Protein AF-A0A9E6B7J7-F1 (afdb_monomer)

Nearest PDB structures (foldseek):
  2w8z-assembly1_B  TM=9.461E-01  e=2.196E-41  Geobacillus stearothermophilus
  2iyo-assembly1_A  TM=9.557E-01  e=3.122E-40  Lactococcus lactis
  1pgn-assembly1_A  TM=9.398E-01  e=1.889E-38  Ovis aries
  2p4q-assembly1_A-2  TM=9.193E-01  e=3.167E-39  Saccharomyces cerevisiae
  6fqy-assembly1_B  TM=9.318E-01  e=1.705E-35  Plasmodium falciparum 3D7

Mean predicted aligned error: 4.94 Å

Solvent-accessible surface area (backbone atoms only — not comparable to full-atom values): 25806 Å² total; per-residue (Å²): 110,83,24,82,22,44,32,31,41,38,27,70,47,70,46,36,51,25,32,50,53,24,40,25,73,71,72,38,27,32,29,38,26,25,52,47,28,69,52,34,54,50,50,50,62,60,41,64,78,40,100,42,33,93,30,51,49,71,31,66,38,68,69,59,39,41,61,37,29,25,49,64,60,11,34,40,36,36,41,50,74,50,48,51,69,84,89,32,70,74,30,74,56,48,28,38,41,71,73,23,43,54,28,33,54,86,96,45,75,43,85,35,77,16,44,77,80,54,58,54,72,67,30,32,41,31,44,45,26,84,43,50,35,71,62,36,40,52,49,41,56,57,32,50,78,70,76,40,37,39,31,28,23,20,72,34,27,62,51,64,16,31,38,76,9,17,12,39,30,36,5,14,50,69,71,35,43,71,63,46,41,68,61,51,29,70,44,19,13,78,47,100,50,43,5,33,54,86,38,27,40,37,24,37,5,22,44,55,42,28,35,53,44,19,31,41,41,17,43,54,40,29,53,49,35,45,53,52,46,47,33,66,41,64,65,51,50,51,70,58,48,24,55,53,39,46,53,40,31,75,46,75,63,15,29,49,61,39,49,56,50,28,51,49,46,72,36,60,33,87,86,78,69,40,54,36,73,79,72,51,75,77,50,54,83,80,89,51,46,47,59,51,31,47,50,51,27,60,76,69,70,44,83,42,52,22,36,41,30,24,48,50,53,34,56,58,28,60,44,46,76,59,50,59,58,40,56,77,70,60,72,74,72,66,52,76,64,60,57,76,95,48,46,69,63,47,52,55,7,40,53,41,29,42,50,53,28,44,50,43,21,50,28,37,36,51,37,46,51,50,53,45,32,32,80,37,38,88,84,69,72,27,94,35,76,29,60,64,55,66,41,58,53,30,42,23,37,50,23,27,25,56,73,14,30,61,59,32,57,61,51,23,50,42,32,68,77,33,80,80,62,70,50,54,64,71,31,69,74,47,29,58,53,62,70,30,68,68,43,46,52,24,30,51,48,36,45,54,48,34,55,63,41,67,43,79,47,59,24,46,42,31,25,52,50,48,53,55,55,74,71,42,94,79,64,77,57,62,56,55,42,51,51,45,23,73,79,61,70,64,25,39,70,55,97,89,46,92,68,72,65,49,55,96,62,84,85,118

Foldseek 3Di:
DAADFQEEEEDPDLLRLLLCLLLLVLPGQYEYEYQEQVSQVVSLVVCCPPPSNVRYHYDQAPLVRQVNAGPAQHEYEYADAEDDCPPCVQDPVNCQAAVWGWRHDPPDIDTGGHPLVRHHQNYEYEYAHLYDLVSQLVVLVVCVVSNHHYWYKHWFFPSVLSNQAAQIQIAADPSSCVSCVVSNQSSHDADVGGLGDYFKHTSRRSLLNLLLVLLVLLLLVLLVLLLVLLCQQAVDALVRSLVLLVVLCVDQFNDQSSVVSSVLSVDADPPPRHRPVVVDQQADDDSCSLVSNVVLCVLLVFDQQSSVLSVVSNVVSNPVVVVVVCCVPVPDPQDDRDDPVCSVVLSVLSSLLSVLLSLLSVQSSVLSSVSLQDQDCVPNVHPHHIHGQQLSSLRSLCDNHRGNGSVSVLSSVQCVVPVPDNGPCPRPVNVVSCPPPSSLVSLVCNVVSCVVSVHDDRSSVSSNVVVVVVPDPDDPCVVVQLVCCVPPQPWAADPVDDDTSHHPDPPD

Radius of gyration: 25.36 Å; Cα contacts (8 Å, |Δi|>4): 969; chains: 1; bounding box: 85×52×72 Å

Secondary structure (DSSP, 8-state):
---SBSEEEE--SHHHHHHHHHHHHTT--EEEE-SBHHHHHHHHHHHTTSTTGGGEEE-SSHHHHHHTB-TTT-EEEE-SPPPPTTT-SS-HHHIIIII-EEEEETTEEEEE--HHHHSPTTPEEEE-S---HHHHHHHHHHHHTTT-EEEEEEEESHHHHHHH--EEEEEE-HHHHHHHHHHHHHHS-BSSSBSB----STTHHHHHHHHHHHHHHHHHHHHHHHHHHHHHHH---HHHHHHHHHHHHHTTT-BHHHHHHHHHHT-B-TTT-SBHHHHS-S-----SHHHHHHHHHHHTT---HHHHHHHHHHHHHH-HHHHHHHHHHS----PPPPPGGGHHHHHHHHHHHHHHHHHHHHHHHHHHHHHH--S-HHHH--S------HHHHHHHHSSSSTT-BTTHHHHHHHHHH-TT---GGGSHHHHHHHH-HHHHHHHHHHHHHHHHTT---HHHHHHHHHHHHHT-SS-THHHHHHHHHHHH---B--SSS--S-B-S-TT-

Structure (mmCIF, N/CA/C/O backbone):
data_AF-A0A9E6B7J7-F1
#
_entry.id   AF-A0A9E6B7J7-F1
#
loop_
_atom_site.group_PDB
_atom_site.id
_atom_site.type_symbol
_atom_site.label_atom_id
_atom_site.label_alt_id
_atom_site.label_comp_id
_atom_site.label_asym_id
_atom_site.label_entity_id
_atom_site.label_seq_id
_atom_site.pdbx_PDB_ins_code
_atom_site.Cartn_x
_atom_site.Cartn_y
_atom_site.Cartn_z
_atom_site.occupancy
_atom_site.B_iso_or_equiv
_atom_site.auth_seq_id
_atom_site.auth_comp_id
_atom_site.auth_asym_id
_atom_site.auth_atom_id
_atom_site.pdbx_PDB_model_num
ATOM 1 N N . MET A 1 1 ? 20.869 -5.647 -34.423 1.00 52.41 1 MET A N 1
ATOM 2 C CA . MET A 1 1 ? 21.746 -4.883 -33.509 1.00 52.41 1 MET A CA 1
ATOM 3 C C . MET A 1 1 ? 21.975 -5.772 -32.301 1.00 52.41 1 MET A C 1
ATOM 5 O O . MET A 1 1 ? 20.986 -6.162 -31.701 1.00 52.41 1 MET A O 1
ATOM 9 N N . ASN A 1 2 ? 23.218 -6.134 -31.981 1.00 69.56 2 ASN A N 1
ATOM 10 C CA . ASN A 1 2 ? 23.519 -6.854 -30.739 1.00 69.56 2 ASN A CA 1
ATOM 11 C C . ASN A 1 2 ? 23.962 -5.815 -29.711 1.00 69.56 2 ASN A C 1
ATOM 13 O O . ASN A 1 2 ? 25.153 -5.548 -29.587 1.00 69.56 2 ASN A O 1
ATOM 17 N N . GLY A 1 3 ? 22.998 -5.155 -29.065 1.00 84.94 3 GLY A N 1
ATOM 18 C CA . GLY A 1 3 ? 23.296 -4.242 -27.965 1.00 84.94 3 GLY A CA 1
ATOM 19 C C . GLY A 1 3 ? 23.948 -4.970 -26.786 1.00 84.94 3 GLY A C 1
ATOM 20 O O . GLY A 1 3 ? 23.892 -6.195 -26.682 1.00 84.94 3 GLY A O 1
ATOM 21 N N . GLU A 1 4 ? 24.585 -4.216 -25.896 1.00 93.69 4 GLU A N 1
ATOM 22 C CA . GLU A 1 4 ? 25.333 -4.766 -24.761 1.00 93.69 4 GLU A CA 1
ATOM 23 C C . GLU A 1 4 ? 24.538 -4.773 -23.449 1.00 93.69 4 GLU A C 1
ATOM 25 O O . GLU A 1 4 ? 24.921 -5.474 -22.509 1.00 93.69 4 GLU A O 1
ATOM 30 N N . TYR A 1 5 ? 23.433 -4.024 -23.380 1.00 97.44 5 TYR A N 1
ATOM 31 C CA . TYR A 1 5 ? 22.654 -3.820 -22.158 1.00 97.44 5 TYR A CA 1
ATOM 32 C C . TYR A 1 5 ? 21.439 -4.749 -22.080 1.00 97.44 5 TYR A C 1
ATOM 34 O O . TYR A 1 5 ? 20.725 -4.950 -23.061 1.00 97.44 5 TYR A O 1
ATOM 42 N N . ASP A 1 6 ? 21.201 -5.297 -20.889 1.00 97.62 6 ASP A N 1
ATOM 43 C CA . ASP A 1 6 ? 20.050 -6.145 -20.567 1.00 97.62 6 ASP A CA 1
ATOM 44 C C . ASP A 1 6 ? 18.777 -5.317 -20.343 1.00 97.62 6 ASP A C 1
ATOM 46 O O . ASP A 1 6 ? 17.678 -5.749 -20.690 1.00 97.62 6 ASP A O 1
ATOM 50 N N . LEU A 1 7 ? 18.928 -4.119 -19.768 1.00 98.12 7 LEU A N 1
ATOM 51 C CA . LEU A 1 7 ? 17.818 -3.278 -19.329 1.00 98.12 7 LEU A CA 1
ATOM 52 C C . LEU A 1 7 ? 18.073 -1.801 -19.644 1.00 98.12 7 LEU A C 1
ATOM 54 O O . LEU A 1 7 ? 19.118 -1.255 -19.296 1.00 98.12 7 LEU A O 1
ATOM 58 N N . VAL A 1 8 ? 17.078 -1.128 -20.213 1.00 98.38 8 VAL A N 1
ATOM 59 C CA . VAL A 1 8 ? 16.960 0.336 -20.170 1.00 98.38 8 VAL A CA 1
ATOM 60 C C . VAL A 1 8 ? 16.058 0.697 -18.995 1.00 98.38 8 VAL A C 1
ATOM 62 O O . VAL A 1 8 ? 14.940 0.193 -18.915 1.00 98.38 8 VAL A O 1
ATOM 65 N N . LEU A 1 9 ? 16.496 1.591 -18.108 1.00 98.38 9 LEU A N 1
ATOM 66 C CA . LEU A 1 9 ? 15.637 2.151 -17.062 1.00 98.38 9 LEU A CA 1
ATOM 67 C C . LEU A 1 9 ? 15.341 3.622 -17.364 1.00 98.38 9 LEU A C 1
ATOM 69 O O . LEU A 1 9 ? 16.240 4.465 -17.342 1.00 98.38 9 LEU A O 1
ATOM 73 N N . TYR A 1 10 ? 14.069 3.922 -17.634 1.00 98.00 10 TYR A N 1
ATOM 74 C CA . TYR A 1 10 ? 13.576 5.276 -17.870 1.00 98.00 10 TYR A CA 1
ATOM 75 C C . TYR A 1 10 ? 12.953 5.860 -16.600 1.00 98.00 10 TYR A C 1
ATOM 77 O O . TYR A 1 10 ? 11.926 5.374 -16.125 1.00 98.00 10 TYR A O 1
ATOM 85 N N . GLY A 1 11 ? 13.537 6.944 -16.086 1.00 96.94 11 GLY A N 1
ATOM 86 C CA . GLY A 1 11 ? 13.070 7.636 -14.881 1.00 96.94 11 GLY A CA 1
ATOM 87 C C . GLY A 1 11 ? 14.072 7.547 -13.734 1.00 96.94 11 GLY A C 1
ATOM 88 O O . GLY A 1 11 ? 14.003 6.655 -12.894 1.00 96.94 11 GLY A O 1
ATOM 89 N N . LEU A 1 12 ? 14.977 8.522 -13.665 1.00 96.62 12 LEU A N 1
ATOM 90 C CA . LEU A 1 12 ? 16.056 8.591 -12.670 1.00 96.62 12 LEU A CA 1
ATOM 91 C C . LEU A 1 12 ? 15.646 9.465 -11.479 1.00 96.62 12 LEU A C 1
ATOM 93 O O . LEU A 1 12 ? 16.213 10.521 -11.216 1.00 96.62 12 LEU A O 1
ATOM 97 N N . GLY A 1 13 ? 14.563 9.070 -10.808 1.00 94.56 13 GLY A N 1
ATOM 98 C CA . GLY A 1 13 ? 14.312 9.508 -9.433 1.00 94.56 13 GLY A CA 1
ATOM 99 C C . GLY A 1 13 ? 15.030 8.591 -8.441 1.00 94.56 13 GLY A C 1
ATOM 100 O O . GLY A 1 13 ? 15.547 7.552 -8.838 1.00 94.56 13 GLY A O 1
ATOM 101 N N . VAL A 1 14 ? 14.957 8.898 -7.141 1.00 93.69 14 VAL A N 1
ATOM 102 C CA . VAL A 1 14 ? 15.606 8.105 -6.069 1.00 93.69 14 VAL A CA 1
ATOM 103 C C . VAL A 1 14 ? 15.335 6.596 -6.195 1.00 93.69 14 VAL A C 1
ATOM 105 O O . VAL A 1 14 ? 16.239 5.783 -6.038 1.00 93.69 14 VAL A O 1
ATOM 108 N N . MET A 1 15 ? 14.093 6.210 -6.514 1.00 94.06 15 MET A N 1
ATOM 109 C CA . MET A 1 15 ? 13.735 4.804 -6.746 1.00 94.06 15 MET A CA 1
ATOM 110 C C . MET A 1 15 ? 14.449 4.212 -7.967 1.00 94.06 15 MET A C 1
ATOM 112 O O . MET A 1 15 ? 14.991 3.117 -7.871 1.00 94.06 15 MET A O 1
ATOM 116 N N . GLY A 1 16 ? 14.450 4.924 -9.098 1.00 96.50 16 GLY A N 1
ATOM 117 C CA . GLY A 1 16 ? 15.021 4.443 -10.355 1.00 96.50 16 GLY A CA 1
ATOM 118 C C . GLY A 1 16 ? 16.535 4.297 -10.283 1.00 96.50 16 GLY A C 1
ATOM 119 O O . GLY A 1 16 ? 17.059 3.250 -10.644 1.00 96.50 16 GLY A O 1
ATOM 120 N N . GLU A 1 17 ? 17.230 5.289 -9.727 1.00 97.25 17 GLU A N 1
ATOM 121 C CA . GLU A 1 17 ? 18.683 5.240 -9.527 1.00 97.25 17 GLU A CA 1
ATOM 122 C C . GLU A 1 17 ? 19.087 4.062 -8.628 1.00 97.25 17 GLU A C 1
ATOM 124 O O . GLU A 1 17 ? 19.960 3.268 -8.978 1.00 97.25 17 GLU A O 1
ATOM 129 N N . ASN A 1 18 ? 18.402 3.886 -7.494 1.00 97.75 18 ASN A N 1
ATOM 130 C CA . ASN A 1 18 ? 18.645 2.754 -6.601 1.00 97.75 18 ASN A CA 1
ATOM 131 C C . ASN A 1 18 ? 18.337 1.411 -7.261 1.00 97.75 18 ASN A C 1
ATOM 133 O O . ASN A 1 18 ? 19.030 0.427 -6.997 1.00 97.75 18 ASN A O 1
ATOM 137 N N . PHE A 1 19 ? 17.336 1.361 -8.138 1.00 97.38 19 PHE A N 1
ATOM 138 C CA . PHE A 1 19 ? 17.006 0.127 -8.828 1.00 97.38 19 PHE A CA 1
ATOM 139 C C . PHE A 1 19 ? 18.041 -0.220 -9.904 1.00 97.38 19 PHE A C 1
ATOM 141 O O . PHE A 1 19 ? 18.433 -1.381 -9.986 1.00 97.38 19 PHE A O 1
ATOM 148 N N . ILE A 1 20 ? 18.584 0.767 -10.635 1.00 98.38 20 ILE A N 1
ATOM 149 C CA . ILE A 1 20 ? 19.753 0.561 -11.515 1.00 98.38 20 ILE A CA 1
ATOM 150 C C . ILE A 1 20 ? 20.912 -0.038 -10.717 1.00 98.38 20 ILE A C 1
ATOM 152 O O . ILE A 1 20 ? 21.475 -1.053 -11.128 1.00 98.38 20 ILE A O 1
ATOM 156 N N . ARG A 1 21 ? 21.234 0.546 -9.553 1.00 98.25 21 ARG A N 1
ATOM 157 C CA . ARG A 1 21 ? 22.299 0.035 -8.675 1.00 98.25 21 ARG A CA 1
ATOM 158 C C . ARG A 1 21 ? 22.051 -1.416 -8.262 1.00 98.25 21 ARG A C 1
ATOM 160 O O . ARG A 1 21 ? 22.980 -2.221 -8.239 1.00 98.25 21 ARG A O 1
ATOM 167 N N . ASN A 1 22 ? 20.800 -1.770 -7.976 1.00 98.44 22 ASN A N 1
ATOM 168 C CA . ASN A 1 22 ? 20.411 -3.132 -7.624 1.00 98.44 22 ASN A CA 1
ATOM 169 C C . ASN A 1 22 ? 20.587 -4.118 -8.793 1.00 98.44 22 ASN A C 1
ATOM 171 O O . ASN A 1 22 ? 21.235 -5.150 -8.622 1.00 98.44 22 ASN A O 1
ATOM 175 N N . PHE A 1 23 ? 20.079 -3.799 -9.988 1.00 98.50 23 PHE A N 1
ATOM 176 C CA . PHE A 1 23 ? 20.284 -4.631 -11.181 1.00 98.50 23 PHE A CA 1
ATOM 177 C C . PHE A 1 23 ? 21.774 -4.816 -11.497 1.00 98.50 23 PHE A C 1
ATOM 179 O O . PHE A 1 23 ? 22.219 -5.945 -11.705 1.00 98.50 23 PHE A O 1
ATOM 186 N N . ALA A 1 24 ? 22.556 -3.735 -11.458 1.00 98.38 24 ALA A N 1
ATOM 187 C CA . ALA A 1 24 ? 23.985 -3.777 -11.745 1.00 98.38 24 ALA A CA 1
ATOM 188 C C . ALA A 1 24 ? 24.768 -4.616 -10.724 1.00 98.38 24 ALA A C 1
ATOM 190 O O . ALA A 1 24 ? 25.595 -5.446 -11.107 1.00 98.38 24 ALA A O 1
ATOM 191 N N . ARG A 1 25 ? 24.461 -4.487 -9.425 1.00 97.88 25 ARG A N 1
ATOM 192 C CA . ARG A 1 25 ? 25.046 -5.334 -8.369 1.00 97.88 25 ARG A CA 1
ATOM 193 C C . ARG A 1 25 ? 24.706 -6.817 -8.556 1.00 97.88 25 ARG A C 1
ATOM 195 O O . ARG A 1 25 ? 25.498 -7.670 -8.171 1.00 97.88 25 ARG A O 1
ATOM 202 N N . ASN A 1 26 ? 23.562 -7.118 -9.167 1.00 98.06 26 ASN A N 1
ATOM 203 C CA . ASN A 1 26 ? 23.125 -8.476 -9.496 1.00 98.06 26 ASN A CA 1
ATOM 204 C C . ASN A 1 26 ? 23.599 -8.966 -10.879 1.00 98.06 26 ASN A C 1
ATOM 206 O O . ASN A 1 26 ? 23.131 -9.994 -11.362 1.00 98.06 26 ASN A O 1
ATOM 210 N N . GLY A 1 27 ? 24.547 -8.264 -11.508 1.00 97.56 27 GLY A N 1
ATOM 211 C CA . GLY A 1 27 ? 25.241 -8.732 -12.709 1.00 97.56 27 GLY A CA 1
ATOM 212 C C . GLY A 1 27 ? 24.608 -8.331 -14.041 1.00 97.56 27 GLY A C 1
ATOM 213 O O . GLY A 1 27 ? 25.161 -8.684 -15.080 1.00 97.56 27 GLY A O 1
ATOM 214 N N . TYR A 1 28 ? 23.510 -7.572 -14.038 1.00 98.19 28 TYR A N 1
ATOM 215 C CA . TYR A 1 28 ? 22.876 -7.079 -15.264 1.00 98.19 28 TYR A CA 1
ATOM 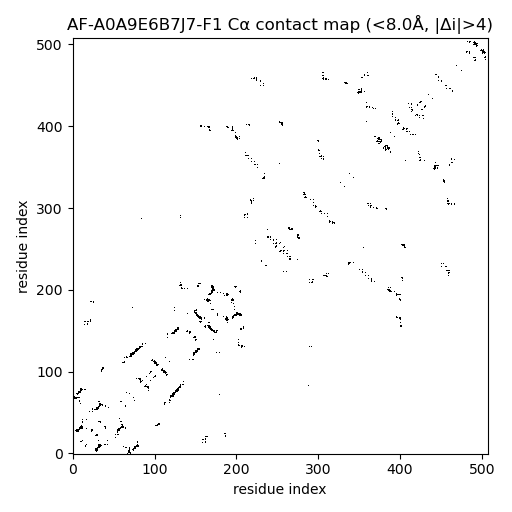216 C C . TYR A 1 28 ? 23.530 -5.782 -15.743 1.00 98.19 28 TYR A C 1
ATOM 218 O O . TYR A 1 28 ? 23.860 -4.911 -14.939 1.00 98.19 28 TYR A O 1
ATOM 226 N N . ARG A 1 29 ? 23.694 -5.620 -17.059 1.00 98.44 29 ARG A N 1
ATOM 227 C CA . ARG A 1 29 ? 24.138 -4.354 -17.654 1.00 98.44 29 ARG A CA 1
ATOM 228 C C . ARG A 1 29 ? 22.922 -3.467 -17.880 1.00 98.44 29 ARG A C 1
ATOM 230 O O . ARG A 1 29 ? 22.017 -3.838 -18.627 1.00 98.44 29 ARG A O 1
ATOM 237 N N . VAL A 1 30 ? 22.902 -2.289 -17.264 1.00 98.44 30 VAL A N 1
ATOM 238 C CA . VAL A 1 30 ? 21.746 -1.381 -17.289 1.00 98.44 30 VAL A CA 1
ATOM 239 C C . VAL A 1 30 ? 22.130 -0.027 -17.857 1.00 98.44 30 VAL A C 1
ATOM 241 O O . VAL A 1 30 ? 23.177 0.511 -17.512 1.00 98.44 30 VAL A O 1
ATOM 244 N N . ILE A 1 31 ? 21.273 0.539 -18.703 1.00 98.31 31 ILE A N 1
ATOM 245 C CA . ILE A 1 31 ? 21.427 1.899 -19.214 1.00 98.31 31 ILE A CA 1
ATOM 246 C C . ILE A 1 31 ? 20.338 2.815 -18.645 1.00 98.31 31 ILE A C 1
ATOM 248 O O . ILE A 1 31 ? 19.141 2.578 -18.814 1.00 98.31 31 ILE A O 1
ATOM 252 N N . GLY A 1 32 ? 20.762 3.849 -17.919 1.00 98.12 32 GLY A N 1
ATOM 253 C CA . GLY A 1 32 ? 19.882 4.844 -17.314 1.00 98.12 32 GLY A CA 1
ATOM 254 C C . GLY A 1 32 ? 19.563 5.990 -18.269 1.00 98.12 32 GLY A C 1
ATOM 255 O O . GLY A 1 32 ? 20.454 6.548 -18.911 1.00 98.12 32 GLY A O 1
ATOM 256 N N . VAL A 1 33 ? 18.291 6.375 -18.339 1.00 97.75 33 VAL A N 1
ATOM 257 C CA . VAL A 1 33 ? 17.830 7.510 -19.144 1.00 97.75 33 VAL A CA 1
ATOM 258 C C . VAL A 1 33 ? 16.695 8.244 -18.433 1.00 97.75 33 VAL A C 1
ATOM 260 O O . VAL A 1 33 ? 15.897 7.660 -17.700 1.00 97.75 33 VAL A O 1
ATOM 263 N N . ASN A 1 34 ? 16.608 9.556 -18.628 1.00 97.38 34 ASN A N 1
ATOM 264 C CA . ASN A 1 34 ? 15.586 10.381 -18.002 1.00 97.38 34 ASN A CA 1
ATOM 265 C C . ASN A 1 34 ? 15.127 11.501 -18.937 1.00 97.38 34 ASN A C 1
ATOM 267 O O . ASN A 1 34 ? 15.902 11.988 -19.754 1.00 97.38 34 ASN A O 1
ATOM 271 N N . ARG A 1 35 ? 13.880 11.965 -18.766 1.00 95.12 35 ARG A N 1
ATOM 272 C CA . ARG A 1 35 ? 13.328 13.103 -19.526 1.00 95.12 35 ARG A CA 1
ATOM 273 C C . ARG A 1 35 ? 14.218 14.349 -19.441 1.00 95.12 35 ARG A C 1
ATOM 275 O O . ARG A 1 35 ? 14.382 15.061 -20.424 1.00 95.12 35 ARG A O 1
ATOM 282 N N . THR A 1 36 ? 14.752 14.633 -18.256 1.00 96.44 36 THR A N 1
ATOM 283 C CA . THR A 1 36 ? 15.674 15.752 -18.019 1.00 96.44 36 THR A CA 1
ATOM 284 C C . THR A 1 36 ? 17.104 15.232 -18.022 1.00 96.44 36 THR A C 1
ATOM 286 O O . THR A 1 36 ? 17.471 14.525 -17.082 1.00 96.44 36 THR A O 1
ATOM 289 N N . VAL A 1 37 ? 17.901 15.609 -19.028 1.00 96.06 37 VAL A N 1
ATOM 290 C CA . VAL A 1 37 ? 19.250 15.058 -19.262 1.00 96.06 37 VAL A CA 1
ATOM 291 C C . VAL A 1 37 ? 20.222 15.397 -18.134 1.00 96.06 37 VAL A C 1
ATOM 293 O O . VAL A 1 37 ? 20.969 14.529 -17.703 1.00 96.06 37 VAL A O 1
ATOM 296 N N . ALA A 1 38 ? 20.107 16.580 -17.526 1.00 96.50 38 ALA A N 1
ATOM 297 C CA . ALA A 1 38 ? 20.916 16.949 -16.358 1.00 96.50 38 ALA A CA 1
ATOM 298 C C . ALA A 1 38 ? 20.785 15.961 -15.174 1.00 96.50 38 ALA A C 1
ATOM 300 O O . ALA A 1 38 ? 21.712 15.817 -14.381 1.00 96.50 38 ALA A O 1
ATOM 301 N N . ARG A 1 39 ? 19.647 15.254 -15.042 1.00 96.56 39 ARG A N 1
ATOM 302 C CA . ARG A 1 39 ? 19.498 14.180 -14.039 1.00 96.56 39 ARG A CA 1
ATOM 303 C C . ARG A 1 39 ? 20.316 12.949 -14.411 1.00 96.56 39 ARG A C 1
ATOM 305 O O . ARG A 1 39 ? 20.949 12.367 -13.542 1.00 96.56 39 ARG A O 1
ATOM 312 N N . THR A 1 40 ? 20.324 12.588 -15.690 1.00 97.06 40 THR A N 1
ATOM 313 C CA . THR A 1 40 ? 21.160 11.507 -16.211 1.00 97.06 40 THR A CA 1
ATOM 314 C C . THR A 1 40 ? 22.644 11.807 -16.022 1.00 97.06 40 THR A C 1
ATOM 316 O O . THR A 1 40 ? 23.378 10.949 -15.547 1.00 97.06 40 THR A O 1
ATOM 319 N N . GLU A 1 41 ? 23.082 13.030 -16.325 1.00 96.56 41 GLU A N 1
ATOM 320 C CA . GLU A 1 41 ? 24.475 13.459 -16.145 1.00 96.56 41 GLU A CA 1
ATOM 321 C C . GLU A 1 41 ? 24.910 13.435 -14.676 1.00 96.56 41 GLU A C 1
ATOM 323 O O . GLU A 1 41 ? 26.033 13.036 -14.368 1.00 96.56 41 GLU A O 1
ATOM 328 N N . LEU A 1 42 ? 24.031 13.863 -13.761 1.00 96.62 42 LEU A N 1
ATOM 329 C CA . LEU A 1 42 ? 24.295 13.794 -12.325 1.00 96.62 42 LEU A CA 1
ATOM 330 C C . LEU A 1 42 ? 24.466 12.338 -11.879 1.00 96.62 42 LEU A C 1
ATOM 332 O O . LEU A 1 42 ? 25.487 12.005 -11.284 1.00 96.62 42 LEU A O 1
ATOM 336 N N . PHE A 1 43 ? 23.519 11.471 -12.244 1.00 97.56 43 PHE A N 1
ATOM 337 C CA . PHE A 1 43 ? 23.586 10.046 -11.930 1.00 97.56 43 PHE A CA 1
ATOM 338 C C . PHE A 1 43 ? 24.847 9.382 -12.510 1.00 97.56 43 PHE A C 1
ATOM 340 O O . PHE A 1 43 ? 25.507 8.603 -11.825 1.00 97.56 43 PHE A O 1
ATOM 347 N N . ALA A 1 44 ? 25.238 9.733 -13.740 1.00 97.25 44 ALA A N 1
ATOM 348 C CA . ALA A 1 44 ? 26.462 9.232 -14.364 1.00 97.25 44 ALA A CA 1
ATOM 349 C C . ALA A 1 44 ? 27.720 9.593 -13.553 1.00 97.25 44 ALA A C 1
ATOM 351 O O . ALA A 1 44 ? 28.602 8.755 -13.376 1.00 97.25 44 ALA A O 1
ATOM 352 N N . LYS A 1 45 ? 27.802 10.825 -13.027 1.00 97.31 45 LYS A N 1
ATOM 353 C CA . LYS A 1 45 ? 28.925 11.270 -12.181 1.00 97.31 45 LYS A CA 1
ATOM 354 C C . LYS A 1 45 ? 28.971 10.537 -10.843 1.00 97.31 45 LYS A C 1
ATOM 356 O O . LYS A 1 45 ? 30.059 10.223 -10.366 1.00 97.31 45 LYS A O 1
ATOM 361 N N . GLU A 1 46 ? 27.811 10.279 -10.244 1.00 95.88 46 GLU A N 1
ATOM 362 C CA . GLU A 1 46 ? 27.714 9.520 -8.996 1.00 95.88 46 GLU A CA 1
ATOM 363 C C . GLU A 1 46 ? 28.184 8.076 -9.197 1.00 95.88 46 GLU A C 1
ATOM 365 O O . GLU A 1 46 ? 29.097 7.622 -8.507 1.00 95.88 46 GLU A O 1
ATOM 370 N N . VAL A 1 47 ? 27.626 7.383 -10.197 1.00 96.81 47 VAL A N 1
ATOM 371 C CA . VAL A 1 47 ? 27.882 5.953 -10.412 1.00 96.81 47 VAL A CA 1
ATOM 372 C C . VAL A 1 47 ? 29.287 5.660 -10.943 1.00 96.81 47 VAL A C 1
ATOM 374 O O . VAL A 1 47 ? 29.792 4.562 -10.730 1.00 96.81 47 VAL A O 1
ATOM 377 N N . ALA A 1 48 ? 29.955 6.628 -11.582 1.00 96.00 48 ALA A N 1
ATOM 378 C CA . ALA A 1 48 ? 31.317 6.468 -12.105 1.00 96.00 48 ALA A CA 1
ATOM 379 C C . ALA A 1 48 ? 32.352 6.088 -11.030 1.00 96.00 48 ALA A C 1
ATOM 381 O O . ALA A 1 48 ? 33.384 5.504 -11.353 1.00 96.00 48 ALA A O 1
ATOM 382 N N . ASN A 1 49 ? 32.076 6.408 -9.763 1.00 94.62 49 ASN A N 1
ATOM 383 C CA . ASN A 1 49 ? 32.944 6.084 -8.630 1.00 94.62 49 ASN A CA 1
ATOM 384 C C . ASN A 1 49 ? 32.473 4.843 -7.849 1.00 94.62 49 ASN A C 1
ATOM 386 O O . ASN A 1 49 ? 33.048 4.511 -6.813 1.00 94.62 49 ASN A O 1
ATOM 390 N N . GLU A 1 50 ? 31.420 4.165 -8.310 1.00 96.75 50 GLU A N 1
ATOM 391 C CA . GLU A 1 50 ? 30.861 2.988 -7.650 1.00 96.75 50 GLU A CA 1
ATOM 392 C C . GLU A 1 50 ? 31.429 1.684 -8.251 1.00 96.75 50 GLU A C 1
ATOM 394 O O . GLU A 1 50 ? 31.701 1.620 -9.450 1.00 96.75 50 GLU A O 1
ATOM 399 N N . PRO A 1 51 ? 31.536 0.585 -7.476 1.00 96.56 51 PRO A N 1
ATOM 400 C CA . PRO A 1 51 ? 32.047 -0.707 -7.969 1.00 96.56 51 PRO A CA 1
ATOM 401 C C . PRO A 1 51 ? 31.249 -1.345 -9.118 1.00 96.56 51 PRO A C 1
ATOM 403 O O . PRO A 1 51 ? 31.663 -2.361 -9.665 1.00 96.56 51 PRO A O 1
ATOM 406 N N . ILE A 1 52 ? 30.079 -0.792 -9.433 1.00 97.19 52 ILE A N 1
ATOM 407 C CA . ILE A 1 52 ? 29.159 -1.257 -10.474 1.00 97.19 52 ILE A CA 1
ATOM 408 C C . ILE A 1 52 ? 29.295 -0.475 -11.792 1.00 97.19 52 ILE A C 1
ATOM 410 O O . ILE A 1 52 ? 28.530 -0.733 -12.722 1.00 97.19 52 ILE A O 1
ATOM 414 N N . ALA A 1 53 ? 30.205 0.505 -11.863 1.00 96.88 53 ALA A N 1
ATOM 415 C CA . ALA A 1 53 ? 30.323 1.440 -12.984 1.00 96.88 53 ALA A CA 1
ATOM 416 C C . ALA A 1 53 ? 30.486 0.742 -14.347 1.00 96.88 53 ALA A C 1
ATOM 418 O O . ALA A 1 53 ? 29.935 1.196 -15.345 1.00 96.88 53 ALA A O 1
ATOM 419 N N . ASP A 1 54 ? 31.173 -0.401 -14.391 1.00 96.88 54 ASP A N 1
ATOM 420 C CA . ASP A 1 54 ? 31.387 -1.212 -15.598 1.00 96.88 54 ASP A CA 1
ATOM 421 C C . ASP A 1 54 ? 30.090 -1.796 -16.190 1.00 96.88 54 ASP A C 1
ATOM 423 O O . ASP A 1 54 ? 30.018 -2.115 -17.380 1.00 96.88 54 ASP A O 1
ATOM 427 N N . ARG A 1 55 ? 29.040 -1.916 -15.370 1.00 97.81 55 ARG A N 1
ATOM 428 C CA . ARG A 1 55 ? 27.724 -2.433 -15.763 1.00 97.81 55 ARG A CA 1
ATOM 429 C C . ARG A 1 55 ? 26.673 -1.344 -15.956 1.00 97.81 55 ARG A C 1
ATOM 431 O O . ARG A 1 55 ? 25.582 -1.663 -16.427 1.00 97.81 55 ARG A O 1
ATOM 438 N N . VAL A 1 56 ? 26.970 -0.085 -15.631 1.00 98.31 56 VAL A N 1
ATOM 439 C CA . VAL A 1 56 ? 26.005 1.019 -15.722 1.00 98.31 56 VAL A CA 1
ATOM 440 C C . VAL A 1 56 ? 26.383 1.979 -16.844 1.00 98.31 56 VAL A C 1
ATOM 442 O O . VAL A 1 56 ? 27.408 2.647 -16.805 1.00 98.31 56 VAL A O 1
ATOM 445 N N . GLY A 1 57 ? 25.519 2.063 -17.852 1.00 97.75 57 GLY A N 1
ATOM 446 C CA . GLY A 1 57 ? 25.566 3.085 -18.891 1.00 97.75 57 GLY A CA 1
ATOM 447 C C . GLY A 1 57 ? 24.571 4.207 -18.624 1.00 97.75 57 GLY A C 1
ATOM 448 O O . GLY A 1 57 ? 23.624 4.059 -17.849 1.00 97.75 57 GLY A O 1
ATOM 449 N N . THR A 1 58 ? 24.736 5.317 -19.333 1.00 97.81 58 THR A N 1
ATOM 450 C CA . THR A 1 58 ? 23.723 6.372 -19.418 1.00 97.81 58 THR A CA 1
ATOM 451 C C . THR A 1 58 ? 23.584 6.866 -20.855 1.00 97.81 58 THR A C 1
ATOM 453 O O . THR A 1 58 ? 24.505 6.707 -21.653 1.00 97.81 58 THR A O 1
ATOM 456 N N . ALA A 1 59 ? 22.423 7.427 -21.196 1.00 96.62 59 ALA A N 1
ATOM 457 C CA . ALA A 1 59 ? 22.159 8.008 -22.512 1.00 96.62 59 ALA A CA 1
ATOM 458 C C . ALA A 1 59 ? 21.391 9.329 -22.394 1.00 96.62 59 ALA A C 1
ATOM 460 O O . ALA A 1 59 ? 20.538 9.482 -21.514 1.00 96.62 59 ALA A O 1
ATOM 461 N N . GLU A 1 60 ? 21.648 10.269 -23.307 1.00 94.88 60 GLU A N 1
ATOM 462 C CA . GLU A 1 60 ? 20.925 11.545 -23.343 1.00 94.88 60 GLU A CA 1
ATOM 463 C C . GLU A 1 60 ? 19.483 11.340 -23.807 1.00 94.88 60 GLU A C 1
ATOM 465 O O . GLU A 1 60 ? 18.557 11.991 -23.318 1.00 94.88 60 GLU A O 1
ATOM 470 N N . THR A 1 61 ? 19.279 10.417 -24.751 1.00 95.62 61 THR A N 1
ATOM 471 C CA . THR A 1 61 ? 17.958 10.137 -25.313 1.00 95.62 61 THR A CA 1
ATOM 472 C C . THR A 1 61 ? 17.558 8.673 -25.180 1.00 95.62 61 THR A C 1
ATOM 474 O O . THR A 1 61 ? 18.377 7.755 -25.199 1.00 95.62 61 THR A O 1
ATOM 477 N N . LEU A 1 62 ? 16.246 8.430 -25.109 1.00 95.62 62 LEU A N 1
ATOM 478 C CA . LEU A 1 62 ? 15.700 7.070 -25.115 1.00 95.62 62 LEU A CA 1
ATOM 479 C C . LEU A 1 62 ? 16.032 6.320 -26.413 1.00 95.62 62 LEU A C 1
ATOM 481 O O . LEU A 1 62 ? 16.177 5.103 -26.390 1.00 95.62 62 LEU A O 1
ATOM 485 N N . VAL A 1 63 ? 16.195 7.039 -27.530 1.00 96.00 63 VAL A N 1
ATOM 486 C CA . VAL A 1 63 ? 16.618 6.468 -28.818 1.00 96.00 63 VAL A CA 1
ATOM 487 C C . VAL A 1 63 ? 18.002 5.833 -28.699 1.00 96.00 63 VAL A C 1
ATOM 489 O O . VAL A 1 63 ? 18.201 4.703 -29.135 1.00 96.00 63 VAL A O 1
ATOM 492 N N . GLU A 1 64 ? 18.959 6.548 -28.106 1.00 95.69 64 GLU A N 1
ATOM 493 C CA . GLU A 1 64 ? 20.309 6.032 -27.855 1.00 95.69 64 GLU A CA 1
ATOM 494 C C . GLU A 1 64 ? 20.275 4.836 -26.904 1.00 95.69 64 GLU A C 1
ATOM 496 O O . GLU A 1 64 ? 20.888 3.810 -27.195 1.00 95.69 64 GLU A O 1
ATOM 501 N N . ALA A 1 65 ? 19.493 4.932 -25.825 1.00 96.31 65 ALA A N 1
ATOM 502 C CA . ALA A 1 65 ? 19.349 3.850 -24.858 1.00 96.31 65 ALA A CA 1
ATOM 503 C C . ALA A 1 65 ? 18.793 2.565 -25.503 1.00 96.31 65 ALA A C 1
ATOM 505 O O . ALA A 1 65 ? 19.358 1.488 -25.323 1.00 96.31 65 ALA A O 1
ATOM 506 N N . CYS A 1 66 ? 17.730 2.673 -26.310 1.00 95.62 66 CYS A N 1
ATOM 507 C CA . CYS A 1 66 ? 17.108 1.521 -26.973 1.00 95.62 66 CYS A CA 1
ATOM 508 C C . CYS A 1 66 ? 18.019 0.885 -28.034 1.00 95.62 66 CYS A C 1
ATOM 510 O O . CYS A 1 66 ? 17.992 -0.330 -28.206 1.00 95.62 66 CYS A O 1
ATOM 512 N N . ARG A 1 67 ? 18.872 1.665 -28.718 1.00 94.94 67 ARG A N 1
ATOM 513 C CA . ARG A 1 67 ? 19.866 1.122 -29.669 1.00 94.94 67 ARG A CA 1
ATOM 514 C C . ARG A 1 67 ? 20.941 0.273 -28.993 1.00 94.94 67 ARG A C 1
ATOM 516 O O . ARG A 1 67 ? 21.504 -0.611 -29.634 1.00 94.94 67 ARG A O 1
ATOM 523 N N . ALA A 1 68 ? 21.233 0.550 -27.725 1.00 95.25 68 ALA A N 1
ATOM 524 C CA . ALA A 1 68 ? 22.220 -0.180 -26.938 1.00 95.25 68 ALA A CA 1
ATOM 525 C C . ALA A 1 68 ? 21.646 -1.451 -26.276 1.00 95.25 68 ALA A C 1
ATOM 527 O O . ALA A 1 68 ? 22.391 -2.200 -25.640 1.00 95.25 68 ALA A O 1
ATOM 528 N N . LEU A 1 69 ? 20.342 -1.708 -26.431 1.00 95.62 69 LEU A N 1
ATOM 529 C CA . LEU A 1 69 ? 19.641 -2.834 -25.822 1.00 95.62 69 LEU A CA 1
ATOM 530 C C . LEU A 1 69 ? 19.877 -4.147 -26.592 1.00 95.62 69 LEU A C 1
ATOM 532 O O . LEU A 1 69 ? 19.914 -4.173 -27.826 1.00 95.62 69 LEU A O 1
ATOM 536 N N . LYS A 1 70 ? 20.018 -5.255 -25.860 1.00 93.38 70 LYS A N 1
ATOM 537 C CA . LYS A 1 70 ? 20.065 -6.610 -26.426 1.00 93.38 70 LYS A CA 1
ATOM 538 C C . LYS A 1 70 ? 18.776 -6.949 -27.184 1.00 93.38 70 LYS A C 1
ATOM 540 O O . LYS A 1 70 ? 17.676 -6.589 -26.768 1.00 93.38 70 LYS A O 1
ATOM 545 N N . SER A 1 71 ? 18.918 -7.690 -28.282 1.00 88.00 71 SER A N 1
ATOM 546 C CA . SER A 1 71 ? 17.802 -8.207 -29.077 1.00 88.00 71 SER A CA 1
ATOM 547 C C . SER A 1 71 ? 18.120 -9.622 -29.581 1.00 88.00 71 SER A C 1
ATOM 549 O O . SER A 1 71 ? 19.172 -9.799 -30.203 1.00 88.00 71 SER A O 1
ATOM 551 N N . PRO A 1 72 ? 17.243 -10.618 -29.343 1.00 85.19 72 PRO A N 1
ATOM 552 C CA . PRO A 1 72 ? 16.064 -10.567 -28.464 1.00 85.19 72 PRO A CA 1
ATOM 553 C C . PRO A 1 72 ? 16.451 -10.516 -26.970 1.00 85.19 72 PRO A C 1
ATOM 555 O O . PRO A 1 72 ? 17.619 -10.674 -26.616 1.00 85.19 72 PRO A O 1
ATOM 558 N N . GLY A 1 73 ? 15.470 -10.309 -26.085 1.00 83.44 73 GLY A N 1
ATOM 559 C CA . GLY A 1 73 ? 15.631 -10.533 -24.640 1.00 83.44 73 GLY A CA 1
ATOM 560 C C . GLY A 1 73 ? 16.042 -9.328 -23.789 1.00 83.44 73 GLY A C 1
ATOM 561 O O . GLY A 1 73 ? 16.194 -9.475 -22.580 1.00 83.44 73 GLY A O 1
ATOM 56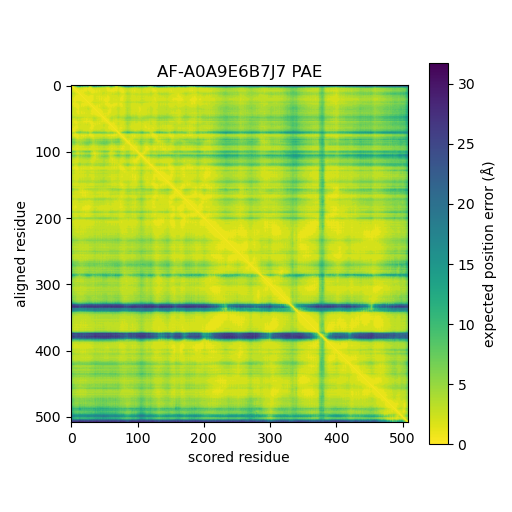2 N N . GLY A 1 74 ? 16.207 -8.140 -24.375 1.00 93.69 74 GLY A N 1
ATOM 563 C CA . GLY A 1 74 ? 16.337 -6.904 -23.603 1.00 93.69 74 GLY A CA 1
ATOM 564 C C . GLY A 1 74 ? 14.993 -6.401 -23.067 1.00 93.69 74 GLY A C 1
ATOM 565 O O . GLY A 1 74 ? 13.937 -6.723 -23.614 1.00 93.69 74 GLY A O 1
ATOM 566 N N . ALA A 1 75 ? 15.022 -5.568 -22.029 1.00 97.50 75 ALA A N 1
ATOM 567 C CA . ALA A 1 75 ? 13.828 -4.940 -21.465 1.00 97.50 75 ALA A CA 1
ATOM 568 C C . ALA A 1 75 ? 13.952 -3.414 -21.361 1.00 97.50 75 ALA A C 1
ATOM 570 O O . ALA A 1 75 ? 15.048 -2.868 -21.229 1.00 97.50 75 ALA A O 1
ATOM 571 N N . VAL A 1 76 ? 12.816 -2.718 -21.371 1.00 98.12 76 VAL A N 1
ATOM 572 C CA . VAL A 1 76 ? 12.731 -1.290 -21.041 1.00 98.12 76 VAL A CA 1
ATOM 573 C C . VAL A 1 76 ? 11.774 -1.106 -19.876 1.00 98.12 76 VAL A C 1
ATOM 575 O O . VAL A 1 76 ? 10.578 -1.334 -20.022 1.00 98.12 76 VAL A O 1
ATOM 578 N N . LEU A 1 77 ? 12.287 -0.676 -18.727 1.00 98.38 77 LEU A N 1
ATOM 579 C CA . LEU A 1 77 ? 11.511 -0.435 -17.517 1.00 98.38 77 LEU A CA 1
ATOM 580 C C . LEU A 1 77 ? 11.288 1.060 -17.311 1.00 98.38 77 LEU A C 1
ATOM 582 O O . LEU A 1 77 ? 12.229 1.826 -17.108 1.00 98.38 77 LEU A O 1
ATOM 586 N N . ALA A 1 78 ? 10.025 1.474 -17.333 1.00 97.81 78 ALA A N 1
ATOM 587 C CA . ALA A 1 78 ? 9.610 2.834 -17.035 1.00 97.81 78 ALA A CA 1
ATOM 588 C C . ALA A 1 78 ? 9.232 2.960 -15.555 1.00 97.81 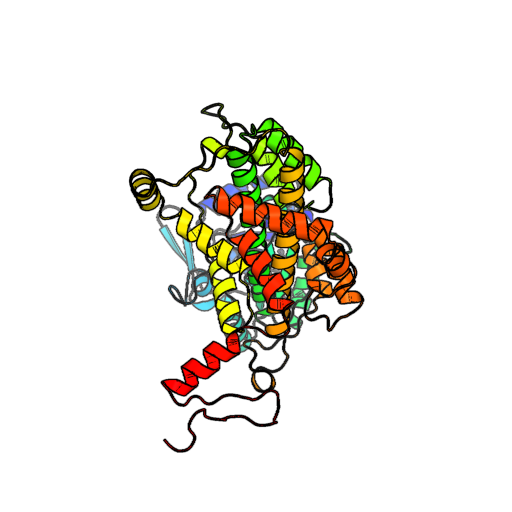78 ALA A C 1
ATOM 590 O O . ALA A 1 78 ? 8.294 2.322 -15.080 1.00 97.81 78 ALA A O 1
ATOM 591 N N . MET A 1 79 ? 9.947 3.817 -14.826 1.00 95.06 79 MET A N 1
ATOM 592 C CA . MET A 1 79 ? 9.708 4.112 -13.414 1.00 95.06 79 MET A CA 1
ATOM 593 C C . MET A 1 79 ? 9.444 5.608 -13.230 1.00 95.06 79 MET A C 1
ATOM 595 O O . MET A 1 79 ? 10.261 6.372 -12.716 1.00 95.06 79 MET A O 1
ATOM 599 N N . ILE A 1 80 ? 8.268 6.034 -13.683 1.00 93.81 80 ILE A N 1
ATOM 600 C CA . ILE A 1 80 ? 7.826 7.431 -13.635 1.00 93.81 80 ILE A CA 1
ATOM 601 C C . ILE A 1 80 ? 6.481 7.561 -12.920 1.00 93.81 80 ILE A C 1
ATOM 603 O O . ILE A 1 80 ? 5.913 6.595 -12.412 1.00 93.81 80 ILE A O 1
ATOM 607 N N . LYS A 1 81 ? 5.985 8.794 -12.807 1.00 91.50 81 LYS A N 1
ATOM 608 C CA . LYS A 1 81 ? 4.690 9.056 -12.184 1.00 91.50 81 LYS A CA 1
ATOM 609 C C . LYS A 1 81 ? 3.572 8.459 -13.051 1.00 91.50 81 LYS A C 1
ATOM 611 O O . LYS A 1 81 ? 3.493 8.763 -14.237 1.00 91.50 81 LYS A O 1
ATOM 616 N N . ALA A 1 82 ? 2.703 7.662 -12.433 1.00 89.75 82 ALA A N 1
ATOM 617 C CA . ALA A 1 82 ? 1.468 7.207 -13.057 1.00 89.75 82 ALA A CA 1
ATOM 618 C C . ALA A 1 82 ? 0.461 8.358 -13.197 1.00 89.75 82 ALA A C 1
ATOM 620 O O . ALA A 1 82 ? 0.408 9.264 -12.359 1.00 89.75 82 ALA A O 1
ATOM 621 N N . ASN A 1 83 ? -0.354 8.285 -14.240 1.00 89.88 83 ASN A N 1
ATOM 622 C CA . ASN A 1 83 ? -1.497 9.156 -14.463 1.00 89.88 83 ASN A CA 1
ATOM 623 C C . ASN A 1 83 ? -2.745 8.633 -13.729 1.00 89.88 83 ASN A C 1
ATOM 625 O O . ASN A 1 83 ? -2.885 7.428 -13.514 1.00 89.88 83 ASN A O 1
ATOM 629 N N . ASP A 1 84 ? -3.644 9.535 -13.322 1.00 89.25 84 ASP A N 1
ATOM 630 C CA . ASP A 1 84 ? -4.954 9.145 -12.782 1.00 89.25 84 ASP A CA 1
ATOM 631 C C . ASP A 1 84 ? -5.917 8.934 -13.961 1.00 89.25 84 ASP A C 1
ATOM 633 O O . ASP A 1 84 ? -6.125 9.869 -14.732 1.00 89.25 84 ASP A O 1
ATOM 637 N N . PRO A 1 85 ? -6.516 7.741 -14.121 1.00 87.94 85 PRO A N 1
ATOM 638 C CA . PRO A 1 85 ? -7.288 7.399 -15.316 1.00 87.94 85 PRO A CA 1
ATOM 639 C C . PRO A 1 85 ? -8.570 8.223 -15.490 1.00 87.94 85 PRO A C 1
ATOM 641 O O . PRO A 1 85 ? -9.152 8.199 -16.569 1.00 87.94 85 PRO A O 1
ATOM 644 N N . VAL A 1 86 ? -9.027 8.926 -14.449 1.00 86.12 86 VAL A N 1
ATOM 645 C CA . VAL A 1 86 ? -10.241 9.749 -14.492 1.00 86.12 86 VAL A CA 1
ATOM 646 C C . VAL A 1 86 ? -9.907 11.184 -14.885 1.00 86.12 86 VAL A C 1
ATOM 648 O O . VAL A 1 86 ? -10.583 11.757 -15.734 1.00 86.12 86 VAL A O 1
ATOM 651 N N . VAL A 1 87 ? -8.880 11.779 -14.269 1.00 88.75 87 VAL A N 1
ATOM 652 C CA . VAL A 1 87 ? -8.533 13.196 -14.511 1.00 88.75 87 VAL A CA 1
ATOM 653 C C . VAL A 1 87 ? -7.462 13.393 -15.585 1.00 88.75 87 VAL A C 1
ATOM 655 O O . VAL A 1 87 ? -7.387 14.463 -16.177 1.00 88.75 87 VAL A O 1
ATOM 658 N N . GLU A 1 88 ? -6.646 12.376 -15.851 1.00 91.06 88 GLU A N 1
ATOM 659 C CA . GLU A 1 88 ? -5.586 12.369 -16.863 1.00 91.06 88 GLU A CA 1
ATOM 660 C C . GLU A 1 88 ? -5.539 10.981 -17.546 1.00 91.06 88 GLU A C 1
ATOM 662 O O . GLU A 1 88 ? -4.622 10.196 -17.299 1.00 91.06 88 GLU A O 1
ATOM 667 N N . PRO A 1 89 ? -6.533 10.618 -18.386 1.00 88.06 89 PRO A N 1
ATOM 668 C CA . PRO A 1 89 ? -6.648 9.261 -18.942 1.00 88.06 89 PRO A CA 1
ATOM 669 C C . PRO A 1 89 ? -5.436 8.810 -19.773 1.00 88.06 89 PRO A C 1
ATOM 671 O O . PRO A 1 89 ? -5.090 7.626 -19.783 1.00 88.06 89 PRO A O 1
ATOM 674 N N . LEU A 1 90 ? -4.779 9.763 -20.439 1.00 92.06 90 LEU A N 1
ATOM 675 C CA . LEU A 1 90 ? -3.518 9.596 -21.157 1.00 92.06 90 LEU A CA 1
ATOM 676 C C . LEU A 1 90 ? -2.523 10.604 -20.579 1.00 92.06 90 LEU A C 1
ATOM 678 O O . LEU A 1 90 ? -2.705 11.805 -20.767 1.00 92.06 90 LEU A O 1
ATOM 682 N N . GLY A 1 91 ? -1.518 10.126 -19.846 1.00 91.81 91 GLY A N 1
ATOM 683 C CA . GLY A 1 91 ? -0.518 10.996 -19.214 1.00 91.81 91 GLY A CA 1
ATOM 684 C C . GLY A 1 91 ? 0.907 10.704 -19.666 1.00 91.81 91 GLY A C 1
ATOM 685 O O . GLY A 1 91 ? 1.136 9.968 -20.622 1.00 91.81 91 GLY A O 1
ATOM 686 N N . GLY A 1 92 ? 1.894 11.232 -18.939 1.00 93.56 92 GLY A N 1
ATOM 687 C CA . GLY A 1 92 ? 3.305 11.180 -19.355 1.00 93.56 92 GLY A CA 1
ATOM 688 C C . GLY A 1 92 ? 3.890 9.779 -19.611 1.00 93.56 92 GLY A C 1
ATOM 689 O O . GLY A 1 92 ? 4.845 9.646 -20.373 1.00 93.56 92 GLY A O 1
ATOM 690 N N . ILE A 1 93 ? 3.333 8.727 -19.006 1.00 95.38 93 ILE A N 1
ATOM 691 C CA . ILE A 1 93 ? 3.731 7.342 -19.307 1.00 95.38 93 ILE A CA 1
ATOM 692 C C . ILE A 1 93 ? 3.108 6.812 -20.604 1.00 95.38 93 ILE A C 1
ATOM 694 O O . ILE A 1 93 ? 3.754 6.065 -21.330 1.00 95.38 93 ILE A O 1
ATOM 698 N N . ASP A 1 94 ? 1.897 7.246 -20.945 1.00 96.00 94 ASP A N 1
ATOM 699 C CA . ASP A 1 94 ? 1.268 6.928 -22.227 1.00 96.00 94 ASP A CA 1
ATOM 700 C C . ASP A 1 94 ? 1.937 7.701 -23.365 1.00 96.00 94 ASP A C 1
ATOM 702 O O . ASP A 1 94 ? 2.139 7.146 -24.444 1.00 96.00 94 ASP A O 1
ATOM 706 N N . GLU A 1 95 ? 2.369 8.938 -23.093 1.00 94.94 95 GLU A N 1
ATOM 707 C CA . GLU A 1 95 ? 3.211 9.710 -24.009 1.00 94.94 95 GLU A CA 1
ATOM 708 C C . GLU A 1 95 ? 4.500 8.949 -24.340 1.00 94.94 95 GLU A C 1
ATOM 710 O O . GLU A 1 95 ? 4.802 8.696 -25.506 1.00 94.94 95 GLU A O 1
ATOM 715 N N . LEU A 1 96 ? 5.225 8.510 -23.303 1.00 96.50 96 LEU A N 1
ATOM 716 C CA . LEU A 1 96 ? 6.436 7.700 -23.440 1.00 96.50 96 LEU A CA 1
ATOM 717 C C . LEU A 1 96 ? 6.199 6.447 -24.294 1.00 96.50 96 LEU A C 1
ATOM 719 O O . LEU A 1 96 ? 7.029 6.114 -25.140 1.00 96.50 96 LEU A O 1
ATOM 723 N N . PHE A 1 97 ? 5.087 5.752 -24.067 1.00 96.88 97 PHE A N 1
ATOM 724 C CA . PHE A 1 97 ? 4.806 4.468 -24.698 1.00 96.88 97 PHE A CA 1
ATOM 725 C C . PHE A 1 97 ? 4.305 4.579 -26.139 1.00 96.88 97 PHE A C 1
ATOM 727 O O . PHE A 1 97 ? 4.789 3.823 -26.983 1.00 96.88 97 PHE A O 1
ATOM 734 N N . PHE A 1 98 ? 3.385 5.502 -26.441 1.00 96.62 98 PHE A N 1
ATOM 735 C CA . PHE A 1 98 ? 2.591 5.434 -27.676 1.00 96.62 98 PHE A CA 1
ATOM 736 C C . PHE A 1 98 ? 2.641 6.665 -28.576 1.00 96.62 98 PHE A C 1
ATOM 738 O O . PHE A 1 98 ? 2.445 6.506 -29.780 1.00 96.62 98 PHE A O 1
ATOM 745 N N . THR A 1 99 ? 2.900 7.868 -28.049 1.00 94.69 99 THR A N 1
ATOM 746 C CA . THR A 1 99 ? 2.883 9.099 -28.870 1.00 94.69 99 THR A CA 1
ATOM 747 C C . THR A 1 99 ? 4.248 9.752 -29.057 1.00 94.69 99 THR A C 1
ATOM 749 O O . THR A 1 99 ? 4.444 10.495 -30.013 1.00 94.69 99 THR A O 1
ATOM 752 N N . GLY A 1 100 ? 5.195 9.483 -28.164 1.00 92.81 100 GLY A N 1
ATOM 753 C CA . GLY A 1 100 ? 6.504 10.116 -28.132 1.00 92.81 100 GLY A CA 1
ATOM 754 C C . GLY A 1 100 ? 6.659 11.039 -26.931 1.00 92.81 100 GLY A C 1
ATOM 755 O O . GLY A 1 100 ? 5.693 11.545 -26.363 1.00 92.81 100 GLY A O 1
ATOM 756 N N . SER A 1 101 ? 7.912 11.244 -26.542 1.00 90.38 101 SER A N 1
ATOM 757 C CA . SER A 1 101 ? 8.306 12.056 -25.394 1.00 90.38 101 SER A CA 1
ATOM 758 C C . SER A 1 101 ? 9.313 13.133 -25.809 1.00 90.3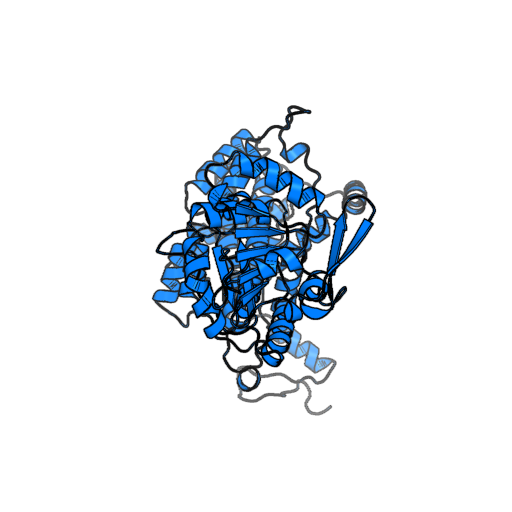8 101 SER A C 1
ATOM 760 O O . SER A 1 101 ? 9.475 13.456 -26.987 1.00 90.38 101 SER A O 1
ATOM 762 N N . GLN A 1 102 ? 9.991 13.734 -24.834 1.00 92.19 102 GLN A N 1
ATOM 763 C CA . GLN A 1 102 ? 10.996 14.765 -25.070 1.00 92.19 102 GLN A CA 1
ATOM 764 C C . GLN A 1 102 ? 12.216 14.531 -24.184 1.00 92.19 102 GLN A C 1
ATOM 766 O O . GLN A 1 102 ? 12.064 14.186 -23.014 1.00 92.19 102 GLN A O 1
ATOM 771 N N . ALA A 1 103 ? 13.406 14.816 -24.705 1.00 93.69 103 ALA A N 1
ATOM 772 C CA . ALA A 1 103 ? 14.609 15.010 -23.903 1.00 93.69 103 ALA A CA 1
ATOM 773 C C . ALA A 1 103 ? 14.822 16.514 -23.675 1.00 93.69 103 ALA A C 1
ATOM 775 O O . ALA A 1 103 ? 14.835 17.288 -24.632 1.00 93.69 103 ALA A O 1
ATOM 776 N N . ARG A 1 104 ? 14.950 16.943 -22.415 1.00 94.62 104 ARG A N 1
ATOM 777 C CA . ARG A 1 104 ? 15.265 18.328 -22.023 1.00 94.62 104 ARG A CA 1
ATOM 778 C C . ARG A 1 104 ? 16.769 18.463 -21.807 1.00 94.62 104 ARG A C 1
ATOM 780 O O . ARG A 1 104 ? 17.293 17.864 -20.865 1.00 94.62 104 ARG A O 1
ATOM 787 N N . ILE A 1 105 ? 17.422 19.249 -22.661 1.00 92.88 105 ILE A N 1
ATOM 788 C CA . ILE A 1 105 ? 18.874 19.466 -22.695 1.00 92.88 105 ILE A CA 1
ATOM 789 C C . ILE A 1 105 ? 19.125 20.956 -22.458 1.00 92.88 105 ILE A C 1
ATOM 791 O O . ILE A 1 105 ? 18.918 21.784 -23.350 1.00 92.88 105 ILE A O 1
ATOM 795 N N . GLY A 1 106 ? 19.505 21.309 -21.228 1.00 90.69 106 GLY A N 1
ATOM 796 C CA . GLY A 1 106 ? 19.522 22.704 -20.787 1.00 90.69 106 GLY A CA 1
ATOM 797 C C . GLY A 1 106 ? 18.147 23.352 -20.982 1.00 90.69 106 GLY A C 1
ATOM 798 O O . GLY A 1 106 ? 17.139 22.847 -20.489 1.00 90.69 106 GLY A O 1
ATOM 799 N N . GLU A 1 107 ? 18.107 24.443 -21.742 1.00 92.00 107 GLU A N 1
ATOM 800 C CA . GLU A 1 107 ? 16.874 25.165 -22.093 1.00 92.00 107 GLU A CA 1
ATOM 801 C C . GLU A 1 107 ? 16.180 24.619 -23.354 1.00 92.00 107 GLU A C 1
ATOM 803 O O . GLU A 1 107 ? 15.069 25.028 -23.687 1.00 92.00 107 GLU A O 1
ATOM 808 N N . THR A 1 108 ? 16.811 23.678 -24.062 1.00 93.75 108 THR A N 1
ATOM 809 C CA . THR A 1 108 ? 16.296 23.125 -25.320 1.00 93.75 108 THR A CA 1
ATOM 810 C C . THR A 1 108 ? 15.555 21.805 -25.112 1.00 93.75 108 THR A C 1
ATOM 812 O O . THR A 1 108 ? 15.736 21.102 -24.113 1.00 93.75 108 THR A O 1
ATOM 815 N N . THR A 1 109 ? 14.701 21.445 -26.073 1.00 93.31 109 THR A N 1
ATOM 816 C CA . THR A 1 109 ? 14.026 20.143 -26.101 1.00 93.31 109 THR A CA 1
ATOM 817 C C . THR A 1 109 ? 14.261 19.436 -27.423 1.00 93.31 109 THR A C 1
ATOM 819 O O . THR A 1 109 ? 14.233 20.051 -28.486 1.00 93.31 109 THR A O 1
ATOM 822 N N . ARG A 1 110 ? 14.459 18.121 -27.352 1.00 94.12 110 ARG A N 1
ATOM 823 C CA . ARG A 1 110 ? 14.536 17.237 -28.512 1.00 94.12 110 ARG A CA 1
ATOM 824 C C . ARG A 1 110 ? 13.362 16.269 -28.486 1.00 94.12 110 ARG A C 1
ATOM 826 O O . ARG A 1 110 ? 13.116 15.634 -27.461 1.00 94.12 110 ARG A O 1
ATOM 833 N N . SER A 1 111 ? 12.649 16.160 -29.604 1.00 95.00 111 SER A N 1
ATOM 834 C CA . SER A 1 111 ? 11.572 15.179 -29.762 1.00 95.00 111 SER A CA 1
ATOM 835 C C . SER A 1 111 ? 12.134 13.756 -29.768 1.00 95.00 111 SER A C 1
ATOM 837 O O . SER A 1 111 ? 13.182 13.499 -30.367 1.00 95.00 111 SER A O 1
ATOM 839 N N . VAL A 1 112 ? 11.442 12.843 -29.091 1.00 95.88 112 VAL A N 1
ATOM 840 C CA . VAL A 1 112 ? 11.807 11.431 -28.957 1.00 95.88 112 VAL A CA 1
ATOM 841 C C . VAL A 1 112 ? 10.605 10.589 -29.406 1.00 95.88 112 VAL A C 1
ATOM 843 O O . VAL A 1 112 ? 9.525 10.776 -28.845 1.00 95.88 112 VAL A O 1
ATOM 846 N N . PRO A 1 113 ? 10.756 9.671 -30.382 1.00 96.94 113 PRO A N 1
ATOM 847 C CA . PRO A 1 113 ? 9.666 8.794 -30.818 1.00 96.94 113 PRO A CA 1
ATOM 848 C C . PRO A 1 113 ? 9.101 7.932 -29.674 1.00 96.94 113 PRO A C 1
ATOM 850 O O . PRO A 1 113 ? 9.787 7.736 -28.664 1.00 96.94 113 PRO A O 1
ATOM 853 N N . PRO A 1 114 ? 7.867 7.416 -29.798 1.00 96.62 114 PRO A N 1
ATOM 854 C CA . PRO A 1 114 ? 7.290 6.535 -28.788 1.00 96.62 114 PRO A CA 1
ATOM 855 C C . PRO A 1 114 ? 8.086 5.244 -28.641 1.00 96.62 114 PRO A C 1
ATOM 857 O O . PRO A 1 114 ? 8.633 4.717 -29.608 1.00 96.62 114 PRO A O 1
ATOM 860 N N . LEU A 1 115 ? 8.100 4.697 -27.426 1.00 95.62 115 LEU A N 1
ATOM 861 C CA . LEU A 1 115 ? 8.829 3.471 -27.122 1.00 95.62 115 LEU A CA 1
ATOM 862 C C . LEU A 1 115 ? 8.373 2.292 -27.992 1.00 95.62 115 LEU A C 1
ATOM 864 O O . LEU A 1 115 ? 9.208 1.492 -28.408 1.00 95.62 115 LEU A O 1
ATOM 868 N N . ALA A 1 116 ? 7.080 2.236 -28.330 1.00 94.75 116 ALA A N 1
ATOM 869 C CA . ALA A 1 116 ? 6.517 1.235 -29.233 1.00 94.75 116 ALA A CA 1
ATOM 870 C C . ALA A 1 116 ? 7.182 1.191 -30.624 1.00 94.75 116 ALA A C 1
ATOM 872 O O . ALA A 1 116 ? 7.114 0.158 -31.281 1.00 94.75 116 ALA A O 1
ATOM 873 N N . ASP A 1 117 ? 7.834 2.275 -31.055 1.00 95.56 117 ASP A N 1
ATOM 874 C CA . ASP A 1 117 ? 8.499 2.373 -32.360 1.00 95.56 117 ASP A CA 1
ATOM 875 C C . ASP A 1 117 ? 10.037 2.272 -32.242 1.00 95.56 117 ASP A C 1
ATOM 877 O O . ASP A 1 117 ? 10.744 2.259 -33.250 1.00 95.56 117 ASP A O 1
ATOM 881 N N . LEU A 1 118 ? 10.576 2.231 -31.015 1.00 94.31 118 LEU A N 1
ATOM 882 C CA . LEU A 1 118 ? 12.019 2.236 -30.738 1.00 94.31 118 LEU A CA 1
ATOM 883 C C . LEU A 1 118 ? 12.573 0.873 -30.327 1.00 94.31 118 LEU A C 1
ATOM 885 O O . LEU A 1 118 ? 13.763 0.618 -30.533 1.00 94.31 118 LEU A O 1
ATOM 889 N N . VAL A 1 119 ? 11.755 0.035 -29.689 1.00 92.19 119 VAL A N 1
ATOM 890 C CA . VAL A 1 119 ? 12.233 -1.223 -29.110 1.00 92.19 119 VAL A CA 1
ATOM 891 C C . VAL A 1 119 ? 12.505 -2.279 -30.187 1.00 92.19 119 VAL A C 1
ATOM 893 O O . VAL A 1 119 ? 11.697 -2.449 -31.103 1.00 92.19 119 VAL A O 1
ATOM 896 N N . PRO A 1 120 ? 13.625 -3.017 -30.099 1.00 87.94 120 PRO A N 1
ATOM 897 C CA . PRO A 1 120 ? 13.859 -4.167 -30.962 1.00 87.94 120 PRO A CA 1
ATOM 898 C C . PRO A 1 120 ? 12.774 -5.255 -30.815 1.00 87.94 120 PRO A C 1
ATOM 900 O O . PRO A 1 120 ? 12.145 -5.370 -29.760 1.00 87.94 120 PRO A O 1
ATOM 903 N N . PRO A 1 121 ? 12.586 -6.123 -31.828 1.00 88.31 121 PRO A N 1
ATOM 904 C CA . PRO A 1 121 ? 11.721 -7.293 -31.696 1.00 88.31 121 PRO A CA 1
ATOM 905 C C . PRO A 1 121 ? 12.126 -8.186 -30.513 1.00 88.31 121 PRO A C 1
ATOM 907 O O . PRO A 1 121 ? 13.316 -8.409 -30.264 1.00 88.31 121 PRO A O 1
ATOM 910 N N . GLY A 1 122 ? 11.127 -8.705 -29.792 1.00 89.19 122 GLY A N 1
ATOM 911 C CA . GLY A 1 122 ? 11.327 -9.547 -28.608 1.00 89.19 122 GLY A CA 1
ATOM 912 C C . GLY A 1 122 ? 11.745 -8.790 -27.341 1.00 89.19 122 GLY A C 1
ATOM 913 O O . GLY A 1 122 ? 12.130 -9.427 -26.362 1.00 89.19 122 GLY A O 1
ATOM 914 N N . THR A 1 123 ? 11.706 -7.452 -27.346 1.00 94.50 123 THR A N 1
ATOM 915 C CA . THR A 1 123 ? 11.899 -6.635 -26.141 1.00 94.50 123 THR A CA 1
ATOM 916 C C . THR A 1 123 ? 10.627 -6.582 -25.298 1.00 94.50 123 THR A C 1
ATOM 918 O O . THR A 1 123 ? 9.527 -6.428 -25.829 1.00 94.50 123 THR A O 1
ATOM 921 N N . VAL A 1 124 ? 10.790 -6.651 -23.975 1.00 97.38 124 VAL A N 1
ATOM 922 C CA . VAL A 1 124 ? 9.692 -6.456 -23.018 1.00 97.38 124 VAL A CA 1
ATOM 923 C C . VAL A 1 124 ? 9.672 -5.016 -22.521 1.00 97.38 124 VAL A C 1
ATOM 925 O O . VAL A 1 124 ? 10.670 -4.511 -22.005 1.00 97.38 124 VAL A O 1
ATOM 928 N N . ILE A 1 125 ? 8.521 -4.359 -22.625 1.00 97.88 125 ILE A N 1
ATOM 929 C CA . ILE A 1 125 ? 8.270 -3.069 -21.980 1.00 97.88 125 ILE A CA 1
ATOM 930 C C . ILE A 1 125 ? 7.647 -3.322 -20.605 1.00 97.88 125 ILE A C 1
ATOM 932 O O . ILE A 1 125 ? 6.651 -4.030 -20.482 1.00 97.88 125 ILE A O 1
ATOM 936 N N . ILE A 1 126 ? 8.228 -2.733 -19.565 1.00 98.38 126 ILE A N 1
ATOM 937 C CA . ILE A 1 126 ? 7.805 -2.889 -18.176 1.00 98.38 126 ILE A CA 1
ATOM 938 C C . ILE A 1 126 ? 7.314 -1.536 -17.650 1.00 98.38 126 ILE A C 1
ATOM 940 O O . ILE A 1 126 ? 8.094 -0.594 -17.505 1.00 98.38 126 ILE A O 1
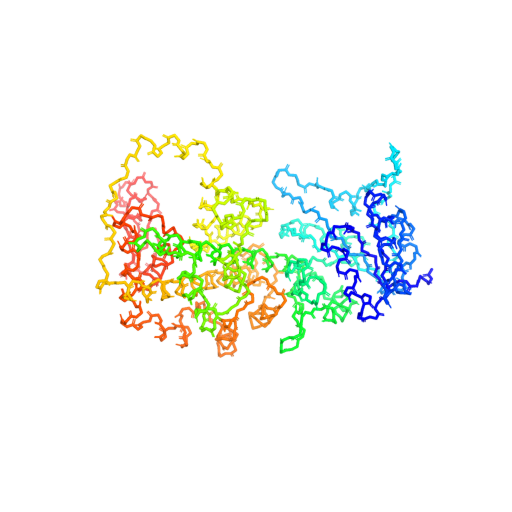ATOM 944 N N . ASP A 1 127 ? 6.029 -1.439 -17.319 1.00 98.12 127 ASP A N 1
ATOM 945 C CA . ASP A 1 127 ? 5.486 -0.335 -16.525 1.00 98.12 127 ASP A CA 1
ATOM 946 C C . ASP A 1 127 ? 5.673 -0.654 -15.038 1.00 98.12 127 ASP A C 1
ATOM 948 O O . ASP A 1 127 ? 4.976 -1.509 -14.497 1.00 98.12 127 ASP A O 1
ATOM 952 N N . ALA A 1 128 ? 6.627 0.022 -14.394 1.00 97.19 128 ALA A N 1
ATOM 953 C CA . ALA A 1 128 ? 6.892 -0.076 -12.959 1.00 97.19 128 ALA A CA 1
ATOM 954 C C . ALA A 1 128 ? 6.398 1.160 -12.183 1.00 97.19 128 ALA A C 1
ATOM 956 O O . ALA A 1 128 ? 6.816 1.401 -11.042 1.00 97.19 128 ALA A O 1
ATOM 957 N N . ALA A 1 129 ? 5.544 1.985 -12.796 1.00 93.94 129 ALA A N 1
ATOM 958 C CA . ALA A 1 129 ? 4.848 3.044 -12.086 1.00 93.94 129 ALA A CA 1
ATOM 959 C C . ALA A 1 129 ? 3.803 2.446 -11.129 1.00 93.94 129 ALA A C 1
ATOM 961 O O . ALA A 1 129 ? 3.448 1.276 -11.185 1.00 93.94 129 ALA A O 1
ATOM 962 N N . ASN A 1 130 ? 3.250 3.261 -10.231 1.00 93.56 130 ASN A N 1
ATOM 963 C CA . ASN A 1 130 ? 2.068 2.845 -9.472 1.00 93.56 130 ASN A CA 1
ATOM 964 C C . ASN A 1 130 ? 0.811 3.075 -10.323 1.00 93.56 130 ASN A C 1
ATOM 966 O O . ASN A 1 130 ? 0.018 3.952 -9.996 1.00 93.56 130 ASN A O 1
ATOM 970 N N . SER A 1 131 ? 0.683 2.365 -11.445 1.00 95.62 131 SER A N 1
ATOM 971 C CA . SER A 1 131 ? -0.416 2.552 -12.397 1.00 95.62 131 SER A CA 1
ATOM 972 C C . SER A 1 131 ? -1.738 1.981 -11.880 1.00 95.62 131 SER A C 1
ATOM 974 O O . SER A 1 131 ? -1.777 1.032 -11.091 1.00 95.62 131 SER A O 1
ATOM 976 N N . HIS A 1 132 ? -2.846 2.568 -12.338 1.00 95.12 132 HIS A N 1
ATOM 977 C CA . HIS A 1 132 ? -4.171 1.997 -12.120 1.00 95.12 132 HIS A CA 1
ATOM 978 C C . HIS A 1 132 ? -4.336 0.705 -12.952 1.00 95.12 132 HIS A C 1
ATOM 980 O O . HIS A 1 132 ? -3.856 0.663 -14.095 1.00 95.12 132 HIS A O 1
ATOM 986 N N . PRO A 1 133 ? -5.024 -0.337 -12.444 1.00 93.75 133 PRO A N 1
ATOM 987 C CA . PRO A 1 133 ? -5.207 -1.590 -13.181 1.00 93.75 133 PRO A CA 1
ATOM 988 C C . PRO A 1 133 ? -5.866 -1.398 -14.554 1.00 93.75 133 PRO A C 1
ATOM 990 O O . PRO A 1 133 ? -5.346 -1.892 -15.547 1.00 93.75 133 PRO A O 1
ATOM 993 N N . SER A 1 134 ? -6.915 -0.574 -14.665 1.00 92.31 134 SER A N 1
ATOM 994 C CA . SER A 1 134 ? -7.570 -0.312 -15.963 1.00 92.31 134 SER A CA 1
ATOM 995 C C . SER A 1 134 ? -6.648 0.332 -17.012 1.00 92.31 134 SER A C 1
ATOM 997 O O . SER A 1 134 ? -6.716 -0.016 -18.191 1.00 92.31 134 SER A O 1
ATOM 999 N N . SER A 1 135 ? -5.735 1.223 -16.603 1.00 95.00 135 SER A N 1
ATOM 1000 C CA . SER A 1 135 ? -4.718 1.779 -17.508 1.00 95.00 135 SER A CA 1
ATOM 1001 C C . SER A 1 135 ? -3.763 0.693 -17.998 1.00 95.00 135 SER A C 1
ATOM 1003 O O . SER A 1 135 ? -3.359 0.701 -19.157 1.00 95.00 135 SER A O 1
ATOM 1005 N N . THR A 1 136 ? -3.429 -0.260 -17.127 1.00 95.88 136 THR A N 1
ATOM 1006 C CA . THR A 1 136 ? -2.564 -1.399 -17.458 1.00 95.88 136 THR A CA 1
ATOM 1007 C C . THR A 1 136 ? -3.254 -2.332 -18.444 1.00 95.88 136 THR A C 1
ATOM 1009 O O . THR A 1 136 ? -2.663 -2.642 -19.470 1.00 95.88 136 THR A O 1
ATOM 1012 N N . ALA A 1 137 ? -4.520 -2.682 -18.204 1.00 94.00 137 ALA A N 1
ATOM 1013 C CA . ALA A 1 137 ? -5.331 -3.502 -19.104 1.00 94.00 137 ALA A CA 1
ATOM 1014 C C . ALA A 1 137 ? -5.364 -2.920 -20.529 1.00 94.00 137 ALA A C 1
ATOM 1016 O O . ALA A 1 137 ? -5.101 -3.611 -21.516 1.00 94.00 137 ALA A O 1
ATOM 1017 N N . ARG A 1 138 ? -5.600 -1.603 -20.638 1.00 95.12 138 ARG A N 1
ATOM 1018 C CA . ARG A 1 138 ? -5.564 -0.886 -21.920 1.00 95.12 138 ARG A CA 1
ATOM 1019 C C . ARG A 1 138 ? -4.185 -0.971 -22.585 1.00 95.12 138 ARG A C 1
ATOM 1021 O O . ARG A 1 138 ? -4.108 -1.282 -23.772 1.00 95.12 138 ARG A O 1
ATOM 1028 N N . ARG A 1 139 ? -3.107 -0.709 -21.835 1.00 96.38 139 ARG A N 1
ATOM 1029 C CA . ARG A 1 139 ? -1.720 -0.774 -22.337 1.00 96.38 139 ARG A CA 1
ATOM 1030 C C . ARG A 1 139 ? -1.365 -2.172 -22.840 1.00 96.38 139 ARG A C 1
ATOM 1032 O O . ARG A 1 139 ? -0.814 -2.280 -23.932 1.00 96.38 139 ARG A O 1
ATOM 1039 N N . CYS A 1 140 ? -1.744 -3.221 -22.107 1.00 95.38 140 CYS A N 1
ATOM 1040 C CA . CYS A 1 140 ? -1.589 -4.613 -22.533 1.00 95.38 140 CYS A CA 1
ATOM 1041 C C . CYS A 1 140 ? -2.249 -4.844 -23.900 1.00 95.38 140 CYS A C 1
ATOM 1043 O O . CYS A 1 140 ? -1.598 -5.327 -24.823 1.00 95.38 140 CYS A O 1
ATOM 1045 N N . ALA A 1 141 ? -3.510 -4.428 -24.066 1.00 94.75 141 ALA A N 1
ATOM 1046 C CA . ALA A 1 141 ? -4.235 -4.591 -25.326 1.00 94.75 141 ALA A CA 1
ATOM 1047 C C . ALA A 1 141 ? -3.615 -3.792 -26.491 1.00 94.75 141 ALA A C 1
ATOM 1049 O O . ALA A 1 141 ? -3.594 -4.259 -27.630 1.00 94.75 141 ALA A O 1
ATOM 1050 N N . GLU A 1 142 ? -3.115 -2.582 -26.230 1.00 95.75 142 GLU A N 1
ATOM 1051 C CA . GLU A 1 142 ? -2.454 -1.747 -27.238 1.00 95.75 142 GLU A CA 1
ATOM 1052 C C . GLU A 1 142 ? -1.109 -2.318 -27.697 1.00 95.75 142 GLU A C 1
ATOM 1054 O O . GLU A 1 142 ? -0.861 -2.370 -28.903 1.00 95.75 142 GLU A O 1
ATOM 1059 N N . PHE A 1 143 ? -0.265 -2.781 -26.771 1.00 95.88 143 PHE A N 1
ATOM 1060 C CA . PHE A 1 143 ? 1.014 -3.408 -27.110 1.00 95.88 143 PHE A CA 1
ATOM 1061 C C . PHE A 1 143 ? 0.840 -4.778 -27.773 1.00 95.88 143 PHE A C 1
ATOM 1063 O O . PHE A 1 143 ? 1.538 -5.065 -28.747 1.00 95.88 143 PHE A O 1
ATOM 1070 N N . ALA A 1 144 ? -0.150 -5.571 -27.348 1.00 92.94 144 ALA A N 1
ATOM 1071 C CA . ALA A 1 144 ? -0.469 -6.853 -27.975 1.00 92.94 144 ALA A CA 1
ATOM 1072 C C . ALA A 1 144 ? -0.821 -6.697 -29.465 1.00 92.94 144 ALA A C 1
ATOM 1074 O O . ALA A 1 144 ? -0.319 -7.448 -30.298 1.00 92.94 144 ALA A O 1
ATOM 1075 N N . ARG A 1 145 ? -1.597 -5.664 -29.840 1.00 94.62 145 ARG A N 1
ATOM 1076 C CA . ARG A 1 145 ? -1.898 -5.353 -31.256 1.00 94.62 145 ARG A CA 1
ATOM 1077 C C . ARG A 1 145 ? -0.661 -5.010 -32.090 1.00 94.62 145 ARG A C 1
ATOM 1079 O O . ARG A 1 145 ? -0.718 -5.098 -33.313 1.00 94.62 145 ARG A O 1
ATOM 1086 N N . ARG A 1 146 ? 0.435 -4.603 -31.446 1.00 93.12 146 ARG A N 1
ATOM 1087 C CA . ARG A 1 146 ? 1.721 -4.291 -32.084 1.00 93.12 146 ARG A CA 1
ATOM 1088 C C . ARG A 1 146 ? 2.716 -5.457 -32.021 1.00 93.12 146 ARG A C 1
ATOM 1090 O O . ARG A 1 146 ? 3.829 -5.307 -32.509 1.00 93.12 146 ARG A O 1
ATOM 1097 N N . GLY A 1 147 ? 2.343 -6.593 -31.422 1.00 92.31 147 GLY A N 1
ATOM 1098 C CA . GLY A 1 147 ? 3.248 -7.726 -31.210 1.00 92.31 147 GLY A CA 1
ATOM 1099 C C . GLY A 1 147 ? 4.387 -7.425 -30.229 1.00 92.31 147 GLY A C 1
ATOM 1100 O O . GLY A 1 147 ? 5.460 -8.011 -30.343 1.00 92.31 147 GLY A O 1
ATOM 1101 N N . ILE A 1 148 ? 4.183 -6.483 -29.301 1.00 94.25 148 ILE A N 1
ATOM 1102 C CA . ILE A 1 148 ? 5.183 -6.079 -28.305 1.00 94.25 148 ILE A CA 1
ATOM 1103 C C . ILE A 1 148 ? 4.815 -6.683 -26.951 1.00 94.25 148 ILE A C 1
ATOM 1105 O O . ILE A 1 148 ? 3.671 -6.583 -26.504 1.00 94.25 148 ILE A O 1
ATOM 1109 N N . LEU A 1 149 ? 5.800 -7.285 -26.285 1.00 96.00 149 LEU A N 1
ATOM 1110 C CA . LEU A 1 149 ? 5.637 -7.862 -24.956 1.00 96.00 149 LEU A CA 1
ATOM 1111 C C . LEU A 1 149 ? 5.561 -6.754 -23.903 1.00 96.00 149 LEU A C 1
ATOM 1113 O O . LEU A 1 149 ? 6.390 -5.842 -23.883 1.00 96.00 149 LEU A O 1
ATOM 1117 N N . PHE A 1 150 ? 4.580 -6.847 -23.007 1.00 97.31 150 PHE A N 1
ATOM 1118 C CA . PHE A 1 150 ? 4.341 -5.841 -21.979 1.00 97.31 150 PHE A CA 1
ATOM 1119 C C . PHE A 1 150 ? 4.044 -6.474 -20.618 1.00 97.31 150 PHE A C 1
ATOM 1121 O O . PHE A 1 150 ? 3.308 -7.457 -20.523 1.00 97.31 150 PHE A O 1
ATOM 1128 N N . VAL A 1 151 ? 4.605 -5.876 -19.565 1.00 97.88 151 VAL A N 1
ATOM 1129 C CA . VAL A 1 151 ? 4.379 -6.242 -18.163 1.00 97.88 151 VAL A CA 1
ATOM 1130 C C . VAL A 1 151 ? 4.020 -4.987 -17.371 1.00 97.88 151 VAL A C 1
ATOM 1132 O O . VAL A 1 151 ? 4.778 -4.019 -17.351 1.00 97.88 151 VAL A O 1
ATOM 1135 N N . GLY A 1 152 ? 2.892 -5.018 -16.666 1.00 97.94 152 GLY A N 1
ATOM 1136 C CA . GLY A 1 152 ? 2.595 -4.070 -15.595 1.00 97.94 152 GLY A CA 1
ATOM 1137 C C . GLY A 1 152 ? 3.047 -4.656 -14.263 1.00 97.94 152 GLY A C 1
ATOM 1138 O O . GLY A 1 152 ? 2.541 -5.698 -13.848 1.00 97.94 152 GLY A O 1
ATOM 1139 N N . THR A 1 153 ? 4.001 -4.016 -13.587 1.00 97.62 153 THR A N 1
ATOM 1140 C CA . THR A 1 153 ? 4.588 -4.555 -12.358 1.00 97.62 153 THR A CA 1
ATOM 1141 C C . THR A 1 153 ? 4.528 -3.580 -11.195 1.00 97.62 153 THR A C 1
ATOM 1143 O O . THR A 1 153 ? 5.117 -2.501 -11.198 1.00 97.62 153 THR A O 1
ATOM 1146 N N . GLY A 1 154 ? 3.914 -4.019 -10.101 1.00 96.94 154 GLY A N 1
ATOM 1147 C CA . GLY A 1 154 ? 4.060 -3.315 -8.838 1.00 96.94 154 GLY A CA 1
ATOM 1148 C C . GLY A 1 154 ? 5.465 -3.477 -8.263 1.00 96.94 154 GLY A C 1
ATOM 1149 O O . GLY A 1 154 ? 5.960 -4.591 -8.161 1.00 96.94 154 GLY A O 1
ATOM 1150 N N . VAL A 1 155 ? 6.092 -2.386 -7.816 1.00 97.62 155 VAL A N 1
ATOM 1151 C CA . VAL A 1 155 ? 7.367 -2.438 -7.067 1.00 97.62 155 VAL A CA 1
ATOM 1152 C C . VAL A 1 155 ? 7.190 -1.791 -5.695 1.00 97.62 155 VAL A C 1
ATOM 1154 O O . VAL A 1 155 ? 6.797 -0.626 -5.611 1.00 97.62 155 VAL A O 1
ATOM 1157 N N . SER A 1 156 ? 7.421 -2.529 -4.607 1.00 97.44 156 SER A N 1
ATOM 1158 C CA . SER A 1 156 ? 7.244 -2.054 -3.222 1.00 97.44 156 SER A CA 1
ATOM 1159 C C . SER A 1 156 ? 8.524 -2.215 -2.401 1.00 97.44 156 SER A C 1
ATOM 1161 O O . SER A 1 156 ? 9.214 -3.218 -2.549 1.00 97.44 156 SER A O 1
ATOM 1163 N N . GLY A 1 157 ? 8.819 -1.239 -1.532 1.00 92.44 157 GLY A N 1
ATOM 1164 C CA . GLY A 1 157 ? 9.995 -1.253 -0.645 1.00 92.44 157 GLY A CA 1
ATOM 1165 C C . GLY A 1 157 ? 10.657 0.095 -0.367 1.00 92.44 157 GLY A C 1
ATOM 1166 O O . GLY A 1 157 ? 11.601 0.180 0.414 1.00 92.44 157 GLY A O 1
ATOM 1167 N N . GLY A 1 158 ? 10.170 1.168 -0.994 1.00 89.25 158 GLY A N 1
ATOM 1168 C CA . GLY A 1 158 ? 10.770 2.493 -0.852 1.00 89.25 158 GLY A CA 1
ATOM 1169 C C . GLY A 1 158 ? 12.188 2.561 -1.427 1.00 89.25 158 GLY A C 1
ATOM 1170 O O . GLY A 1 158 ? 12.644 1.644 -2.113 1.00 89.25 158 GLY A O 1
ATOM 1171 N N . ALA A 1 159 ? 12.875 3.675 -1.171 1.00 89.88 159 ALA A N 1
ATOM 1172 C CA . ALA A 1 159 ? 14.193 3.943 -1.745 1.00 89.88 159 ALA A CA 1
ATOM 1173 C C . ALA A 1 159 ? 15.217 2.863 -1.368 1.00 89.88 159 ALA A C 1
ATOM 1175 O O . ALA A 1 159 ? 15.961 2.387 -2.223 1.00 89.88 159 ALA A O 1
ATOM 1176 N N . GLU A 1 160 ? 15.229 2.455 -0.099 1.00 92.06 160 GLU A N 1
ATOM 1177 C CA . GLU A 1 160 ? 16.128 1.417 0.398 1.00 92.06 160 GLU A CA 1
ATOM 1178 C C . GLU A 1 160 ? 15.769 0.033 -0.156 1.00 92.06 160 GLU A C 1
ATOM 1180 O O . GLU A 1 160 ? 16.659 -0.704 -0.581 1.00 92.06 160 GLU A O 1
ATOM 1185 N N . GLY A 1 161 ? 14.478 -0.311 -0.225 1.00 93.00 161 GLY A N 1
ATOM 1186 C CA . GLY A 1 161 ? 14.029 -1.566 -0.822 1.00 93.00 161 GLY A CA 1
ATOM 1187 C C . GLY A 1 161 ? 14.389 -1.661 -2.302 1.00 93.00 161 GLY A C 1
ATOM 1188 O O . GLY A 1 161 ? 14.906 -2.685 -2.723 1.00 93.00 161 GLY A O 1
ATOM 1189 N N . ALA A 1 162 ? 14.240 -0.587 -3.086 1.00 94.62 162 ALA A N 1
ATOM 1190 C CA . ALA A 1 162 ? 14.682 -0.572 -4.486 1.00 94.62 162 ALA A CA 1
ATOM 1191 C C . ALA A 1 162 ? 16.178 -0.898 -4.634 1.00 94.62 162 ALA A C 1
ATOM 1193 O O . ALA A 1 162 ? 16.556 -1.615 -5.561 1.00 94.62 162 ALA A O 1
ATOM 1194 N N . LEU A 1 163 ? 17.006 -0.421 -3.694 1.00 96.12 163 LEU A N 1
ATOM 1195 C CA . LEU A 1 163 ? 18.448 -0.662 -3.670 1.00 96.12 163 LEU A CA 1
ATOM 1196 C C . LEU A 1 163 ? 18.809 -2.080 -3.221 1.00 96.12 163 LEU A C 1
ATOM 1198 O O . LEU A 1 163 ? 19.753 -2.660 -3.754 1.00 96.12 163 LEU A O 1
ATOM 1202 N N . LYS A 1 164 ? 18.144 -2.614 -2.192 1.00 96.50 164 LYS A N 1
ATOM 1203 C CA . LYS A 1 164 ? 18.538 -3.870 -1.525 1.00 96.50 164 LYS A CA 1
ATOM 1204 C C . LYS A 1 164 ? 17.791 -5.100 -2.036 1.00 96.50 164 LYS A C 1
ATOM 1206 O O . LYS A 1 164 ? 18.334 -6.195 -1.968 1.00 96.50 164 LYS A O 1
ATOM 1211 N N . GLY A 1 165 ? 16.578 -4.912 -2.536 1.00 97.75 165 GLY A N 1
ATOM 1212 C CA . GLY A 1 165 ? 15.667 -5.970 -2.947 1.00 97.75 165 GLY A CA 1
ATOM 1213 C C . GLY A 1 165 ? 14.223 -5.586 -2.620 1.00 97.75 165 GLY A C 1
ATOM 1214 O O . GLY A 1 165 ? 13.834 -5.670 -1.454 1.00 97.75 165 GLY A O 1
ATOM 1215 N N . PRO A 1 166 ? 13.417 -5.140 -3.599 1.00 98.31 166 PRO A N 1
ATOM 1216 C CA . PRO A 1 166 ? 12.010 -4.843 -3.376 1.00 98.31 166 PRO A CA 1
ATOM 1217 C C . PRO A 1 166 ? 11.156 -6.114 -3.482 1.00 98.31 166 PRO A C 1
ATOM 1219 O O . PRO A 1 166 ? 11.630 -7.173 -3.895 1.00 98.31 166 PRO A O 1
ATOM 1222 N N . SER A 1 167 ? 9.875 -5.994 -3.140 1.00 98.69 167 SER A N 1
ATOM 1223 C CA . SER A 1 167 ? 8.853 -6.936 -3.609 1.00 98.69 167 SER A CA 1
ATOM 1224 C C . SER A 1 167 ? 8.378 -6.498 -4.993 1.00 98.69 167 SER A C 1
ATOM 1226 O O . SER A 1 167 ? 8.076 -5.313 -5.191 1.00 98.69 167 SER A O 1
ATOM 1228 N N . ILE A 1 168 ? 8.342 -7.430 -5.943 1.00 98.75 168 ILE A N 1
ATOM 1229 C CA . ILE A 1 168 ? 8.014 -7.180 -7.350 1.00 98.75 168 ILE A CA 1
ATOM 1230 C C . ILE A 1 168 ? 6.794 -8.023 -7.724 1.00 98.75 168 ILE A C 1
ATOM 1232 O O . ILE A 1 168 ? 6.739 -9.219 -7.465 1.00 98.75 168 ILE A O 1
ATOM 1236 N N . MET A 1 169 ? 5.789 -7.377 -8.304 1.00 98.56 169 MET A N 1
ATOM 1237 C CA . MET A 1 169 ? 4.446 -7.915 -8.521 1.00 98.56 169 MET A CA 1
ATOM 1238 C C . MET A 1 169 ? 4.097 -7.854 -10.017 1.00 98.56 169 MET A C 1
ATOM 1240 O O . MET A 1 169 ? 3.289 -7.007 -10.402 1.00 98.56 169 MET A O 1
ATOM 1244 N N . PRO A 1 170 ? 4.727 -8.673 -10.876 1.00 98.25 170 PRO A N 1
ATOM 1245 C CA . PRO A 1 170 ? 4.515 -8.634 -12.318 1.00 98.25 170 PRO A CA 1
ATOM 1246 C C . PRO A 1 170 ? 3.199 -9.300 -12.734 1.00 98.25 170 PRO A C 1
ATOM 1248 O O . PRO A 1 170 ? 2.900 -10.429 -12.339 1.00 98.25 170 PRO A O 1
ATOM 1251 N N . GLY A 1 171 ? 2.446 -8.603 -13.584 1.00 97.06 171 GLY A N 1
ATOM 1252 C CA . GLY A 1 171 ? 1.339 -9.138 -14.374 1.00 97.06 171 GLY A CA 1
ATOM 1253 C C . GLY A 1 171 ? 1.471 -8.727 -15.841 1.00 97.06 171 GLY A C 1
ATOM 1254 O O . GLY A 1 171 ? 2.153 -7.754 -16.169 1.00 97.06 171 GLY A O 1
ATOM 1255 N N . GLY A 1 172 ? 0.872 -9.501 -16.733 1.00 94.56 172 GLY A N 1
ATOM 1256 C CA . GLY A 1 172 ? 1.037 -9.361 -18.181 1.00 94.56 172 GLY A CA 1
ATOM 1257 C C . GLY A 1 172 ? 0.940 -10.723 -18.851 1.00 94.56 172 GLY A C 1
ATOM 1258 O O . GLY A 1 172 ? 0.474 -11.677 -18.235 1.00 94.56 172 GLY A O 1
ATOM 1259 N N . THR A 1 173 ? 1.397 -10.861 -20.091 1.00 92.00 173 THR A N 1
ATOM 1260 C CA . THR A 1 173 ? 1.412 -12.189 -20.722 1.00 92.00 173 THR A CA 1
ATOM 1261 C C . THR A 1 173 ? 2.464 -13.089 -20.074 1.00 92.00 173 THR A C 1
ATOM 1263 O O . THR A 1 173 ? 3.534 -12.629 -19.660 1.00 92.00 173 THR A O 1
ATOM 1266 N N . ARG A 1 174 ? 2.183 -14.397 -20.008 1.00 93.44 174 ARG A N 1
ATOM 1267 C CA . ARG A 1 174 ? 3.159 -15.396 -19.542 1.00 93.44 174 ARG A CA 1
ATOM 1268 C C . ARG A 1 174 ? 4.471 -15.317 -20.327 1.00 93.44 174 ARG A C 1
ATOM 1270 O O . ARG A 1 174 ? 5.533 -15.323 -19.717 1.00 93.44 174 ARG A O 1
ATOM 1277 N N . GLU A 1 175 ? 4.380 -15.162 -21.646 1.00 94.69 175 GLU A N 1
ATOM 1278 C CA . GLU A 1 175 ? 5.527 -15.007 -22.551 1.00 94.69 175 GLU A CA 1
ATOM 1279 C C . GLU A 1 175 ? 6.418 -13.818 -22.157 1.00 94.69 175 GLU A C 1
ATOM 1281 O O . GLU A 1 175 ? 7.637 -13.948 -22.082 1.00 94.69 175 GLU A O 1
ATOM 1286 N N . ALA A 1 176 ? 5.827 -12.664 -21.824 1.00 95.75 176 ALA A N 1
ATOM 1287 C CA . ALA A 1 176 ? 6.603 -11.514 -21.374 1.00 95.75 176 ALA A CA 1
ATOM 1288 C C . ALA A 1 176 ? 7.339 -11.812 -20.058 1.00 95.75 176 ALA A C 1
ATOM 1290 O O . ALA A 1 176 ? 8.510 -11.459 -19.908 1.00 95.75 176 ALA A O 1
ATOM 1291 N N . TYR A 1 177 ? 6.685 -12.506 -19.120 1.00 96.88 177 TYR A N 1
ATOM 1292 C CA . TYR A 1 177 ? 7.317 -12.927 -17.870 1.00 96.88 177 TYR A CA 1
ATOM 1293 C C . TYR A 1 177 ? 8.425 -13.963 -18.080 1.00 96.88 177 TYR A C 1
ATOM 1295 O O . TYR A 1 177 ? 9.423 -13.910 -17.379 1.00 96.88 177 TYR A O 1
ATOM 1303 N N . GLU A 1 178 ? 8.316 -14.878 -19.038 1.00 96.25 178 GLU A N 1
ATOM 1304 C CA . GLU A 1 178 ? 9.388 -15.845 -19.322 1.00 96.25 178 GLU A CA 1
ATOM 1305 C C . GLU A 1 178 ? 10.691 -15.157 -19.756 1.00 96.25 178 GLU A C 1
ATOM 1307 O O . GLU A 1 178 ? 11.780 -15.629 -19.424 1.00 96.25 178 GLU A O 1
ATOM 1312 N N . VAL A 1 179 ? 10.592 -14.000 -20.418 1.00 95.94 179 VAL A N 1
ATOM 1313 C CA . VAL A 1 179 ? 11.757 -13.204 -20.831 1.00 95.94 179 VAL A CA 1
ATOM 1314 C C . VAL A 1 179 ? 12.393 -12.455 -19.653 1.00 95.94 179 VAL A C 1
ATOM 1316 O O . VAL A 1 179 ? 13.616 -12.467 -19.511 1.00 95.94 179 VAL A O 1
ATOM 1319 N N . VAL A 1 180 ? 11.598 -11.798 -18.795 1.00 97.06 180 VAL A N 1
ATOM 1320 C CA . VAL A 1 180 ? 12.131 -10.903 -17.737 1.00 97.06 180 VAL A CA 1
ATOM 1321 C C . VAL A 1 180 ? 12.053 -11.462 -16.316 1.00 97.06 180 VAL A C 1
ATOM 1323 O O . VAL A 1 180 ? 12.656 -10.902 -15.404 1.00 97.06 180 VAL A O 1
ATOM 1326 N N . GLY A 1 181 ? 11.349 -12.568 -16.102 1.00 97.56 181 GLY A N 1
ATOM 1327 C CA . GLY A 1 181 ? 11.004 -13.112 -14.788 1.00 97.56 181 GLY A CA 1
ATOM 1328 C C . GLY A 1 181 ? 12.233 -13.419 -13.948 1.00 97.56 181 GLY A C 1
ATOM 1329 O O . GLY A 1 181 ? 12.367 -12.886 -12.851 1.00 97.56 181 GLY A O 1
ATOM 1330 N N . LYS A 1 182 ? 13.210 -14.142 -14.511 1.00 97.81 182 LYS A N 1
ATOM 1331 C CA . LYS A 1 182 ? 14.486 -14.426 -13.831 1.00 97.81 182 LYS A CA 1
ATOM 1332 C C . LYS A 1 182 ? 15.227 -13.147 -13.429 1.00 97.81 182 LYS A C 1
ATOM 1334 O O . LYS A 1 182 ? 15.805 -13.082 -12.343 1.00 97.81 182 LYS A O 1
ATOM 1339 N N . MET A 1 183 ? 15.205 -12.126 -14.289 1.00 97.88 183 MET A N 1
ATOM 1340 C CA . MET A 1 183 ? 15.829 -10.833 -14.006 1.00 97.88 183 MET A CA 1
ATOM 1341 C C . MET A 1 183 ? 15.165 -10.160 -12.801 1.00 97.88 183 MET A C 1
ATOM 1343 O O . MET A 1 183 ? 15.858 -9.757 -11.868 1.00 97.88 183 MET A O 1
ATOM 1347 N N . LEU A 1 184 ? 13.830 -10.107 -12.790 1.00 98.50 184 LEU A N 1
ATOM 1348 C CA . LEU A 1 184 ? 13.037 -9.531 -11.703 1.00 98.50 184 LEU A CA 1
ATOM 1349 C C . LEU A 1 184 ? 13.179 -10.327 -10.394 1.00 98.50 184 LEU A C 1
ATOM 1351 O O . LEU A 1 184 ? 13.377 -9.742 -9.333 1.00 98.50 184 LEU A O 1
ATOM 1355 N N . GLU A 1 185 ? 13.147 -11.656 -10.454 1.00 98.62 185 GLU A N 1
ATOM 1356 C CA . GLU A 1 185 ? 13.351 -12.541 -9.301 1.00 98.62 185 GLU A CA 1
ATOM 1357 C C . GLU A 1 185 ? 14.720 -12.331 -8.650 1.00 98.62 185 GLU A C 1
ATOM 1359 O O . GLU A 1 185 ? 14.800 -12.197 -7.427 1.00 98.62 185 GLU A O 1
ATOM 1364 N N . THR A 1 186 ? 15.780 -12.224 -9.460 1.00 98.38 186 THR A N 1
ATOM 1365 C CA . THR A 1 186 ? 17.158 -12.030 -8.979 1.00 98.38 186 THR A CA 1
ATOM 1366 C C . THR A 1 186 ? 17.301 -10.739 -8.171 1.00 98.38 186 THR A C 1
ATOM 1368 O O . THR A 1 186 ? 17.971 -10.724 -7.143 1.00 98.38 186 THR A O 1
ATOM 1371 N N . VAL A 1 187 ? 16.672 -9.647 -8.617 1.00 98.31 187 VAL A N 1
ATOM 1372 C CA . VAL A 1 187 ? 16.806 -8.336 -7.961 1.00 98.31 187 VAL A CA 1
ATOM 1373 C C . VAL A 1 187 ? 15.817 -8.104 -6.823 1.00 98.31 187 VAL A C 1
ATOM 1375 O O . VAL A 1 187 ? 15.907 -7.074 -6.155 1.00 98.31 187 VAL A O 1
ATOM 1378 N N . SER A 1 188 ? 14.868 -9.016 -6.609 1.00 98.69 188 SER A N 1
ATOM 1379 C CA . SER A 1 188 ? 13.887 -8.937 -5.522 1.00 98.69 188 SER A CA 1
ATOM 1380 C C . SER A 1 188 ? 14.480 -9.343 -4.165 1.00 98.69 188 SER A C 1
ATOM 1382 O O . SER A 1 188 ? 15.534 -9.981 -4.090 1.00 98.69 188 SER A O 1
ATOM 1384 N N . ALA A 1 189 ? 13.806 -8.978 -3.069 1.00 98.38 189 ALA A N 1
ATOM 1385 C CA . ALA A 1 189 ? 14.144 -9.501 -1.741 1.00 98.38 189 ALA A CA 1
ATOM 1386 C C . ALA A 1 189 ? 14.065 -11.037 -1.710 1.00 98.38 189 ALA A C 1
ATOM 1388 O O . ALA A 1 189 ? 13.246 -11.623 -2.406 1.00 98.38 189 ALA A O 1
ATOM 1389 N N . GLN A 1 190 ? 14.864 -11.689 -0.864 1.00 97.69 190 GLN A N 1
ATOM 1390 C CA . GLN A 1 190 ? 14.904 -13.151 -0.759 1.00 97.69 190 GLN A CA 1
ATOM 1391 C C . GLN A 1 190 ? 14.413 -13.592 0.626 1.00 97.69 190 GLN A C 1
ATOM 1393 O O . GLN A 1 190 ? 15.138 -13.467 1.612 1.00 97.69 190 GLN A O 1
ATOM 1398 N N . VAL A 1 191 ? 13.171 -14.076 0.706 1.00 96.38 191 VAL A N 1
ATOM 1399 C CA . VAL A 1 191 ? 12.537 -14.620 1.919 1.00 96.38 191 VAL A CA 1
ATOM 1400 C C . VAL A 1 191 ? 11.661 -15.796 1.489 1.00 96.38 191 VAL A C 1
ATOM 1402 O O . VAL A 1 191 ? 10.654 -15.599 0.815 1.00 96.38 191 VAL A O 1
ATOM 1405 N N . ASP A 1 192 ? 12.061 -17.019 1.843 1.00 94.19 192 ASP A N 1
ATOM 1406 C CA . ASP A 1 192 ? 11.489 -18.265 1.299 1.00 94.19 192 ASP A CA 1
ATOM 1407 C C . ASP A 1 192 ? 11.469 -18.285 -0.243 1.00 94.19 192 ASP A C 1
ATOM 1409 O O . ASP A 1 192 ? 10.486 -18.675 -0.878 1.00 94.19 192 ASP A O 1
ATOM 1413 N N . GLY A 1 193 ? 12.561 -17.806 -0.846 1.00 96.94 193 GLY A N 1
ATOM 1414 C CA . GLY A 1 193 ? 12.686 -17.567 -2.285 1.00 96.94 193 GLY A CA 1
ATOM 1415 C C . GLY A 1 193 ? 12.511 -16.091 -2.671 1.00 96.94 193 GLY A C 1
ATOM 1416 O O . GLY A 1 193 ? 12.420 -15.225 -1.795 1.00 96.94 193 GLY A O 1
ATOM 1417 N N . PRO A 1 194 ? 12.472 -15.780 -3.978 1.00 98.38 194 PRO A N 1
ATOM 1418 C CA . PRO A 1 194 ? 12.377 -14.405 -4.456 1.00 98.38 194 PRO A CA 1
ATOM 1419 C C . PRO A 1 194 ? 11.017 -13.806 -4.107 1.00 98.38 194 PRO A C 1
ATOM 1421 O O . PRO A 1 194 ? 9.979 -14.418 -4.357 1.00 98.38 194 PRO A O 1
ATOM 1424 N N . CYS A 1 195 ? 10.987 -12.583 -3.590 1.00 98.62 195 CYS A N 1
ATOM 1425 C CA . CYS A 1 195 ? 9.777 -11.785 -3.376 1.00 98.62 195 CYS A CA 1
ATOM 1426 C C . CYS A 1 195 ? 9.264 -11.218 -4.712 1.00 98.62 195 CYS A C 1
ATOM 1428 O O . CYS A 1 195 ? 8.998 -10.026 -4.852 1.00 98.62 195 CYS A O 1
ATOM 1430 N N . CYS A 1 196 ? 9.176 -12.098 -5.703 1.00 98.69 196 CYS A N 1
ATOM 1431 C CA . CYS A 1 196 ? 8.714 -11.893 -7.058 1.00 98.69 196 CYS A CA 1
ATOM 1432 C C . CYS A 1 196 ? 8.064 -13.197 -7.527 1.00 98.69 196 CYS A C 1
ATOM 1434 O O . CYS A 1 196 ? 8.562 -14.284 -7.225 1.00 98.69 196 CYS A O 1
ATOM 1436 N N . THR A 1 197 ? 6.933 -13.092 -8.216 1.00 98.06 197 THR A N 1
ATOM 1437 C CA . THR A 1 197 ? 6.249 -14.224 -8.849 1.00 98.06 197 THR A CA 1
ATOM 1438 C C . THR A 1 197 ? 5.296 -13.694 -9.910 1.00 98.06 197 THR A C 1
ATOM 1440 O O . THR A 1 197 ? 4.798 -12.574 -9.787 1.00 98.06 197 THR A O 1
ATOM 1443 N N . TYR A 1 198 ? 5.014 -14.476 -10.945 1.00 98.00 198 TYR A N 1
ATOM 1444 C CA . TYR A 1 198 ? 3.999 -14.097 -11.920 1.00 98.00 198 TYR A CA 1
ATOM 1445 C C . TYR A 1 198 ? 2.608 -14.144 -11.287 1.00 98.00 198 TYR A C 1
ATOM 1447 O O . TYR A 1 198 ? 2.151 -15.209 -10.866 1.00 98.00 198 TYR A O 1
ATOM 1455 N N . LEU A 1 199 ? 1.929 -12.998 -11.243 1.00 96.44 199 LEU A N 1
ATOM 1456 C CA . LEU A 1 199 ? 0.652 -12.871 -10.543 1.00 96.44 199 LEU A CA 1
ATOM 1457 C C . LEU A 1 199 ? -0.560 -13.218 -11.399 1.00 96.44 199 LEU A C 1
ATOM 1459 O O . LEU A 1 199 ? -1.585 -13.599 -10.845 1.00 96.44 199 LEU A O 1
ATOM 1463 N N . GLY A 1 200 ? -0.457 -13.096 -12.718 1.00 93.00 200 GLY A N 1
ATOM 1464 C CA . GLY A 1 200 ? -1.568 -13.352 -13.623 1.00 93.00 200 GLY A CA 1
ATOM 1465 C C . GLY A 1 200 ? -1.509 -12.491 -14.873 1.00 93.00 200 GLY A C 1
ATOM 1466 O O . GLY A 1 200 ? -0.598 -11.674 -15.057 1.00 93.00 200 GLY A O 1
ATOM 1467 N N . ASP A 1 201 ? -2.512 -12.683 -15.720 1.00 91.62 201 ASP A N 1
ATOM 1468 C CA . ASP A 1 201 ? -2.620 -11.968 -16.978 1.00 91.62 201 ASP A CA 1
ATOM 1469 C C . ASP A 1 201 ? -2.867 -10.468 -16.780 1.00 91.62 201 ASP A C 1
ATOM 1471 O O . ASP A 1 201 ? -3.434 -10.011 -15.783 1.00 91.62 201 ASP A O 1
ATOM 1475 N N . ASN A 1 202 ? -2.430 -9.701 -17.777 1.00 92.44 202 ASN A N 1
ATOM 1476 C CA . ASN A 1 202 ? -2.713 -8.279 -17.931 1.00 92.44 202 ASN A CA 1
ATOM 1477 C C . ASN A 1 202 ? -2.432 -7.438 -16.663 1.00 92.44 202 ASN A C 1
ATOM 1479 O O . ASN A 1 202 ? -1.286 -7.267 -16.251 1.00 92.44 202 ASN A O 1
ATOM 1483 N N . GLU A 1 203 ? -3.466 -6.850 -16.066 1.00 94.69 203 GLU A N 1
ATOM 1484 C CA . GLU A 1 203 ? -3.385 -5.894 -14.966 1.00 94.69 203 GLU A CA 1
ATOM 1485 C C . GLU A 1 203 ? -3.223 -6.506 -13.567 1.00 94.69 203 GLU A C 1
ATOM 1487 O O . GLU A 1 203 ? -3.142 -5.748 -12.593 1.00 94.69 203 GLU A O 1
ATOM 1492 N N . ALA A 1 204 ? -3.110 -7.836 -13.451 1.00 95.88 204 ALA A N 1
ATOM 1493 C CA . ALA A 1 204 ? -2.991 -8.548 -12.173 1.00 95.88 204 ALA A CA 1
ATOM 1494 C C . ALA A 1 204 ? -1.908 -7.954 -11.254 1.00 95.88 204 ALA A C 1
ATOM 1496 O O . ALA A 1 204 ? -2.142 -7.710 -10.069 1.00 95.88 204 ALA A O 1
ATOM 1497 N N . GLY A 1 205 ? -0.735 -7.642 -11.810 1.00 97.44 205 GLY A N 1
ATOM 1498 C CA . GLY A 1 205 ? 0.392 -7.095 -11.055 1.00 97.44 205 GLY A CA 1
ATOM 1499 C C . GLY A 1 205 ? 0.093 -5.749 -10.393 1.00 97.44 205 GLY A C 1
ATOM 1500 O O . GLY A 1 205 ? 0.311 -5.555 -9.191 1.00 97.44 205 GLY A O 1
ATOM 1501 N N . HIS A 1 206 ? -0.478 -4.816 -11.157 1.00 97.50 206 HIS A N 1
ATOM 1502 C CA . HIS A 1 206 ? -0.892 -3.523 -10.620 1.00 97.50 206 HIS A CA 1
ATOM 1503 C C . HIS A 1 206 ? -2.116 -3.634 -9.710 1.00 97.50 206 HIS A C 1
ATOM 1505 O O . HIS A 1 206 ? -2.194 -2.884 -8.736 1.00 97.50 206 HIS A O 1
ATOM 1511 N N . PHE A 1 207 ? -3.036 -4.568 -9.952 1.00 96.81 207 PHE A N 1
ATOM 1512 C CA . PHE A 1 207 ? -4.172 -4.810 -9.061 1.00 96.81 207 PHE A CA 1
ATOM 1513 C C . PHE A 1 207 ? -3.711 -5.224 -7.658 1.00 96.81 207 PHE A C 1
ATOM 1515 O O . PHE A 1 207 ? -4.029 -4.545 -6.676 1.00 96.81 207 PHE A O 1
ATOM 1522 N N . VAL A 1 208 ? -2.849 -6.243 -7.573 1.00 97.94 208 VAL A N 1
ATOM 1523 C CA . VAL A 1 208 ? -2.250 -6.706 -6.311 1.00 97.94 208 VAL A CA 1
ATOM 1524 C C . VAL A 1 208 ? -1.490 -5.573 -5.616 1.00 97.94 208 VAL A C 1
ATOM 1526 O O . VAL A 1 208 ? -1.633 -5.369 -4.409 1.00 97.94 208 VAL A O 1
ATOM 1529 N N . LYS A 1 209 ? -0.731 -4.766 -6.368 1.00 97.81 209 LYS A N 1
ATOM 1530 C CA . LYS A 1 209 ? 0.013 -3.635 -5.797 1.00 97.81 209 LYS A CA 1
ATOM 1531 C C . LYS A 1 209 ? -0.873 -2.526 -5.238 1.00 97.81 209 LYS A C 1
ATOM 1533 O O . LYS A 1 209 ? -0.509 -1.890 -4.246 1.00 97.81 209 LYS A O 1
ATOM 1538 N N . ASN A 1 210 ? -2.004 -2.248 -5.877 1.00 96.62 210 ASN A N 1
ATOM 1539 C CA . ASN A 1 210 ? -2.942 -1.262 -5.359 1.00 96.62 210 ASN A CA 1
ATOM 1540 C C . ASN A 1 210 ? -3.507 -1.743 -4.018 1.00 96.62 210 ASN A C 1
ATOM 1542 O O . ASN A 1 210 ? -3.385 -1.021 -3.031 1.00 96.62 210 ASN A O 1
ATOM 1546 N N . ILE A 1 211 ? -3.955 -2.999 -3.938 1.00 97.75 211 ILE A N 1
ATOM 1547 C CA . ILE A 1 211 ? -4.452 -3.587 -2.686 1.00 97.75 211 ILE A CA 1
ATOM 1548 C C . ILE A 1 211 ? -3.382 -3.597 -1.587 1.00 97.75 211 ILE A C 1
ATOM 1550 O O . ILE A 1 211 ? -3.676 -3.185 -0.466 1.00 97.75 211 ILE A O 1
ATOM 1554 N N . HIS A 1 212 ? -2.128 -3.947 -1.907 1.00 98.50 212 HIS A N 1
ATOM 1555 C CA . HIS A 1 212 ? -0.993 -3.800 -0.982 1.00 98.50 212 HIS A CA 1
ATOM 1556 C C . HIS A 1 212 ? -0.953 -2.392 -0.358 1.00 98.50 212 HIS A C 1
ATOM 1558 O O . HIS A 1 212 ? -0.814 -2.246 0.855 1.00 98.50 212 HIS A O 1
ATOM 1564 N N . ASN A 1 213 ? -1.089 -1.340 -1.174 1.00 97.50 213 ASN A N 1
ATOM 1565 C CA . ASN A 1 213 ? -1.068 0.042 -0.687 1.00 97.50 213 ASN A CA 1
ATOM 1566 C C . ASN A 1 213 ? -2.315 0.399 0.142 1.00 97.50 213 ASN A C 1
ATOM 1568 O O . ASN A 1 213 ? -2.230 1.238 1.036 1.00 97.50 213 ASN A O 1
ATOM 1572 N N . GLY A 1 214 ? -3.471 -0.212 -0.128 1.00 97.75 214 GLY A N 1
ATOM 1573 C CA . GLY A 1 214 ? -4.651 -0.072 0.727 1.00 97.75 214 GLY A CA 1
ATOM 1574 C C . GLY A 1 214 ? -4.430 -0.661 2.121 1.00 97.75 214 GLY A C 1
ATOM 1575 O O . GLY A 1 214 ? -4.700 0.009 3.118 1.00 97.75 214 GLY A O 1
ATOM 1576 N N . ILE A 1 215 ? -3.860 -1.869 2.195 1.00 98.62 215 ILE A N 1
ATOM 1577 C CA . ILE A 1 215 ? -3.471 -2.512 3.462 1.00 98.62 215 ILE A CA 1
ATOM 1578 C C . ILE A 1 215 ? -2.458 -1.632 4.209 1.00 98.62 215 ILE A C 1
ATOM 1580 O O . ILE A 1 215 ? -2.632 -1.360 5.397 1.00 98.62 215 ILE A O 1
ATOM 1584 N N . GLU A 1 216 ? -1.447 -1.114 3.501 1.00 98.25 216 GLU A N 1
ATOM 1585 C CA . GLU A 1 216 ? -0.470 -0.161 4.043 1.00 98.25 216 GLU A CA 1
ATOM 1586 C C . GLU A 1 216 ? -1.164 1.042 4.699 1.00 98.25 216 GLU A C 1
ATOM 1588 O O . GLU A 1 216 ? -0.827 1.414 5.824 1.00 98.25 216 GLU A O 1
ATOM 1593 N N . TYR A 1 217 ? -2.173 1.624 4.041 1.00 97.88 217 TYR A N 1
ATOM 1594 C CA . TYR A 1 217 ? -2.906 2.775 4.572 1.00 97.88 217 TYR A CA 1
ATOM 1595 C C . TYR A 1 217 ? -3.649 2.427 5.863 1.00 97.88 217 TYR A C 1
ATOM 1597 O O . TYR A 1 217 ? -3.542 3.191 6.824 1.00 97.88 217 TYR A O 1
ATOM 1605 N N . GLY A 1 218 ? -4.344 1.286 5.897 1.00 98.25 218 GLY A N 1
ATOM 1606 C CA . GLY A 1 218 ? -5.051 0.803 7.086 1.00 98.25 218 GLY A CA 1
ATOM 1607 C C . GLY A 1 218 ? -4.122 0.620 8.288 1.00 98.25 218 GLY A C 1
ATOM 1608 O O . GLY A 1 218 ? -4.408 1.112 9.380 1.00 98.25 218 GLY A O 1
ATOM 1609 N N . ILE A 1 219 ? -2.967 -0.017 8.077 1.00 98.56 219 ILE A N 1
ATOM 1610 C CA . ILE A 1 219 ? -1.994 -0.280 9.146 1.00 98.56 219 ILE A CA 1
ATOM 1611 C C . ILE A 1 219 ? -1.332 1.017 9.630 1.00 98.56 219 ILE A C 1
ATOM 1613 O O . ILE A 1 219 ? -1.248 1.244 10.836 1.00 98.56 219 ILE A O 1
ATOM 1617 N N . MET A 1 220 ? -0.896 1.895 8.718 1.00 98.56 220 MET A N 1
ATOM 1618 C CA . MET A 1 220 ? -0.313 3.193 9.088 1.00 98.56 220 MET A CA 1
ATOM 1619 C C . MET A 1 220 ? -1.280 4.031 9.928 1.00 98.56 220 MET A C 1
ATOM 1621 O O . MET A 1 220 ? -0.874 4.643 10.916 1.00 98.56 220 MET A O 1
ATOM 1625 N N . GLN A 1 221 ? -2.558 4.054 9.541 1.00 98.75 221 GLN A N 1
ATOM 1626 C CA . GLN A 1 221 ? -3.572 4.805 10.268 1.00 98.75 221 GLN A CA 1
ATOM 1627 C C . GLN A 1 221 ? -3.802 4.218 11.667 1.00 98.75 221 GLN A C 1
ATOM 1629 O O . GLN A 1 221 ? -3.837 4.967 12.639 1.00 98.75 221 GLN A O 1
ATOM 1634 N N . ALA A 1 222 ? -3.870 2.891 11.799 1.00 98.75 222 ALA A N 1
ATOM 1635 C CA . ALA A 1 222 ? -4.019 2.233 13.097 1.00 98.75 222 ALA A CA 1
ATOM 1636 C C . ALA A 1 222 ? -2.839 2.510 14.043 1.00 98.75 222 ALA A C 1
ATOM 1638 O O . ALA A 1 222 ? -3.040 2.789 15.225 1.00 98.75 222 ALA A O 1
ATOM 1639 N N . ILE A 1 223 ? -1.608 2.487 13.518 1.00 98.81 223 ILE A N 1
ATOM 1640 C CA . ILE A 1 223 ? -0.401 2.856 14.271 1.00 98.81 223 ILE A CA 1
ATOM 1641 C C . ILE A 1 223 ? -0.501 4.307 14.759 1.00 98.81 223 ILE A C 1
ATOM 1643 O O . ILE A 1 223 ? -0.250 4.578 15.935 1.00 98.81 223 ILE A O 1
ATOM 1647 N N . SER A 1 224 ? -0.912 5.227 13.882 1.00 98.56 224 SER A N 1
ATOM 1648 C CA . SER A 1 224 ? -1.089 6.643 14.220 1.00 98.56 224 SER A CA 1
ATOM 1649 C C . SER A 1 224 ? -2.154 6.859 15.301 1.00 98.56 224 SER A C 1
ATOM 1651 O O . SER A 1 224 ? -1.904 7.599 16.253 1.00 98.56 224 SER A O 1
ATOM 1653 N N . GLU A 1 225 ? -3.300 6.179 15.205 1.00 98.62 225 GLU A N 1
ATOM 1654 C CA . GLU A 1 225 ? -4.383 6.242 16.197 1.00 98.62 225 GLU A CA 1
ATOM 1655 C C . GLU A 1 225 ? -3.940 5.715 17.566 1.00 98.62 225 GLU A C 1
ATOM 1657 O O . GLU A 1 225 ? -4.266 6.307 18.594 1.00 98.62 225 GLU A O 1
ATOM 1662 N N . VAL A 1 226 ? -3.154 4.636 17.599 1.00 98.62 226 VAL A N 1
ATOM 1663 C CA . VAL A 1 226 ? -2.613 4.070 18.845 1.00 98.62 226 VAL A CA 1
ATOM 1664 C C . VAL A 1 226 ? -1.570 4.986 19.472 1.00 98.62 226 VAL A C 1
ATOM 1666 O O . VAL A 1 226 ? -1.639 5.250 20.673 1.00 98.62 226 VAL A O 1
ATOM 1669 N N . PHE A 1 227 ? -0.642 5.517 18.673 1.00 98.31 227 PHE A N 1
ATOM 1670 C CA . PHE A 1 227 ? 0.331 6.512 19.124 1.00 98.31 227 PHE A CA 1
ATOM 1671 C C . PHE A 1 227 ? -0.371 7.726 19.746 1.00 98.31 227 PHE A C 1
ATOM 1673 O O . PHE A 1 227 ? -0.141 8.050 20.915 1.00 98.31 227 PHE A O 1
ATOM 1680 N N . PHE A 1 228 ? -1.266 8.359 18.985 1.00 96.75 228 PHE A N 1
ATOM 1681 C CA . PHE A 1 228 ? -1.953 9.570 19.412 1.00 96.75 228 PHE A CA 1
ATOM 1682 C C . PHE A 1 228 ? -2.855 9.297 20.619 1.00 96.75 228 PHE A C 1
ATOM 1684 O O . PHE A 1 228 ? -2.826 10.034 21.603 1.00 96.75 228 PHE A O 1
ATOM 1691 N N . GLY A 1 229 ? -3.604 8.193 20.591 1.00 95.88 229 GLY A N 1
ATOM 1692 C CA . GLY A 1 229 ? -4.474 7.779 21.682 1.00 95.88 229 GLY A CA 1
ATOM 1693 C C . GLY A 1 229 ? -3.715 7.572 22.990 1.00 95.88 229 GLY A C 1
ATOM 1694 O O . GLY A 1 229 ? -4.134 8.087 24.026 1.00 95.88 229 GLY A O 1
ATOM 1695 N N . LEU A 1 230 ? -2.573 6.875 22.967 1.00 96.31 230 LEU A N 1
ATOM 1696 C CA . LEU A 1 230 ? -1.750 6.652 24.160 1.00 96.31 230 LEU A CA 1
ATOM 1697 C C . LEU A 1 230 ? -1.162 7.963 24.689 1.00 96.31 230 LEU A C 1
ATOM 1699 O O . LEU A 1 230 ? -1.224 8.222 25.893 1.00 96.31 230 LEU A O 1
ATOM 1703 N N . GLN A 1 231 ? -0.653 8.815 23.799 1.00 95.06 231 GLN A N 1
ATOM 1704 C CA . GLN A 1 231 ? -0.107 10.116 24.174 1.00 95.06 231 GLN A CA 1
ATOM 1705 C C . GLN A 1 231 ? -1.171 10.993 24.851 1.00 95.06 231 GLN A C 1
ATOM 1707 O O . GLN A 1 231 ? -0.941 11.519 25.938 1.00 95.06 231 GLN A O 1
ATOM 1712 N N . GLN A 1 232 ? -2.359 11.118 24.256 1.00 92.38 232 GLN A N 1
ATOM 1713 C CA . GLN A 1 232 ? -3.393 12.027 24.757 1.00 92.38 232 GLN A CA 1
ATOM 1714 C C . GLN A 1 232 ? -4.131 11.479 25.987 1.00 92.38 232 GLN A C 1
ATOM 1716 O O . GLN A 1 232 ? -4.413 12.229 26.924 1.00 92.38 232 GLN A O 1
ATOM 1721 N N . SER A 1 233 ? -4.425 10.175 26.022 1.00 92.25 233 SER A N 1
ATOM 1722 C CA . SER A 1 233 ? -5.203 9.570 27.115 1.00 92.25 233 SER A CA 1
ATOM 1723 C C . SER A 1 233 ? -4.404 9.375 28.406 1.00 92.25 233 SER A C 1
ATOM 1725 O O . SER A 1 233 ? -4.973 9.497 29.496 1.00 92.25 233 SER A O 1
ATOM 1727 N N . LEU A 1 234 ? -3.099 9.096 28.296 1.00 93.12 234 LEU A N 1
ATOM 1728 C CA . LEU A 1 234 ? -2.216 8.799 29.429 1.00 93.12 234 LEU A CA 1
ATOM 1729 C C . LEU A 1 234 ? -1.147 9.875 29.668 1.00 93.12 234 LEU A C 1
ATOM 1731 O O . LEU A 1 234 ? -0.530 9.879 30.730 1.00 93.12 234 LEU A O 1
ATOM 1735 N N . GLY A 1 235 ? -0.938 10.800 28.727 1.00 91.56 235 GLY A N 1
ATOM 1736 C CA . GLY A 1 235 ? 0.106 11.822 28.829 1.00 91.56 235 GLY A CA 1
ATOM 1737 C C . GLY A 1 235 ? 1.522 11.258 28.703 1.00 91.56 235 GLY A C 1
ATOM 1738 O O . GLY A 1 235 ? 2.427 11.805 29.327 1.00 91.56 235 GLY A O 1
ATOM 1739 N N . LEU A 1 236 ? 1.700 10.154 27.966 1.00 94.12 236 LEU A N 1
ATOM 1740 C CA . LEU A 1 236 ? 3.004 9.505 27.809 1.00 94.12 236 LEU A CA 1
ATOM 1741 C C . LEU A 1 236 ? 3.970 10.381 27.012 1.00 94.12 236 LEU A C 1
ATOM 1743 O O . LEU A 1 236 ? 3.604 10.969 25.993 1.00 94.12 236 LEU A O 1
ATOM 1747 N N . SER A 1 237 ? 5.215 10.420 27.470 1.00 96.31 237 SER A N 1
ATOM 1748 C CA . SER A 1 237 ? 6.324 11.061 26.768 1.00 96.31 237 SER A CA 1
ATOM 1749 C C . SER A 1 237 ? 6.795 10.233 25.563 1.00 96.31 237 SER A C 1
ATOM 1751 O O . SER A 1 237 ? 6.544 9.027 25.483 1.00 96.31 237 SER A O 1
ATOM 1753 N N . TYR A 1 238 ? 7.516 10.860 24.626 1.00 97.88 238 TYR A N 1
ATOM 1754 C CA . TYR A 1 238 ? 8.103 10.155 23.479 1.00 97.88 238 TYR A CA 1
ATOM 1755 C C . TYR A 1 238 ? 9.017 8.981 23.873 1.00 97.88 238 TYR A C 1
ATOM 1757 O O . TYR A 1 238 ? 8.857 7.921 23.272 1.00 97.88 238 TYR A O 1
ATOM 1765 N N . PRO A 1 239 ? 9.889 9.078 24.901 1.00 98.12 239 PRO A N 1
ATOM 1766 C CA . PRO A 1 239 ? 10.655 7.926 25.381 1.00 98.12 239 PRO A CA 1
ATOM 1767 C C . PRO A 1 239 ? 9.783 6.758 25.866 1.00 98.12 239 PRO A C 1
ATOM 1769 O O . PRO A 1 239 ? 10.035 5.611 25.505 1.00 98.12 239 PRO A O 1
ATOM 1772 N N . GLU A 1 240 ? 8.713 7.028 26.622 1.00 98.06 240 GLU A N 1
ATOM 1773 C CA . GLU A 1 240 ? 7.791 5.977 27.081 1.00 98.06 240 GLU A CA 1
ATOM 1774 C C . GLU A 1 240 ? 7.042 5.327 25.908 1.00 98.06 240 GLU A C 1
ATOM 1776 O O . GLU A 1 240 ? 6.882 4.106 25.864 1.00 98.06 240 GLU A O 1
ATOM 1781 N N . LEU A 1 241 ? 6.596 6.129 24.935 1.00 98.50 241 LEU A N 1
ATOM 1782 C CA . LEU A 1 241 ? 5.966 5.629 23.711 1.00 98.50 241 LEU A CA 1
ATOM 1783 C C . LEU A 1 241 ? 6.953 4.802 22.883 1.00 98.50 241 LEU A C 1
ATOM 1785 O O . LEU A 1 241 ? 6.594 3.722 22.421 1.00 98.50 241 LEU A O 1
ATOM 1789 N N . HIS A 1 242 ? 8.197 5.261 22.742 1.00 98.62 242 HIS A N 1
ATOM 1790 C CA . HIS A 1 242 ? 9.258 4.535 22.056 1.00 98.62 242 HIS A CA 1
ATOM 1791 C C . HIS A 1 242 ? 9.472 3.149 22.681 1.00 98.62 242 HIS A C 1
ATOM 1793 O O . HIS A 1 242 ? 9.496 2.158 21.958 1.00 98.62 242 HIS A O 1
ATOM 1799 N N . GLU A 1 243 ? 9.553 3.041 24.011 1.00 98.44 243 GLU A N 1
ATOM 1800 C CA . GLU A 1 243 ? 9.687 1.746 24.694 1.00 98.44 243 GLU A CA 1
ATOM 1801 C C . GLU A 1 243 ? 8.495 0.809 24.458 1.00 98.44 243 GLU A C 1
ATOM 1803 O O . GLU A 1 243 ? 8.680 -0.394 24.251 1.00 98.44 243 GLU A O 1
ATOM 1808 N N . ILE A 1 244 ? 7.267 1.336 24.488 1.00 98.56 244 ILE A N 1
ATOM 1809 C CA . ILE A 1 244 ? 6.057 0.550 24.211 1.00 98.56 244 ILE A CA 1
ATOM 1810 C C . ILE A 1 244 ? 6.093 0.033 22.773 1.00 98.56 244 ILE A C 1
ATOM 1812 O O . ILE A 1 244 ? 5.949 -1.169 22.547 1.00 98.56 244 ILE A O 1
ATOM 1816 N N . PHE A 1 245 ? 6.332 0.917 21.804 1.00 98.75 245 PHE A N 1
ATOM 1817 C CA . PHE A 1 245 ? 6.388 0.550 20.394 1.00 98.75 245 PHE A CA 1
ATOM 1818 C C . PHE A 1 245 ? 7.543 -0.410 20.103 1.00 98.75 245 PHE A C 1
ATOM 1820 O O . PHE A 1 245 ? 7.329 -1.380 19.387 1.00 98.75 245 PHE A O 1
ATOM 1827 N N . ALA A 1 246 ? 8.715 -0.240 20.721 1.00 98.62 246 ALA A N 1
ATOM 1828 C CA . ALA A 1 246 ? 9.835 -1.170 20.588 1.00 98.62 246 ALA A CA 1
ATOM 1829 C C . ALA A 1 246 ? 9.467 -2.591 21.051 1.00 98.62 246 ALA A C 1
ATOM 1831 O O . ALA A 1 246 ? 9.792 -3.567 20.371 1.00 98.62 246 ALA A O 1
ATOM 1832 N N . LYS A 1 247 ? 8.730 -2.725 22.165 1.00 98.50 247 LYS A N 1
ATOM 1833 C CA . LYS A 1 247 ? 8.223 -4.025 22.642 1.00 98.50 247 LYS A CA 1
ATOM 1834 C C . LYS A 1 247 ? 7.227 -4.647 21.659 1.00 98.50 247 LYS A C 1
ATOM 1836 O O . LYS A 1 247 ? 7.311 -5.845 21.396 1.00 98.50 247 LYS A O 1
ATOM 1841 N N . LEU A 1 248 ? 6.313 -3.853 21.095 1.00 98.44 248 LEU A N 1
ATOM 1842 C CA . LEU A 1 248 ? 5.360 -4.328 20.082 1.00 98.44 248 LEU A CA 1
ATOM 1843 C C . LEU A 1 248 ? 6.074 -4.767 18.797 1.00 98.44 248 LEU A C 1
ATOM 1845 O O . LEU A 1 248 ? 5.806 -5.853 18.286 1.00 98.44 248 LEU A O 1
ATOM 1849 N N . THR A 1 249 ? 7.031 -3.968 18.323 1.00 98.38 249 THR A N 1
ATOM 1850 C CA . THR A 1 249 ? 7.868 -4.254 17.150 1.00 98.38 249 THR A CA 1
ATOM 1851 C C . THR A 1 249 ? 8.661 -5.551 17.326 1.00 98.38 249 THR A C 1
ATOM 1853 O O . THR A 1 249 ? 8.748 -6.355 16.399 1.00 98.38 249 THR A O 1
ATOM 1856 N N . ALA A 1 250 ? 9.197 -5.809 18.523 1.00 98.06 250 ALA A N 1
ATOM 1857 C CA . ALA A 1 250 ? 9.871 -7.070 18.833 1.00 98.06 250 ALA A CA 1
ATOM 1858 C C . ALA A 1 250 ? 8.900 -8.268 18.905 1.00 98.06 250 ALA A C 1
ATOM 1860 O O . ALA A 1 250 ? 9.300 -9.404 18.639 1.00 98.06 250 ALA A O 1
ATOM 1861 N N . GLY A 1 251 ? 7.630 -8.022 19.241 1.00 97.44 251 GLY A N 1
ATOM 1862 C CA . GLY A 1 251 ? 6.563 -9.013 19.385 1.00 97.44 251 GLY A CA 1
ATOM 1863 C C . GLY A 1 251 ? 5.858 -9.383 18.076 1.00 97.44 251 GLY A C 1
ATOM 1864 O O . GLY A 1 251 ? 6.480 -9.433 17.014 1.00 97.44 251 GLY A O 1
ATOM 1865 N N . ALA A 1 252 ? 4.560 -9.695 18.166 1.00 96.50 252 ALA A N 1
ATOM 1866 C CA . ALA A 1 252 ? 3.733 -10.174 17.051 1.00 96.50 252 ALA A CA 1
ATOM 1867 C C . ALA A 1 252 ? 3.379 -9.082 16.025 1.00 96.50 252 ALA A C 1
ATOM 1869 O O . ALA A 1 252 ? 3.149 -9.388 14.859 1.00 96.50 252 ALA A O 1
ATOM 1870 N N . HIS A 1 253 ? 3.379 -7.812 16.437 1.00 98.00 253 HIS A N 1
ATOM 1871 C CA . HIS A 1 253 ? 3.130 -6.655 15.568 1.00 98.00 253 HIS A CA 1
ATOM 1872 C C . HIS A 1 253 ? 4.308 -6.345 14.639 1.00 98.00 253 HIS A C 1
ATOM 1874 O O . HIS A 1 253 ? 4.185 -5.500 13.756 1.00 98.00 253 HIS A O 1
ATOM 1880 N N . GLY A 1 254 ? 5.455 -6.997 14.857 1.00 97.25 254 GLY A N 1
ATOM 1881 C CA . GLY A 1 254 ? 6.705 -6.732 14.158 1.00 97.25 254 GLY A CA 1
ATOM 1882 C C . GLY A 1 254 ? 6.582 -6.741 12.636 1.00 97.25 254 GLY A C 1
ATOM 1883 O O . GLY A 1 254 ? 5.998 -7.642 12.032 1.00 97.25 254 GLY A O 1
ATOM 1884 N N . GLY A 1 255 ? 7.181 -5.728 12.022 1.00 96.50 255 GLY A N 1
ATOM 1885 C CA . GLY A 1 255 ? 7.170 -5.474 1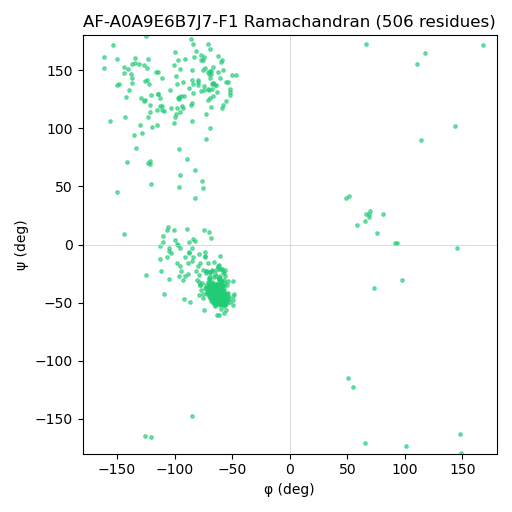0.589 1.00 96.50 255 GLY A CA 1
ATOM 1886 C C . GLY A 1 255 ? 7.699 -4.076 10.291 1.00 96.50 255 GLY A C 1
ATOM 1887 O O . GLY A 1 255 ? 7.888 -3.272 11.206 1.00 96.50 255 GLY A O 1
ATOM 1888 N N . TYR A 1 256 ? 7.903 -3.760 9.014 1.00 97.62 256 TYR A N 1
ATOM 1889 C CA . TYR A 1 256 ? 8.592 -2.526 8.619 1.00 97.62 256 TYR A CA 1
ATOM 1890 C C . TYR A 1 256 ? 7.894 -1.259 9.118 1.00 97.62 256 TYR A C 1
ATOM 1892 O O . TYR A 1 256 ? 8.546 -0.372 9.659 1.00 97.62 256 TYR A O 1
ATOM 1900 N N . LEU A 1 257 ? 6.563 -1.185 8.994 1.00 98.31 257 LEU A N 1
ATOM 1901 C CA . LEU A 1 257 ? 5.795 -0.028 9.465 1.00 98.31 257 LEU A CA 1
ATOM 1902 C C . LEU A 1 257 ? 5.951 0.203 10.974 1.00 98.31 257 LEU A C 1
ATOM 1904 O O . LEU A 1 257 ? 6.018 1.350 11.410 1.00 98.31 257 LEU A O 1
ATOM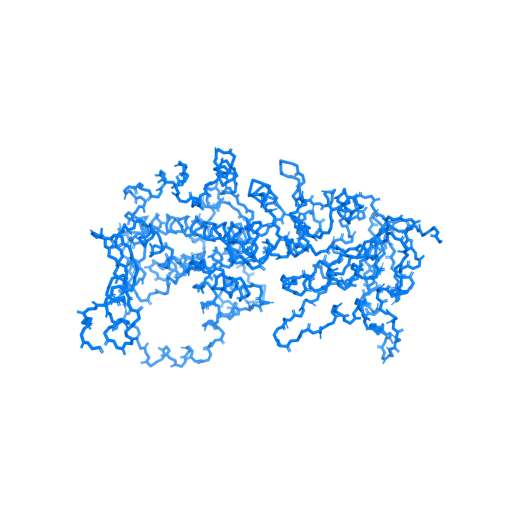 1908 N N . MET A 1 258 ? 6.051 -0.866 11.767 1.00 98.50 258 MET A N 1
ATOM 1909 C CA . MET A 1 258 ? 6.304 -0.759 13.204 1.00 98.50 258 MET A CA 1
ATOM 1910 C C . MET A 1 258 ? 7.748 -0.332 13.489 1.00 98.50 258 MET A C 1
ATOM 1912 O O . MET A 1 258 ? 7.951 0.571 14.295 1.00 98.50 258 MET A O 1
ATOM 1916 N N . GLU A 1 259 ? 8.731 -0.889 12.772 1.00 98.00 259 GLU A N 1
ATOM 1917 C CA . GLU A 1 259 ? 10.152 -0.516 12.883 1.00 98.00 259 GLU A CA 1
ATOM 1918 C C . GLU A 1 259 ? 10.370 0.983 12.631 1.00 98.00 259 GLU A C 1
ATOM 1920 O O . GLU A 1 259 ? 10.964 1.672 13.462 1.00 98.00 259 GLU A O 1
ATOM 1925 N N . ILE A 1 260 ? 9.841 1.514 11.523 1.00 97.56 260 ILE A N 1
ATOM 1926 C CA . ILE A 1 260 ? 10.000 2.937 11.192 1.00 97.56 260 ILE A CA 1
ATOM 1927 C C . ILE A 1 260 ? 9.195 3.843 12.130 1.00 97.56 260 ILE A C 1
ATOM 1929 O O . ILE A 1 260 ? 9.627 4.959 12.407 1.00 97.56 260 ILE A O 1
ATOM 1933 N N . SER A 1 261 ? 8.060 3.370 12.659 1.00 98.38 261 SER A N 1
ATOM 1934 C CA . SER A 1 261 ? 7.275 4.124 13.647 1.00 98.38 261 SER A CA 1
ATOM 1935 C C . SER A 1 261 ? 8.005 4.208 14.987 1.00 98.38 261 SER A C 1
ATOM 1937 O O . SER A 1 261 ? 8.067 5.279 15.585 1.00 98.38 261 SER A O 1
ATOM 1939 N N . THR A 1 262 ? 8.617 3.106 15.439 1.00 98.44 262 THR A N 1
ATOM 1940 C CA . THR A 1 262 ? 9.493 3.105 16.619 1.00 98.44 262 THR A CA 1
ATOM 1941 C C . THR A 1 262 ? 10.672 4.049 16.411 1.00 98.44 262 THR A C 1
ATOM 1943 O O . THR A 1 262 ? 10.921 4.889 17.267 1.00 98.44 262 THR A O 1
ATOM 1946 N N . ALA A 1 263 ? 11.351 3.980 15.261 1.00 97.62 263 ALA A N 1
ATOM 1947 C CA . ALA A 1 263 ? 12.470 4.869 14.963 1.00 97.62 263 ALA A CA 1
ATOM 1948 C C . ALA A 1 263 ? 12.053 6.351 14.986 1.00 97.62 263 ALA A C 1
ATOM 1950 O O . ALA A 1 263 ? 12.724 7.160 15.622 1.00 97.62 263 ALA A O 1
ATOM 1951 N N . ALA A 1 264 ? 10.917 6.700 14.371 1.00 97.50 264 ALA A N 1
ATOM 1952 C CA . ALA A 1 264 ? 10.403 8.069 14.343 1.00 97.50 264 ALA A CA 1
ATOM 1953 C C . ALA A 1 264 ? 10.097 8.636 15.742 1.00 97.50 264 ALA A C 1
ATOM 1955 O O . ALA A 1 264 ? 10.318 9.821 15.975 1.00 97.50 264 ALA A O 1
ATOM 1956 N N . LEU A 1 265 ? 9.649 7.806 16.693 1.00 97.81 265 LEU A N 1
ATOM 1957 C CA . LEU A 1 265 ? 9.419 8.225 18.086 1.00 97.81 265 LEU A CA 1
ATOM 1958 C C . LEU A 1 265 ? 10.708 8.635 18.817 1.00 97.81 265 LEU A C 1
ATOM 1960 O O . LEU A 1 265 ? 10.640 9.399 19.776 1.00 97.81 265 LEU A O 1
ATOM 1964 N N . GLY A 1 266 ? 11.864 8.123 18.387 1.00 95.44 266 GLY A N 1
ATOM 1965 C CA . GLY A 1 266 ? 13.175 8.462 18.948 1.00 95.44 266 GLY A CA 1
ATOM 1966 C C . GLY A 1 266 ? 13.918 9.569 18.194 1.00 95.44 266 GLY A C 1
ATOM 1967 O O . GLY A 1 266 ? 15.015 9.945 18.602 1.00 95.44 266 GLY A O 1
ATOM 1968 N N . MET A 1 267 ? 13.364 10.076 17.089 1.00 97.44 267 MET A N 1
ATOM 1969 C CA . MET A 1 267 ? 14.022 11.081 16.253 1.00 97.44 267 MET A CA 1
ATOM 1970 C C . MET A 1 267 ? 13.800 12.498 16.782 1.00 97.44 267 MET A C 1
ATOM 1972 O O . MET A 1 267 ? 12.686 12.890 17.137 1.00 97.44 267 MET A O 1
ATOM 1976 N N . VAL A 1 268 ? 14.869 13.289 16.745 1.00 97.19 268 VAL A N 1
ATOM 1977 C CA . VAL A 1 268 ? 14.845 14.732 16.991 1.00 97.19 268 VAL A CA 1
ATOM 1978 C C . VAL A 1 268 ? 15.141 15.477 15.698 1.00 97.19 268 VAL A C 1
ATOM 1980 O O . VAL A 1 268 ? 15.943 15.029 14.877 1.00 97.19 268 VAL A O 1
ATOM 1983 N N . ASP A 1 269 ? 14.475 16.605 15.513 1.00 97.44 269 ASP A N 1
ATOM 1984 C CA . ASP A 1 269 ? 14.741 17.515 14.414 1.00 97.44 269 ASP A CA 1
ATOM 1985 C C . ASP A 1 269 ? 16.091 18.222 14.617 1.00 97.44 269 ASP A C 1
ATOM 1987 O O . ASP A 1 269 ? 16.399 18.714 15.705 1.00 97.44 269 ASP A O 1
ATOM 1991 N N . ALA A 1 270 ? 16.908 18.269 13.564 1.00 96.25 270 ALA A N 1
ATOM 1992 C CA . ALA A 1 270 ? 18.277 18.770 13.655 1.00 96.25 270 ALA A CA 1
ATOM 1993 C C . ALA A 1 270 ? 18.343 20.288 13.892 1.00 96.25 270 ALA A C 1
ATOM 1995 O O . ALA A 1 270 ? 19.289 20.768 14.516 1.00 96.25 270 ALA A O 1
ATOM 1996 N N . GLU A 1 271 ? 17.348 21.043 13.425 1.00 97.12 271 GLU A N 1
ATOM 1997 C CA . GLU A 1 271 ? 17.335 22.504 13.525 1.00 97.12 271 GLU A CA 1
ATOM 1998 C C . GLU A 1 271 ? 16.750 22.974 14.860 1.00 97.12 271 GLU A C 1
ATOM 2000 O O . GLU A 1 271 ? 17.355 23.777 15.569 1.00 97.12 271 GLU A O 1
ATOM 2005 N N . THR A 1 272 ? 15.582 22.453 15.231 1.00 97.38 272 THR A N 1
ATOM 2006 C CA . THR A 1 272 ? 14.835 22.877 16.424 1.00 97.38 272 THR A CA 1
ATOM 2007 C C . THR A 1 272 ? 15.219 22.114 17.689 1.00 97.38 272 THR A C 1
ATOM 2009 O O . THR A 1 272 ? 14.875 22.554 18.789 1.00 97.38 272 THR A O 1
ATOM 2012 N N . GLN A 1 273 ? 15.903 20.969 17.549 1.00 96.69 273 GLN A N 1
ATOM 2013 C CA . GLN A 1 273 ? 16.214 20.030 18.636 1.00 96.69 273 GLN A CA 1
ATOM 2014 C C . GLN A 1 273 ? 14.964 19.488 19.361 1.00 96.69 273 GLN A C 1
ATOM 2016 O O . GLN A 1 273 ? 15.059 18.962 20.470 1.00 96.69 273 GLN A O 1
ATOM 2021 N N . GLN A 1 274 ? 13.782 19.617 18.748 1.00 96.69 274 GLN A N 1
ATOM 2022 C CA . GLN A 1 274 ? 12.519 19.078 19.256 1.00 96.69 274 GLN A CA 1
ATOM 2023 C C . GLN A 1 274 ? 12.266 17.666 18.709 1.00 96.69 274 GLN A C 1
ATOM 2025 O O . GLN A 1 274 ? 12.828 17.305 17.672 1.00 96.69 274 GLN A O 1
ATOM 2030 N N . PRO A 1 275 ? 11.406 16.853 19.350 1.00 97.12 275 PRO A N 1
ATOM 2031 C CA . PRO A 1 275 ? 10.934 15.603 18.761 1.00 97.12 275 PRO A CA 1
ATOM 2032 C C . PRO A 1 275 ? 10.370 15.833 17.354 1.00 97.12 275 PRO A C 1
ATOM 2034 O O . PRO A 1 275 ? 9.545 16.723 17.148 1.00 97.12 275 PRO A O 1
ATOM 2037 N N . VAL A 1 276 ? 10.784 15.017 16.379 1.00 97.00 276 VAL A N 1
ATOM 2038 C CA . VAL A 1 276 ? 10.448 15.261 14.962 1.00 97.00 276 VAL A CA 1
ATOM 2039 C C . VAL A 1 276 ? 8.933 15.285 14.716 1.00 97.00 276 VAL A C 1
ATOM 2041 O O . VAL A 1 276 ? 8.438 16.050 13.890 1.00 97.00 276 VAL A O 1
ATOM 2044 N N . LEU A 1 277 ? 8.178 14.488 15.476 1.00 96.81 277 LEU A N 1
ATOM 2045 C CA . LEU A 1 277 ? 6.723 14.381 15.367 1.00 96.81 277 LEU A CA 1
ATOM 2046 C C . LEU A 1 277 ? 5.981 15.654 15.804 1.00 96.81 277 LEU A C 1
ATOM 2048 O O . LEU A 1 277 ? 4.861 15.863 15.347 1.00 96.81 277 LEU A O 1
ATOM 2052 N N . ASP A 1 278 ? 6.598 16.518 16.616 1.00 96.62 278 ASP A N 1
ATOM 2053 C CA . ASP A 1 278 ? 6.012 17.809 17.008 1.00 96.62 278 ASP A CA 1
ATOM 2054 C C . ASP A 1 278 ? 6.223 18.893 15.938 1.00 96.62 278 ASP A C 1
ATOM 2056 O O . ASP A 1 278 ? 5.475 19.870 15.878 1.00 96.62 278 ASP A O 1
ATOM 2060 N N . VAL A 1 279 ? 7.240 18.728 15.087 1.00 97.44 279 VAL A N 1
ATOM 2061 C CA . VAL A 1 279 ? 7.608 19.691 14.036 1.00 97.44 279 VAL A CA 1
ATOM 2062 C C . VAL A 1 279 ? 6.898 19.377 12.714 1.00 97.44 279 VAL A C 1
ATOM 2064 O O . VAL A 1 279 ? 6.640 20.270 11.903 1.00 97.44 279 VAL A O 1
ATOM 2067 N N . ILE A 1 280 ? 6.544 18.109 12.483 1.00 97.44 280 ILE A N 1
ATOM 2068 C CA . ILE A 1 280 ? 5.840 17.674 11.274 1.00 97.44 280 ILE A CA 1
ATOM 2069 C C . ILE A 1 280 ? 4.400 18.201 11.268 1.00 97.44 280 ILE A C 1
ATOM 2071 O O . ILE A 1 280 ? 3.601 17.934 12.162 1.00 97.44 280 ILE A O 1
ATOM 2075 N N . VAL A 1 281 ? 4.024 18.884 10.184 1.00 97.00 281 VAL A N 1
ATOM 2076 C CA . VAL A 1 281 ? 2.628 19.268 9.948 1.00 97.00 281 VAL A CA 1
ATOM 2077 C C . VAL A 1 281 ? 1.733 18.030 9.791 1.00 97.00 281 VAL A C 1
ATOM 2079 O O . VAL A 1 281 ? 1.997 17.141 8.982 1.00 97.00 281 VAL A O 1
ATOM 2082 N N . ASP A 1 282 ? 0.608 18.008 10.504 1.00 96.06 282 ASP A N 1
ATOM 2083 C CA . ASP A 1 282 ? -0.421 16.957 10.491 1.00 96.06 282 ASP A CA 1
ATOM 2084 C C . ASP A 1 282 ? -1.313 17.028 9.234 1.00 96.06 282 ASP A C 1
ATOM 2086 O O . ASP A 1 282 ? -2.543 17.121 9.301 1.00 96.06 282 ASP A O 1
ATOM 2090 N N . ARG A 1 283 ? -0.679 17.005 8.059 1.00 95.81 283 ARG A N 1
ATOM 2091 C CA . ARG A 1 283 ? -1.325 16.974 6.744 1.00 95.81 283 ARG A CA 1
ATOM 2092 C C . ARG A 1 283 ? -0.739 15.833 5.921 1.00 95.81 283 ARG A C 1
ATOM 2094 O O . ARG A 1 283 ? 0.281 15.985 5.251 1.00 95.81 283 ARG A O 1
ATOM 2101 N N . ALA A 1 284 ? -1.418 14.692 5.940 1.00 94.56 284 ALA A N 1
ATOM 2102 C CA . ALA A 1 284 ? -0.996 13.521 5.192 1.00 94.56 284 ALA A CA 1
ATO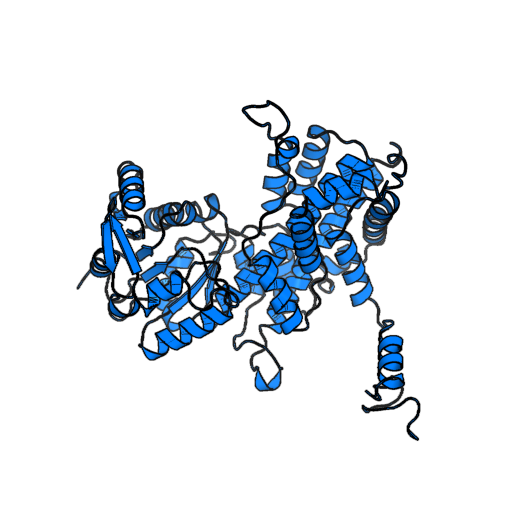M 2103 C C . ALA A 1 284 ? -1.208 13.728 3.684 1.00 94.56 284 ALA A C 1
ATOM 2105 O O . ALA A 1 284 ? -2.313 14.004 3.214 1.00 94.56 284 ALA A O 1
ATOM 2106 N N . GLY A 1 285 ? -0.136 13.565 2.910 1.00 88.25 285 GLY A N 1
ATOM 2107 C CA . GLY A 1 285 ? -0.226 13.456 1.458 1.00 88.25 285 GLY A CA 1
ATOM 2108 C C . GLY A 1 285 ? -0.746 12.083 1.021 1.00 88.25 285 GLY A C 1
ATOM 2109 O O . GLY A 1 285 ? -0.625 11.085 1.734 1.00 88.25 285 GLY A O 1
ATOM 2110 N N . GLN A 1 286 ? -1.275 12.013 -0.198 1.00 81.94 286 GLN A N 1
ATOM 2111 C CA . GLN A 1 286 ? -1.555 10.748 -0.875 1.00 81.94 286 GLN A CA 1
ATOM 2112 C C . GLN A 1 286 ? -1.219 10.845 -2.364 1.00 81.94 286 GLN A C 1
ATOM 2114 O O . GLN A 1 286 ? -1.294 11.919 -2.958 1.00 81.94 286 GLN A O 1
ATOM 2119 N N . LYS A 1 287 ? -0.851 9.711 -2.967 1.00 77.12 287 LYS A N 1
ATOM 2120 C CA . LYS A 1 287 ? -0.472 9.612 -4.389 1.00 77.12 287 LYS A CA 1
ATOM 2121 C C . LYS A 1 287 ? -1.544 8.938 -5.262 1.00 77.12 287 LYS A C 1
ATOM 2123 O O . LYS A 1 287 ? -1.246 8.575 -6.390 1.00 77.12 287 LYS A O 1
ATOM 2128 N N . GLY A 1 288 ? -2.763 8.759 -4.746 1.00 82.06 288 GLY A N 1
ATOM 2129 C CA . GLY A 1 288 ? -3.913 8.210 -5.482 1.00 82.06 288 GLY A CA 1
ATOM 2130 C C . GLY A 1 288 ? -4.183 6.716 -5.264 1.00 82.06 288 GLY A C 1
ATOM 2131 O O . GLY A 1 288 ? -5.340 6.322 -5.226 1.00 82.06 288 GLY A O 1
ATOM 2132 N N . THR A 1 289 ? -3.165 5.893 -5.004 1.00 83.62 289 THR A N 1
ATOM 2133 C CA . THR A 1 289 ? -3.324 4.426 -4.875 1.00 83.62 289 THR A CA 1
ATOM 2134 C C . THR A 1 289 ? -4.263 3.982 -3.748 1.00 83.62 289 THR A C 1
ATOM 2136 O O . THR A 1 289 ? -5.055 3.059 -3.932 1.00 83.62 289 THR A O 1
ATOM 2139 N N . GLY A 1 290 ? -4.234 4.662 -2.595 1.00 83.94 290 GLY A N 1
ATOM 2140 C CA . GLY A 1 290 ? -5.183 4.401 -1.504 1.00 83.94 290 GLY A CA 1
ATOM 2141 C C . GLY A 1 290 ? -6.631 4.715 -1.900 1.00 83.94 290 GLY A C 1
ATOM 2142 O O . GLY A 1 290 ? -7.519 3.901 -1.668 1.00 83.94 290 GLY A O 1
ATOM 2143 N N . LYS A 1 291 ? -6.853 5.847 -2.589 1.00 90.25 291 LYS A N 1
ATOM 2144 C CA . LYS A 1 291 ? -8.152 6.214 -3.182 1.00 90.25 291 LYS A CA 1
ATOM 2145 C C . LYS A 1 291 ? -8.641 5.128 -4.139 1.00 90.25 291 LYS A C 1
ATOM 2147 O O . LYS A 1 291 ? -9.771 4.674 -3.997 1.00 90.25 291 LYS A O 1
ATOM 2152 N N . TRP A 1 292 ? -7.802 4.704 -5.080 1.00 91.25 292 TRP A N 1
ATOM 2153 C CA . TRP A 1 292 ? -8.189 3.705 -6.076 1.00 91.25 292 TRP A CA 1
ATOM 2154 C C . TRP A 1 292 ? -8.522 2.356 -5.445 1.00 91.25 292 TRP A C 1
ATOM 2156 O O . TRP A 1 292 ? -9.476 1.718 -5.865 1.00 91.25 292 TRP A O 1
ATOM 2166 N N . THR A 1 293 ? -7.812 1.954 -4.389 1.00 92.94 293 THR A N 1
ATOM 2167 C CA . THR A 1 293 ? -8.143 0.718 -3.665 1.00 92.94 293 THR A CA 1
ATOM 2168 C C . THR A 1 293 ? -9.537 0.791 -3.048 1.00 92.94 293 THR A C 1
ATOM 2170 O O . THR A 1 293 ? -10.332 -0.123 -3.227 1.00 92.94 293 THR A O 1
ATOM 2173 N N . SER A 1 294 ? -9.882 1.898 -2.382 1.00 93.00 294 SER A N 1
ATOM 2174 C CA . SER A 1 294 ? -11.229 2.076 -1.827 1.00 93.00 294 SER A CA 1
ATOM 2175 C C . SER A 1 294 ? -12.316 2.138 -2.905 1.00 93.00 294 SER A C 1
ATOM 2177 O O . SER A 1 294 ? -13.391 1.591 -2.699 1.00 93.00 294 SER A O 1
ATOM 2179 N N . GLN A 1 295 ? -12.048 2.768 -4.053 1.00 92.69 295 GLN A N 1
ATOM 2180 C CA . GLN A 1 295 ? -12.989 2.791 -5.181 1.00 92.69 295 GLN A CA 1
ATOM 2181 C C . GLN A 1 295 ? -13.207 1.390 -5.758 1.00 92.69 295 GLN A C 1
ATOM 2183 O O . GLN A 1 295 ? -14.345 0.939 -5.817 1.00 92.69 295 GLN A O 1
ATOM 2188 N N . MET A 1 296 ? -12.125 0.665 -6.061 1.00 92.56 296 MET A N 1
ATOM 2189 C CA . MET A 1 296 ? -12.209 -0.710 -6.559 1.00 92.56 296 MET A CA 1
ATOM 2190 C C . MET A 1 296 ? -12.933 -1.634 -5.580 1.00 92.56 296 MET A C 1
ATOM 2192 O O . MET A 1 296 ? -13.643 -2.530 -6.012 1.00 92.56 296 MET A O 1
ATOM 2196 N N . ALA A 1 297 ? -12.784 -1.434 -4.269 1.00 93.56 297 ALA A N 1
ATOM 2197 C CA . ALA A 1 297 ? -13.523 -2.224 -3.291 1.00 93.56 297 ALA A CA 1
ATOM 2198 C C . ALA A 1 297 ? -15.039 -2.013 -3.393 1.00 93.56 297 ALA A C 1
ATOM 2200 O O . ALA A 1 297 ? -15.788 -2.984 -3.330 1.00 93.56 297 ALA A O 1
ATOM 2201 N N . PHE A 1 298 ? -15.491 -0.769 -3.592 1.00 92.19 298 PHE A N 1
ATOM 2202 C CA . PHE A 1 298 ? -16.907 -0.489 -3.835 1.00 92.19 298 PHE A CA 1
ATOM 2203 C C . PHE A 1 298 ? -17.387 -1.098 -5.151 1.00 92.19 298 PHE A C 1
ATOM 2205 O O . PHE A 1 298 ? -18.464 -1.688 -5.170 1.00 92.19 298 PHE A O 1
ATOM 2212 N N . ASP A 1 299 ? -16.578 -1.018 -6.210 1.00 90.50 299 ASP A N 1
ATOM 2213 C CA . ASP A 1 299 ? -16.915 -1.598 -7.513 1.00 90.50 299 ASP A CA 1
ATOM 2214 C C . ASP A 1 299 ? -16.993 -3.139 -7.454 1.00 90.50 299 ASP A C 1
ATOM 2216 O O . ASP A 1 299 ? -17.855 -3.738 -8.089 1.00 90.50 299 ASP A O 1
ATOM 2220 N N . LEU A 1 300 ? -16.137 -3.783 -6.650 1.00 89.88 300 LEU A N 1
ATOM 2221 C CA . LEU A 1 300 ? -16.149 -5.232 -6.396 1.00 89.88 300 LEU A CA 1
ATOM 2222 C C . LEU A 1 300 ? -17.228 -5.673 -5.389 1.00 89.88 300 LEU A C 1
ATOM 2224 O O . LEU A 1 300 ? -17.403 -6.868 -5.171 1.00 89.88 300 LEU A O 1
ATOM 2228 N N . GLY A 1 301 ? -17.918 -4.741 -4.725 1.00 91.38 301 GLY A N 1
ATOM 2229 C CA . GLY A 1 301 ? -18.871 -5.066 -3.660 1.00 91.38 301 GLY A CA 1
ATOM 2230 C C . GLY A 1 301 ? -18.226 -5.626 -2.382 1.00 91.38 301 GLY A C 1
ATOM 2231 O O . GLY A 1 301 ? -18.896 -6.318 -1.615 1.00 91.38 301 GLY A O 1
ATOM 2232 N N . VAL A 1 302 ? -16.945 -5.330 -2.131 1.00 94.00 302 VAL A N 1
ATOM 2233 C CA . VAL A 1 302 ? -16.200 -5.813 -0.956 1.00 94.00 302 VAL A CA 1
ATOM 2234 C C . VAL A 1 302 ? -16.209 -4.772 0.165 1.00 94.00 302 VAL A C 1
ATOM 2236 O O . VAL A 1 302 ? -15.766 -3.636 -0.039 1.00 94.00 302 VAL A O 1
ATOM 2239 N N . PRO A 1 303 ? -16.650 -5.128 1.385 1.00 95.81 303 PRO A N 1
ATOM 2240 C CA . PRO A 1 303 ? -16.602 -4.214 2.516 1.00 95.81 303 PRO A CA 1
ATOM 2241 C C . PRO A 1 303 ? -15.161 -4.040 3.017 1.00 95.81 303 PRO A C 1
ATOM 2243 O O . PRO A 1 303 ? -14.588 -4.943 3.619 1.00 95.81 303 PRO A O 1
ATOM 2246 N N . VAL A 1 304 ? -14.597 -2.839 2.843 1.00 97.56 304 VAL A N 1
ATOM 2247 C CA . VAL A 1 304 ? -13.239 -2.489 3.320 1.00 97.56 304 VAL A CA 1
ATOM 2248 C C . VAL A 1 304 ? -13.212 -1.316 4.311 1.00 97.56 304 VAL A C 1
ATOM 2250 O O . VAL A 1 304 ? -12.490 -0.332 4.113 1.00 97.56 304 VAL A O 1
ATOM 2253 N N . PRO A 1 305 ? -14.015 -1.350 5.390 1.00 98.38 305 PRO A N 1
ATOM 2254 C CA . PRO A 1 305 ? -14.197 -0.192 6.263 1.00 98.38 305 PRO A CA 1
ATOM 2255 C C . PRO A 1 305 ? -12.895 0.285 6.926 1.00 98.38 305 PRO A C 1
ATOM 2257 O O . PRO A 1 305 ? -12.746 1.486 7.136 1.00 98.38 305 PRO A O 1
ATOM 2260 N N . THR A 1 306 ? -11.926 -0.597 7.193 1.00 98.62 306 THR A N 1
ATOM 2261 C CA . THR A 1 306 ? -10.625 -0.216 7.773 1.00 98.62 306 THR A CA 1
ATOM 2262 C C . THR A 1 306 ? -9.795 0.594 6.779 1.00 98.62 306 THR A C 1
ATOM 2264 O O . THR A 1 306 ? -9.301 1.672 7.104 1.00 98.62 306 THR A O 1
ATOM 2267 N N . ILE A 1 307 ? -9.678 0.109 5.540 1.00 98.12 307 ILE A N 1
ATOM 2268 C CA . ILE A 1 307 ? -8.919 0.783 4.474 1.00 98.12 307 ILE A CA 1
ATOM 2269 C C . ILE A 1 307 ? -9.599 2.106 4.087 1.00 98.12 307 ILE A C 1
ATOM 2271 O O . ILE A 1 307 ? -8.935 3.131 3.917 1.00 98.12 307 ILE A O 1
ATOM 2275 N N . ALA A 1 308 ? -10.932 2.109 3.989 1.00 97.69 308 ALA A N 1
ATOM 2276 C CA . ALA A 1 308 ? -11.708 3.302 3.671 1.00 97.69 308 ALA A CA 1
ATOM 2277 C C . ALA A 1 308 ? -11.604 4.373 4.772 1.00 97.69 308 ALA A C 1
ATOM 2279 O O . ALA A 1 308 ? -11.407 5.549 4.459 1.00 97.69 308 ALA A O 1
ATOM 2280 N N . ALA A 1 309 ? -11.676 3.985 6.050 1.00 98.06 309 ALA A N 1
ATOM 2281 C CA . ALA A 1 309 ? -11.483 4.902 7.173 1.00 98.06 309 ALA A CA 1
ATOM 2282 C C . ALA A 1 309 ? -10.088 5.546 7.142 1.00 98.06 309 ALA A C 1
ATOM 2284 O O . ALA A 1 309 ? -9.971 6.758 7.319 1.00 98.06 309 ALA A O 1
ATOM 2285 N N . ALA A 1 310 ? -9.043 4.781 6.813 1.00 98.00 310 ALA A N 1
ATOM 2286 C CA . ALA A 1 310 ? -7.691 5.315 6.666 1.00 98.00 310 ALA A CA 1
ATOM 2287 C C . ALA A 1 310 ? -7.568 6.365 5.554 1.00 98.00 310 ALA A C 1
ATOM 2289 O O . ALA A 1 310 ? -6.893 7.384 5.725 1.00 98.00 310 ALA A O 1
ATOM 2290 N N . LEU A 1 311 ? -8.247 6.166 4.422 1.00 96.69 311 LEU A N 1
ATOM 2291 C CA . LEU A 1 311 ? -8.317 7.179 3.371 1.00 96.69 311 LEU A CA 1
ATOM 2292 C C . LEU A 1 311 ? -9.040 8.445 3.856 1.00 96.69 311 LEU A C 1
ATOM 2294 O O . LEU A 1 311 ? -8.550 9.555 3.629 1.00 96.69 311 LEU A O 1
ATOM 2298 N N . GLN A 1 312 ? -10.177 8.292 4.538 1.00 96.38 312 GLN A N 1
ATOM 2299 C CA . GLN A 1 312 ? -10.953 9.423 5.055 1.00 96.38 312 GLN A CA 1
ATOM 2300 C C . GLN A 1 312 ? -10.174 10.229 6.099 1.00 96.38 312 GLN A C 1
ATOM 2302 O O . GLN A 1 312 ? -10.157 11.457 6.025 1.00 96.38 312 GLN A O 1
ATOM 2307 N N . ALA A 1 313 ? -9.451 9.567 7.005 1.00 97.12 313 ALA A N 1
ATOM 2308 C CA . ALA A 1 313 ? -8.593 10.227 7.987 1.00 97.12 313 ALA A CA 1
ATOM 2309 C C . ALA A 1 313 ? -7.503 11.082 7.312 1.00 97.12 313 ALA A C 1
ATOM 2311 O O . ALA A 1 313 ? -7.287 12.243 7.679 1.00 97.12 313 ALA A O 1
ATOM 2312 N N . ARG A 1 314 ? -6.871 10.569 6.244 1.00 96.44 314 ARG A N 1
ATOM 2313 C CA . ARG A 1 314 ? -5.905 11.344 5.443 1.00 96.44 314 ARG A CA 1
ATOM 2314 C C . ARG A 1 314 ? -6.553 12.554 4.779 1.00 96.44 314 ARG A C 1
ATOM 2316 O O . ARG A 1 314 ? -6.002 13.654 4.859 1.00 96.44 314 ARG A O 1
ATOM 2323 N N . ILE A 1 315 ? -7.723 12.380 4.165 1.00 96.06 315 ILE A N 1
ATOM 2324 C CA . ILE A 1 315 ? -8.486 13.479 3.556 1.00 96.06 315 ILE A CA 1
ATOM 2325 C C . ILE A 1 315 ? -8.809 14.540 4.614 1.00 96.06 315 ILE A C 1
ATOM 2327 O O . ILE A 1 315 ? -8.504 15.714 4.403 1.00 96.06 315 ILE A O 1
ATOM 2331 N N . MET A 1 316 ? -9.318 14.139 5.780 1.00 97.12 316 MET A N 1
ATOM 2332 C CA . MET A 1 316 ? -9.633 15.033 6.897 1.00 97.12 316 MET A CA 1
ATOM 2333 C C . MET A 1 316 ? -8.399 15.809 7.385 1.00 97.12 316 MET A C 1
ATOM 2335 O O . MET A 1 316 ? -8.471 17.018 7.627 1.00 97.12 316 MET A O 1
ATOM 2339 N N . SER A 1 317 ? -7.232 15.158 7.451 1.00 97.31 317 SER A N 1
ATOM 2340 C CA . SER A 1 317 ? -5.974 15.817 7.830 1.00 97.31 317 SER A CA 1
ATOM 2341 C C . SER A 1 317 ? -5.616 16.982 6.892 1.00 97.31 317 SER A C 1
ATOM 2343 O O . SER A 1 317 ? -5.088 17.999 7.347 1.00 97.31 317 SER A O 1
ATOM 2345 N N . SER A 1 318 ? -5.988 16.906 5.607 1.00 96.31 318 SER A N 1
ATOM 2346 C CA . SER A 1 318 ? -5.699 17.958 4.623 1.00 96.31 318 SER A CA 1
ATOM 2347 C C . SER A 1 318 ? -6.479 19.258 4.842 1.00 96.31 318 SER A C 1
ATOM 2349 O O . SER A 1 318 ? -5.984 20.330 4.490 1.00 96.31 318 SER A O 1
ATOM 2351 N N . PHE A 1 319 ? -7.626 19.198 5.523 1.00 96.69 319 PHE A N 1
ATOM 2352 C CA . PHE A 1 319 ? -8.446 20.356 5.896 1.00 96.69 319 PHE A CA 1
ATOM 2353 C C . PHE A 1 319 ? -7.940 21.051 7.173 1.00 96.69 319 PHE A C 1
ATOM 2355 O O . PHE A 1 319 ? -8.724 21.463 8.030 1.00 96.69 319 PHE A O 1
ATOM 2362 N N . LYS A 1 320 ? -6.614 21.172 7.335 1.00 96.19 320 LYS A N 1
ATOM 2363 C CA . LYS A 1 320 ? -5.974 21.736 8.537 1.00 96.19 320 LYS A CA 1
ATOM 2364 C C . LYS A 1 320 ? -6.534 23.117 8.931 1.00 96.19 320 LYS A C 1
ATOM 2366 O O . LYS A 1 320 ? -6.956 23.240 10.082 1.00 96.19 320 LYS A O 1
ATOM 2371 N N . PRO A 1 321 ? -6.653 24.119 8.031 1.00 96.94 321 PRO A N 1
ATOM 2372 C CA . PRO A 1 321 ? -7.202 25.428 8.409 1.00 96.94 321 PRO A CA 1
ATOM 2373 C C . PRO A 1 321 ? -8.648 25.357 8.926 1.00 96.94 321 PRO A C 1
ATOM 2375 O O . PRO A 1 321 ? -9.025 26.045 9.877 1.00 96.94 321 PRO A O 1
ATOM 2378 N N . GLN A 1 322 ? -9.475 24.499 8.323 1.00 97.50 322 GLN A N 1
ATOM 2379 C CA . GLN A 1 322 ? -10.856 24.282 8.748 1.00 97.50 322 GLN A CA 1
ATOM 2380 C C . GLN A 1 322 ? -10.902 23.594 10.116 1.00 97.50 322 GLN A C 1
ATOM 2382 O O . GLN A 1 322 ? -11.665 24.032 10.978 1.00 97.50 322 GLN A O 1
ATOM 2387 N N . ARG A 1 323 ? -10.059 22.575 10.345 1.00 95.56 323 ARG A N 1
ATOM 2388 C CA . ARG A 1 323 ? -9.948 21.876 11.636 1.00 95.56 323 ARG A CA 1
ATOM 2389 C C . ARG A 1 323 ? -9.517 22.814 12.759 1.00 95.56 323 ARG A C 1
ATOM 2391 O O . ARG A 1 323 ? -10.131 22.803 13.820 1.00 95.56 323 ARG A O 1
ATOM 2398 N N . GLU A 1 324 ? -8.535 23.682 12.531 1.00 94.62 324 GLU A N 1
ATOM 2399 C CA . GLU A 1 324 ? -8.098 24.667 13.531 1.00 94.62 324 GLU A CA 1
ATOM 2400 C C . GLU A 1 324 ? -9.191 25.681 13.883 1.00 94.62 324 GLU A C 1
ATOM 2402 O O . GLU A 1 324 ? -9.351 26.061 15.046 1.00 94.62 324 GLU A O 1
ATOM 2407 N N . LYS A 1 325 ? -9.963 26.132 12.887 1.00 95.50 325 LYS A N 1
ATOM 2408 C CA . LYS A 1 325 ? -11.120 27.005 13.120 1.00 95.50 325 LYS A CA 1
ATOM 2409 C C . LYS A 1 325 ? -12.214 26.271 13.895 1.00 95.50 325 LYS A C 1
ATOM 2411 O O . LYS A 1 325 ? -12.812 26.855 14.801 1.00 95.50 325 LYS A O 1
ATOM 2416 N N . ALA A 1 326 ? -12.466 25.010 13.548 1.00 94.00 326 ALA A N 1
ATOM 2417 C CA . ALA A 1 326 ? -13.443 24.162 14.214 1.00 94.00 326 ALA A CA 1
ATOM 2418 C C . ALA A 1 326 ? -13.058 23.905 15.676 1.00 94.00 326 ALA A C 1
ATOM 2420 O O . ALA A 1 326 ? -13.895 24.115 16.545 1.00 94.00 326 ALA A O 1
ATOM 2421 N N . ALA A 1 327 ? -11.798 23.577 15.975 1.00 91.12 327 ALA A N 1
ATOM 2422 C CA . ALA A 1 327 ? -11.323 23.279 17.331 1.00 91.12 327 ALA A CA 1
ATOM 2423 C C . ALA A 1 327 ? -11.562 24.422 18.338 1.00 91.12 327 ALA A C 1
ATOM 2425 O O . ALA A 1 327 ? -11.811 24.178 19.516 1.00 91.12 327 ALA A O 1
ATOM 2426 N N . ARG A 1 328 ? -11.553 25.682 17.880 1.00 90.69 328 ARG A N 1
ATOM 2427 C CA . ARG A 1 328 ? -11.833 26.858 18.729 1.00 90.69 328 ARG A CA 1
ATOM 2428 C C . ARG A 1 328 ? -13.320 27.036 19.053 1.00 90.69 328 ARG A C 1
ATOM 2430 O O . ARG A 1 328 ? -13.653 27.737 20.005 1.00 90.69 328 ARG A O 1
ATOM 2437 N N . ARG A 1 329 ? -14.212 26.465 18.237 1.00 92.06 329 ARG A N 1
ATOM 2438 C CA . ARG A 1 329 ? -15.673 26.665 18.309 1.00 92.06 329 ARG A CA 1
ATOM 2439 C C . ARG A 1 329 ? -16.409 25.424 18.803 1.00 92.06 329 ARG A C 1
ATOM 2441 O O . ARG A 1 329 ? -17.305 25.531 19.631 1.00 92.06 329 ARG A O 1
ATOM 2448 N N . LEU A 1 330 ? -16.011 24.262 18.305 1.00 87.81 330 LEU A N 1
ATOM 2449 C CA . LEU A 1 330 ? -16.500 22.947 18.687 1.00 87.81 330 LEU A CA 1
ATOM 2450 C C . LEU A 1 330 ? -15.634 22.449 19.847 1.00 87.81 330 LEU A C 1
ATOM 2452 O O . LEU A 1 330 ? -14.736 21.625 19.669 1.00 87.81 330 LEU A O 1
ATOM 2456 N N . LYS A 1 331 ? -15.840 23.029 21.036 1.00 70.56 331 LYS A N 1
ATOM 2457 C CA . LYS A 1 331 ? -15.160 22.571 22.254 1.00 70.56 331 LYS A CA 1
ATOM 2458 C C . LYS A 1 331 ? -15.503 21.097 22.468 1.00 70.56 331 LYS A C 1
ATOM 2460 O O . LYS A 1 331 ? -16.673 20.758 22.611 1.00 70.56 331 LYS A O 1
ATOM 2465 N N . HIS A 1 332 ? -14.491 20.238 22.486 1.00 69.19 332 HIS A N 1
ATOM 2466 C CA . HIS A 1 332 ? -14.673 18.833 22.830 1.00 69.19 332 HIS A CA 1
ATOM 2467 C C . HIS A 1 332 ? -14.743 18.719 24.354 1.00 69.19 332 HIS A C 1
ATOM 2469 O O . HIS A 1 332 ? -13.973 19.373 25.063 1.00 69.19 332 HIS A O 1
ATOM 2475 N N . PHE A 1 333 ? -15.664 17.904 24.866 1.00 60.81 333 PHE A N 1
ATOM 2476 C CA . PHE A 1 333 ? -15.638 17.518 26.271 1.00 60.81 333 PHE A CA 1
ATOM 2477 C C . PHE A 1 333 ? -14.474 16.542 26.451 1.00 60.81 333 PHE A C 1
ATOM 2479 O O . PHE A 1 333 ? -14.623 15.346 26.225 1.00 60.81 333 PHE A O 1
ATOM 2486 N N . ALA A 1 334 ? -13.289 17.056 26.781 1.00 56.22 334 ALA A N 1
ATOM 2487 C CA . ALA A 1 334 ? -12.171 16.201 27.140 1.00 56.22 334 ALA A CA 1
ATOM 2488 C C . ALA A 1 334 ? -12.503 15.570 28.494 1.00 56.22 334 ALA A C 1
ATOM 2490 O O . ALA A 1 334 ? -12.390 16.222 29.536 1.00 56.22 334 ALA A O 1
ATOM 2491 N N . LEU A 1 335 ? -12.956 14.314 28.486 1.00 57.84 335 LEU A N 1
ATOM 2492 C CA . LEU A 1 335 ? -12.945 13.527 29.711 1.00 57.84 335 LEU A CA 1
ATOM 2493 C C . LEU A 1 335 ? -11.516 13.550 30.265 1.00 57.84 335 LEU A C 1
ATOM 2495 O O . LEU A 1 335 ? -10.535 13.520 29.518 1.00 57.84 335 LEU A O 1
ATOM 2499 N N . SER A 1 336 ? -11.408 13.669 31.584 1.00 67.00 336 SER A N 1
ATOM 2500 C CA . SER A 1 336 ? -10.130 13.692 32.286 1.00 67.00 336 SER A CA 1
ATOM 2501 C C . SER A 1 336 ? -9.243 12.517 31.860 1.00 67.00 336 SER A C 1
ATOM 2503 O O . SER A 1 336 ? -9.737 11.423 31.574 1.00 67.00 336 SER A O 1
ATOM 2505 N N . ARG A 1 337 ? -7.920 12.749 31.828 1.00 74.88 337 ARG A N 1
ATOM 2506 C CA . ARG A 1 337 ? -6.922 11.706 31.543 1.00 74.88 337 ARG A CA 1
ATOM 2507 C C . ARG A 1 337 ? -7.207 10.448 32.359 1.00 74.88 337 ARG A C 1
ATOM 2509 O O . ARG A 1 337 ? -7.655 10.519 33.509 1.00 74.88 337 ARG A O 1
ATOM 2516 N N . VAL A 1 338 ? -6.907 9.295 31.772 1.00 76.75 338 VAL A N 1
ATOM 2517 C CA . VAL A 1 338 ? -7.108 8.012 32.443 1.00 76.75 338 VAL A CA 1
ATOM 2518 C C . VAL A 1 338 ? -6.189 7.936 33.663 1.00 76.75 338 VAL A C 1
ATOM 2520 O O . VAL A 1 338 ? -5.030 8.344 33.624 1.00 76.75 338 VAL A O 1
ATOM 2523 N N . THR A 1 339 ? -6.719 7.440 34.782 1.00 75.50 339 THR A N 1
ATOM 2524 C CA . THR A 1 339 ? -5.964 7.380 36.036 1.00 75.50 339 THR A CA 1
ATOM 2525 C C . THR A 1 339 ? -4.808 6.372 35.949 1.00 75.50 339 THR A C 1
ATOM 2527 O O . THR A 1 339 ? -4.950 5.338 35.289 1.00 75.50 339 THR A O 1
ATOM 2530 N N . PRO A 1 340 ? -3.689 6.591 36.675 1.00 69.75 340 PRO A N 1
ATOM 2531 C CA . PRO A 1 340 ? -2.520 5.706 36.623 1.00 69.75 340 PRO A CA 1
ATOM 2532 C C . PRO A 1 340 ? -2.823 4.228 36.902 1.00 69.75 340 PRO A C 1
ATOM 2534 O O . PRO A 1 340 ? -2.209 3.353 36.301 1.00 69.75 340 PRO A O 1
ATOM 2537 N N . LYS A 1 341 ? -3.825 3.931 37.745 1.00 76.75 341 LYS A N 1
ATOM 2538 C CA . LYS A 1 341 ? -4.250 2.553 38.063 1.00 76.75 341 LYS A CA 1
ATOM 2539 C C . LYS A 1 341 ? -4.700 1.744 36.840 1.00 76.75 341 LYS A C 1
ATOM 2541 O O . LYS A 1 341 ? -4.728 0.525 36.916 1.00 76.75 341 LYS A O 1
ATOM 2546 N N . LYS A 1 342 ? -5.074 2.403 35.738 1.00 86.12 342 LYS A N 1
ATOM 2547 C CA . LYS A 1 342 ? -5.529 1.764 34.493 1.00 86.12 342 LYS A CA 1
ATOM 2548 C C . LYS A 1 342 ? -4.526 1.910 33.343 1.00 86.12 342 LYS A C 1
ATOM 2550 O O . LYS A 1 342 ? -4.858 1.553 32.216 1.00 86.12 342 LYS A O 1
ATOM 2555 N N . ARG A 1 343 ? -3.322 2.433 33.609 1.00 92.00 343 ARG A N 1
ATOM 2556 C CA . ARG A 1 343 ? -2.290 2.700 32.595 1.00 92.00 343 ARG A CA 1
ATOM 2557 C C . ARG A 1 343 ? -1.918 1.436 31.818 1.00 92.00 343 ARG A C 1
ATOM 2559 O O . ARG A 1 343 ? -2.117 1.392 30.609 1.00 92.00 343 ARG A O 1
ATOM 2566 N N . ASP A 1 344 ? -1.453 0.400 32.511 1.00 94.44 344 ASP A N 1
ATOM 2567 C CA . ASP A 1 344 ? -0.982 -0.836 31.867 1.00 94.44 344 ASP A CA 1
ATOM 2568 C C . ASP A 1 344 ? -2.121 -1.603 31.187 1.00 94.44 344 ASP A C 1
ATOM 2570 O O . ASP A 1 344 ? -1.958 -2.155 30.100 1.00 94.44 344 ASP A O 1
ATOM 2574 N N . GLU A 1 345 ? -3.312 -1.568 31.790 1.00 95.19 345 GLU A N 1
ATOM 2575 C CA . GLU A 1 345 ? -4.530 -2.120 31.199 1.00 95.19 345 GLU A CA 1
ATOM 2576 C C . GLU A 1 345 ? -4.884 -1.457 29.861 1.00 95.19 345 GLU A C 1
ATOM 2578 O O . GLU A 1 345 ? -5.341 -2.141 28.945 1.00 95.19 345 GLU A O 1
ATOM 2583 N N . LEU A 1 346 ? -4.697 -0.138 29.744 1.00 96.56 346 LEU A N 1
ATOM 2584 C CA . LEU A 1 346 ? -4.983 0.595 28.514 1.00 96.56 346 LEU A CA 1
ATOM 2585 C C . LEU A 1 346 ? -3.883 0.407 27.462 1.00 96.56 346 LEU A C 1
ATOM 2587 O O . LEU A 1 346 ? -4.203 0.300 26.283 1.00 96.56 346 LEU A O 1
ATOM 2591 N N . ILE A 1 347 ? -2.615 0.293 27.870 1.00 98.06 347 ILE A N 1
ATOM 2592 C CA . ILE A 1 347 ? -1.504 -0.040 26.962 1.00 98.06 347 ILE A CA 1
ATOM 2593 C C . ILE A 1 347 ? -1.712 -1.433 26.352 1.00 98.06 347 ILE A C 1
ATOM 2595 O O . ILE A 1 347 ? -1.594 -1.598 25.139 1.00 98.06 347 ILE A O 1
ATOM 2599 N N . ALA A 1 348 ? -2.092 -2.423 27.166 1.00 98.06 348 ALA A N 1
ATOM 2600 C CA . ALA A 1 348 ? -2.437 -3.756 26.672 1.00 98.06 348 ALA A CA 1
ATOM 2601 C C . ALA A 1 348 ? -3.657 -3.725 25.734 1.00 98.06 348 ALA A C 1
ATOM 2603 O O . ALA A 1 348 ? -3.666 -4.399 24.707 1.00 98.06 348 ALA A O 1
ATOM 2604 N N . ALA A 1 349 ? -4.666 -2.907 26.054 1.00 98.56 349 ALA A N 1
ATOM 2605 C CA . ALA A 1 349 ? -5.825 -2.707 25.190 1.00 98.56 349 ALA A CA 1
ATOM 2606 C C . ALA A 1 349 ? -5.454 -2.098 23.829 1.00 98.56 349 ALA A C 1
ATOM 2608 O O . ALA A 1 349 ? -5.959 -2.551 22.804 1.00 98.56 349 ALA A O 1
ATOM 2609 N N . ALA A 1 350 ? -4.548 -1.118 23.815 1.00 98.62 350 ALA A N 1
ATOM 2610 C CA . ALA A 1 350 ? -4.039 -0.497 22.597 1.00 98.62 350 ALA A CA 1
ATOM 2611 C C . ALA A 1 350 ? -3.275 -1.500 21.720 1.00 98.62 350 ALA A C 1
ATOM 2613 O O . ALA A 1 350 ? -3.474 -1.540 20.508 1.00 98.62 350 ALA A O 1
ATOM 2614 N N . ALA A 1 351 ? -2.441 -2.342 22.340 1.00 98.69 351 ALA A N 1
ATOM 2615 C CA . ALA A 1 351 ? -1.693 -3.388 21.652 1.00 98.69 351 ALA A CA 1
ATOM 2616 C C . ALA A 1 351 ? -2.622 -4.408 20.973 1.00 98.69 351 ALA A C 1
ATOM 2618 O O . ALA A 1 351 ? -2.455 -4.696 19.786 1.00 98.69 351 ALA A O 1
ATOM 2619 N N . ASP A 1 352 ? -3.626 -4.918 21.689 1.00 98.75 352 ASP A N 1
ATOM 2620 C CA . ASP A 1 352 ? -4.585 -5.877 21.128 1.00 98.75 352 ASP A CA 1
ATOM 2621 C C . ASP A 1 352 ? -5.437 -5.229 20.023 1.00 98.75 352 ASP A C 1
ATOM 2623 O O . ASP A 1 352 ? -5.612 -5.812 18.955 1.00 98.75 352 ASP A O 1
ATOM 2627 N N . ALA A 1 353 ? -5.896 -3.988 20.221 1.00 98.75 353 ALA A N 1
ATOM 2628 C CA . ALA A 1 353 ? -6.661 -3.254 19.212 1.00 98.75 353 ALA A CA 1
ATOM 2629 C C . ALA A 1 353 ? -5.851 -2.982 17.931 1.00 98.75 353 ALA A C 1
ATOM 2631 O O . ALA A 1 353 ? -6.391 -3.093 16.825 1.00 98.75 353 ALA A O 1
ATOM 2632 N N . LEU A 1 354 ? -4.555 -2.672 18.062 1.00 98.88 354 LEU A N 1
ATOM 2633 C CA . LEU A 1 354 ? -3.646 -2.528 16.925 1.00 98.88 354 LEU A CA 1
ATOM 2634 C C . LEU A 1 354 ? -3.533 -3.839 16.147 1.00 98.88 354 LEU A C 1
ATOM 2636 O O . LEU A 1 354 ? -3.690 -3.848 14.929 1.00 98.88 354 LEU A O 1
ATOM 2640 N N . TYR A 1 355 ? -3.300 -4.946 16.856 1.00 98.75 355 TYR A N 1
ATOM 2641 C CA . TYR A 1 355 ? -3.147 -6.260 16.236 1.00 98.75 355 TYR A CA 1
ATOM 2642 C C . TYR A 1 355 ? -4.420 -6.694 15.505 1.00 98.75 355 TYR A C 1
ATOM 2644 O O . TYR A 1 355 ? -4.364 -7.130 14.358 1.00 98.75 355 TYR A O 1
ATOM 2652 N N . ALA A 1 356 ? -5.579 -6.492 16.137 1.00 98.56 356 ALA A N 1
ATOM 2653 C CA . ALA A 1 356 ? -6.882 -6.783 15.550 1.00 98.56 356 ALA A CA 1
ATOM 2654 C C . ALA A 1 356 ? -7.117 -5.986 14.260 1.00 98.56 356 ALA A C 1
ATOM 2656 O O . ALA A 1 356 ? -7.601 -6.518 13.264 1.00 98.56 356 ALA A O 1
ATOM 2657 N N . THR A 1 357 ? -6.722 -4.712 14.267 1.00 98.75 357 THR A N 1
ATOM 2658 C CA . THR A 1 357 ? -6.844 -3.822 13.109 1.00 98.75 357 THR A CA 1
ATOM 2659 C C . THR A 1 357 ? -5.905 -4.229 11.975 1.00 98.75 357 THR A C 1
ATOM 2661 O O . THR A 1 357 ? -6.303 -4.187 10.813 1.00 98.75 357 THR A O 1
ATOM 2664 N N . MET A 1 358 ? -4.684 -4.678 12.289 1.00 98.75 358 MET A N 1
ATOM 2665 C CA . MET A 1 358 ? -3.772 -5.249 11.292 1.00 98.75 358 MET A CA 1
ATOM 2666 C C . MET A 1 358 ? -4.374 -6.502 10.642 1.00 98.75 358 MET A C 1
ATOM 2668 O O . MET A 1 358 ? -4.375 -6.598 9.417 1.00 98.75 358 MET A O 1
ATOM 2672 N N . ILE A 1 359 ? -4.938 -7.421 11.438 1.00 98.62 359 ILE A N 1
ATOM 2673 C CA . ILE A 1 359 ? -5.633 -8.615 10.924 1.00 98.62 359 ILE A CA 1
ATOM 2674 C C . ILE A 1 359 ? -6.805 -8.206 10.022 1.00 98.62 359 ILE A C 1
ATOM 2676 O O . ILE A 1 359 ? -6.908 -8.708 8.908 1.00 98.62 359 ILE A O 1
ATOM 2680 N N . ALA A 1 360 ? -7.647 -7.264 10.458 1.00 98.69 360 ALA A N 1
ATOM 2681 C CA . ALA A 1 360 ? -8.792 -6.791 9.680 1.00 98.69 360 ALA A CA 1
ATOM 2682 C C . ALA A 1 360 ? -8.379 -6.136 8.349 1.00 98.69 360 ALA A C 1
ATOM 2684 O O . ALA A 1 360 ? -9.026 -6.364 7.331 1.00 98.69 360 ALA A O 1
ATOM 2685 N N . ALA A 1 361 ? -7.294 -5.353 8.332 1.00 98.56 361 ALA A N 1
ATOM 2686 C CA . ALA A 1 361 ? -6.775 -4.750 7.104 1.00 98.56 361 ALA A CA 1
ATOM 2687 C C . ALA A 1 361 ? -6.311 -5.816 6.098 1.00 98.56 361 ALA A C 1
ATOM 2689 O O . ALA A 1 361 ? -6.617 -5.708 4.910 1.00 98.56 361 ALA A O 1
ATOM 2690 N N . TYR A 1 362 ? -5.617 -6.859 6.568 1.00 98.69 362 TYR A N 1
ATOM 2691 C CA . TYR A 1 362 ? -5.236 -7.993 5.725 1.00 98.69 362 TYR A CA 1
ATOM 2692 C C . TYR A 1 362 ? -6.447 -8.790 5.248 1.00 98.69 362 TYR A C 1
ATOM 2694 O O . TYR A 1 362 ? -6.537 -9.071 4.060 1.00 98.69 362 TYR A O 1
ATOM 2702 N N . ASP A 1 363 ? -7.386 -9.116 6.133 1.00 98.69 363 ASP A N 1
ATOM 2703 C CA . ASP A 1 363 ? -8.612 -9.845 5.796 1.00 98.69 363 ASP A CA 1
ATOM 2704 C C . ASP A 1 363 ? -9.407 -9.141 4.686 1.00 98.69 363 ASP A C 1
ATOM 2706 O O . ASP A 1 363 ? -9.705 -9.745 3.659 1.00 98.69 363 ASP A O 1
ATOM 2710 N N . GLN A 1 364 ? -9.628 -7.832 4.831 1.00 98.56 364 GLN A N 1
ATOM 2711 C CA . GLN A 1 364 ? -10.284 -6.994 3.822 1.00 98.56 364 GLN A CA 1
ATOM 2712 C C . GLN A 1 364 ? -9.511 -6.961 2.498 1.00 98.56 364 GLN A C 1
ATOM 2714 O O . GLN A 1 364 ? -10.099 -7.100 1.427 1.00 98.56 364 GLN A O 1
ATOM 2719 N N . GLY A 1 365 ? -8.187 -6.790 2.553 1.00 98.06 365 GLY A N 1
ATOM 2720 C CA . GLY A 1 365 ? -7.349 -6.764 1.356 1.00 98.06 365 GLY A CA 1
ATOM 2721 C C . GLY A 1 365 ? -7.333 -8.104 0.617 1.00 98.06 365 GLY A C 1
ATOM 2722 O O . GLY A 1 365 ? -7.471 -8.138 -0.602 1.00 98.06 365 GLY A O 1
ATOM 2723 N N . PHE A 1 366 ? -7.221 -9.219 1.334 1.00 98.06 366 PHE A N 1
ATOM 2724 C CA . PHE A 1 366 ? -7.271 -10.545 0.726 1.00 98.06 366 PHE A CA 1
ATOM 2725 C C . PHE A 1 366 ? -8.659 -10.895 0.191 1.00 98.06 366 PHE A C 1
ATOM 2727 O O . PHE A 1 366 ? -8.744 -11.504 -0.873 1.00 98.06 366 PHE A O 1
ATOM 2734 N N . TRP A 1 367 ? -9.738 -10.447 0.835 1.00 96.00 367 TRP A N 1
ATOM 2735 C CA . TRP A 1 367 ? -11.076 -10.570 0.262 1.00 96.00 367 TRP A CA 1
ATOM 2736 C C . TRP A 1 367 ? -11.174 -9.809 -1.071 1.00 96.00 367 TRP A C 1
ATOM 2738 O O . TRP A 1 367 ? -11.624 -10.372 -2.068 1.00 96.00 367 TRP A O 1
ATOM 2748 N N . MET A 1 368 ? -10.638 -8.585 -1.163 1.00 95.50 368 MET A N 1
ATOM 2749 C CA . MET A 1 368 ? -10.560 -7.882 -2.453 1.00 95.50 368 MET A CA 1
ATOM 2750 C C . MET A 1 368 ? -9.773 -8.665 -3.510 1.00 95.50 368 MET A C 1
ATOM 2752 O O . MET A 1 368 ? -10.189 -8.713 -4.667 1.00 95.50 368 MET A O 1
ATOM 2756 N N . LEU A 1 369 ? -8.644 -9.278 -3.132 1.00 95.44 369 LEU A N 1
ATOM 2757 C CA . LEU A 1 369 ? -7.861 -10.112 -4.048 1.00 95.44 369 LEU A CA 1
ATOM 2758 C C . LEU A 1 369 ? -8.682 -11.299 -4.555 1.00 95.44 369 LEU A C 1
ATOM 2760 O O . LEU A 1 369 ? -8.639 -11.597 -5.742 1.00 95.44 369 LEU A O 1
ATOM 2764 N N . GLN A 1 370 ? -9.439 -11.958 -3.678 1.00 92.56 370 GLN A N 1
ATOM 2765 C CA . GLN A 1 370 ? -10.294 -13.089 -4.035 1.00 92.56 370 GLN A CA 1
ATOM 2766 C C . GLN A 1 370 ? -11.432 -12.692 -4.969 1.00 92.56 370 GLN A C 1
ATOM 2768 O O . GLN A 1 370 ? -11.662 -13.381 -5.956 1.00 92.56 370 GLN A O 1
ATOM 2773 N N . GLU A 1 371 ? -12.119 -11.583 -4.692 1.00 90.50 371 GLU A N 1
ATOM 2774 C CA . GLU A 1 371 ? -13.208 -11.095 -5.547 1.00 90.50 371 GLU A CA 1
ATOM 2775 C C . GLU A 1 371 ? -12.702 -10.616 -6.907 1.00 90.50 371 GLU A C 1
ATOM 2777 O O . GLU A 1 371 ? -13.338 -10.877 -7.925 1.00 90.50 371 GLU A O 1
ATOM 2782 N N . GLY A 1 372 ? -11.521 -9.989 -6.950 1.00 89.44 372 GLY A N 1
ATOM 2783 C CA . GLY A 1 372 ? -10.850 -9.681 -8.213 1.00 89.44 372 GLY A CA 1
ATOM 2784 C C . GLY A 1 372 ? -10.335 -10.924 -8.951 1.00 89.44 372 GLY A C 1
ATOM 2785 O O . GLY A 1 372 ? -10.181 -10.889 -10.164 1.00 89.44 372 GLY A O 1
ATOM 2786 N N . SER A 1 373 ? -10.098 -12.025 -8.233 1.00 87.25 373 SER A N 1
ATOM 2787 C CA . SER A 1 373 ? -9.602 -13.309 -8.738 1.00 87.25 373 SER A CA 1
ATOM 2788 C C . SER A 1 373 ? -10.740 -14.304 -9.014 1.00 87.25 373 SER A C 1
ATOM 2790 O O . SER A 1 373 ? -10.690 -15.457 -8.569 1.00 87.25 373 SER A O 1
ATOM 2792 N N . LYS A 1 374 ? -11.780 -13.889 -9.739 1.00 72.44 374 LYS A N 1
ATOM 2793 C CA . LYS A 1 374 ? -12.847 -14.790 -10.202 1.00 72.44 374 LYS A CA 1
ATOM 2794 C C . LYS A 1 374 ? -12.777 -14.906 -11.722 1.00 72.44 374 LYS A C 1
ATOM 2796 O O . LYS A 1 374 ? -12.864 -13.910 -12.426 1.00 72.44 374 LYS A O 1
ATOM 2801 N N . ALA A 1 375 ? -12.556 -16.130 -12.200 1.00 51.91 375 ALA A N 1
ATOM 2802 C CA . ALA A 1 375 ? -12.043 -16.433 -13.539 1.00 51.91 375 ALA A CA 1
ATOM 2803 C C . ALA A 1 375 ? -13.032 -16.248 -14.710 1.00 51.91 375 ALA A C 1
ATOM 2805 O O . ALA A 1 375 ? -12.728 -16.685 -15.813 1.00 51.91 375 ALA A O 1
ATOM 2806 N N . ASP A 1 376 ? -14.179 -15.598 -14.513 1.00 54.12 376 ASP A N 1
ATOM 2807 C CA . ASP A 1 376 ? -15.049 -15.217 -15.625 1.00 54.12 376 ASP A CA 1
ATOM 2808 C C . ASP A 1 376 ? -15.947 -14.020 -15.248 1.00 54.12 376 ASP A C 1
ATOM 2810 O O . ASP A 1 376 ? -16.930 -14.188 -14.519 1.00 54.12 376 ASP A O 1
ATOM 2814 N N . PRO A 1 377 ? -15.670 -12.806 -15.760 1.00 53.78 377 PRO A N 1
ATOM 2815 C CA . PRO A 1 377 ? -16.548 -11.645 -15.614 1.00 53.78 377 PRO A CA 1
ATOM 2816 C C . PRO A 1 377 ? -18.018 -11.912 -15.978 1.00 53.78 377 PRO A C 1
ATOM 2818 O O . PRO A 1 377 ? -18.909 -11.308 -15.380 1.00 53.78 377 PRO A O 1
ATOM 2821 N N . ALA A 1 378 ? -18.281 -12.813 -16.933 1.00 51.72 378 ALA A N 1
ATOM 2822 C CA . ALA A 1 378 ? -19.617 -13.141 -17.420 1.00 51.72 378 ALA A CA 1
ATOM 2823 C C . ALA A 1 378 ? -20.379 -14.127 -16.514 1.00 51.72 378 ALA A C 1
ATOM 2825 O O . ALA A 1 378 ? -21.602 -14.021 -16.424 1.00 51.72 378 ALA A O 1
ATOM 2826 N N . GLU A 1 379 ? -19.697 -15.041 -15.812 1.00 45.75 379 GLU A N 1
ATOM 2827 C CA . GLU A 1 379 ? -20.339 -15.974 -14.867 1.00 45.75 379 GLU A CA 1
ATOM 2828 C C . GLU A 1 379 ? -20.358 -15.451 -13.424 1.00 45.75 379 GLU A C 1
ATOM 2830 O O . GLU A 1 379 ? -21.285 -15.751 -12.670 1.00 45.75 379 GLU A O 1
ATOM 2835 N N . SER A 1 380 ? -19.360 -14.657 -13.021 1.00 45.50 380 SER A N 1
ATOM 2836 C CA . SER A 1 380 ? -19.196 -14.223 -11.628 1.00 45.50 380 SER A CA 1
ATOM 2837 C C . SER A 1 380 ? -19.402 -12.728 -11.388 1.00 45.50 380 SER A C 1
ATOM 2839 O O . SER A 1 380 ? -19.281 -12.291 -10.244 1.00 45.50 380 SER A O 1
ATOM 2841 N N . GLY A 1 381 ? -19.675 -11.933 -12.430 1.00 45.94 381 GLY A N 1
ATOM 2842 C CA . GLY A 1 381 ? -19.813 -10.473 -12.322 1.00 45.94 381 GLY A CA 1
ATOM 2843 C C . GLY A 1 381 ? -18.516 -9.753 -11.925 1.00 45.94 381 GLY A C 1
ATOM 2844 O O . GLY A 1 381 ? -18.569 -8.642 -11.403 1.00 45.94 381 GLY A O 1
ATOM 2845 N N . GLY A 1 382 ? -17.358 -10.398 -12.116 1.00 52.62 382 GLY A N 1
ATOM 2846 C CA . GLY A 1 382 ? -16.049 -9.863 -11.732 1.00 52.62 382 GLY A CA 1
ATOM 2847 C C . GLY A 1 382 ? -15.559 -8.764 -12.681 1.00 52.62 382 GLY A C 1
ATOM 2848 O O . GLY A 1 382 ? -15.867 -8.774 -13.868 1.00 52.62 382 GLY A O 1
ATOM 2849 N N . LEU A 1 383 ? -14.764 -7.819 -12.170 1.00 61.72 383 LEU A N 1
ATOM 2850 C CA . LEU A 1 383 ? -14.194 -6.723 -12.974 1.00 61.72 383 LEU A CA 1
ATOM 2851 C C . LEU A 1 383 ? -12.982 -7.142 -13.822 1.00 61.72 383 LEU A C 1
ATOM 2853 O O . LEU A 1 383 ? -12.579 -6.393 -14.712 1.00 61.72 383 LEU A O 1
ATOM 2857 N N . PHE A 1 384 ? -12.378 -8.296 -13.528 1.00 77.75 384 PHE A N 1
ATOM 2858 C CA . PHE A 1 384 ? -11.070 -8.690 -14.046 1.00 77.75 384 PHE A CA 1
ATOM 2859 C C . PHE A 1 384 ? -11.056 -10.136 -14.548 1.00 77.75 384 PHE A C 1
ATOM 2861 O O . PHE A 1 384 ? -11.859 -10.957 -14.115 1.00 77.75 384 PHE A O 1
ATOM 2868 N N . ASN A 1 385 ? -10.121 -10.445 -15.452 1.00 80.12 385 ASN A N 1
ATOM 2869 C CA . ASN A 1 385 ? -9.962 -11.772 -16.050 1.00 80.12 385 ASN A CA 1
ATOM 2870 C C . ASN A 1 385 ? -8.556 -12.337 -15.781 1.00 80.12 385 ASN A C 1
ATOM 2872 O O . ASN A 1 385 ? -7.718 -12.419 -16.678 1.00 80.12 385 ASN A O 1
ATOM 2876 N N . PHE A 1 386 ? -8.282 -12.670 -14.519 1.00 88.12 386 PHE A N 1
ATOM 2877 C CA . PHE A 1 386 ? -7.074 -13.379 -14.091 1.00 88.12 386 PHE A CA 1
ATOM 2878 C C . PHE A 1 386 ? -7.360 -14.223 -12.842 1.00 88.12 386 PHE A C 1
ATOM 2880 O O . PHE A 1 386 ? -8.311 -13.979 -12.102 1.00 88.12 386 PHE A O 1
ATOM 2887 N N . THR A 1 387 ? -6.507 -15.215 -12.585 1.00 88.50 387 THR A N 1
ATOM 2888 C CA . THR A 1 387 ? -6.537 -16.011 -11.349 1.00 88.50 387 THR A CA 1
ATOM 2889 C C . THR A 1 387 ? -5.287 -15.726 -10.530 1.00 88.50 387 THR A C 1
ATOM 2891 O O . THR A 1 387 ? -4.172 -15.859 -11.031 1.00 88.50 387 THR A O 1
ATOM 2894 N N . LEU A 1 388 ? -5.475 -15.355 -9.267 1.00 93.06 388 LEU A N 1
ATOM 2895 C CA . LEU A 1 388 ? -4.414 -15.039 -8.322 1.00 93.06 388 LEU A CA 1
ATOM 2896 C C . LEU A 1 388 ? -4.124 -16.226 -7.401 1.00 93.06 388 LEU A C 1
ATOM 2898 O O . LEU A 1 388 ? -5.023 -16.937 -6.953 1.00 93.06 388 LEU A O 1
ATOM 2902 N N . ASN A 1 389 ? -2.853 -16.387 -7.042 1.00 94.56 389 ASN A N 1
ATOM 2903 C CA . ASN A 1 389 ? -2.424 -17.351 -6.037 1.00 94.56 389 ASN A CA 1
ATOM 2904 C C . ASN A 1 389 ? -2.179 -16.639 -4.695 1.00 94.56 389 ASN A C 1
ATOM 2906 O O . ASN A 1 389 ? -1.160 -15.971 -4.515 1.00 94.56 389 ASN A O 1
ATOM 2910 N N . M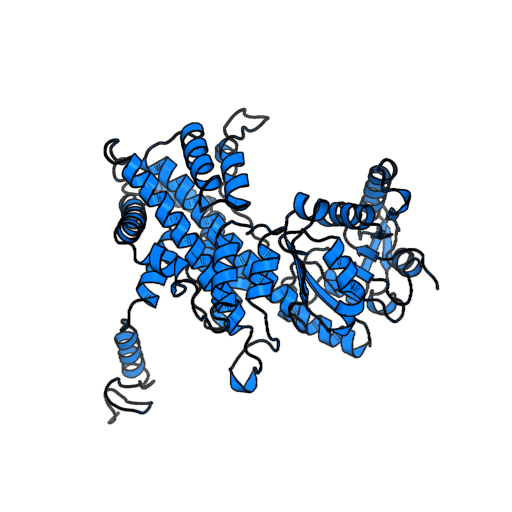ET A 1 390 ? -3.103 -16.803 -3.742 1.00 96.75 390 MET A N 1
ATOM 2911 C CA . MET A 1 390 ? -3.041 -16.131 -2.434 1.00 96.75 390 MET A CA 1
ATOM 2912 C C . MET A 1 390 ? -1.823 -16.549 -1.600 1.00 96.75 390 MET A C 1
ATOM 2914 O O . MET A 1 390 ? -1.252 -15.715 -0.898 1.00 96.75 390 MET A O 1
ATOM 2918 N N . VAL A 1 391 ? -1.386 -17.810 -1.713 1.00 97.50 391 VAL A N 1
ATOM 2919 C CA . VAL A 1 391 ? -0.176 -18.314 -1.039 1.00 97.50 391 VAL A CA 1
ATOM 2920 C C . VAL A 1 391 ? 1.056 -17.576 -1.552 1.00 97.50 391 VAL A C 1
ATOM 2922 O O . VAL A 1 391 ? 1.885 -17.124 -0.762 1.00 97.50 391 VAL A O 1
ATOM 2925 N N . GLU A 1 392 ? 1.159 -17.421 -2.871 1.00 97.88 392 GLU A N 1
ATOM 2926 C CA . GLU A 1 392 ? 2.275 -16.723 -3.505 1.00 97.88 392 GLU A CA 1
ATOM 2927 C C . GLU A 1 392 ? 2.247 -15.218 -3.231 1.00 97.88 392 GLU A C 1
ATOM 2929 O O . GLU A 1 392 ? 3.295 -14.647 -2.942 1.00 97.88 392 GLU A O 1
ATOM 2934 N N . ILE A 1 393 ? 1.070 -14.582 -3.221 1.00 98.50 393 ILE A N 1
ATOM 2935 C CA . ILE A 1 393 ? 0.930 -13.169 -2.831 1.00 98.50 393 ILE A CA 1
ATOM 2936 C C . ILE A 1 393 ? 1.407 -12.957 -1.390 1.00 98.50 393 ILE A C 1
ATOM 2938 O O . ILE A 1 393 ? 2.233 -12.078 -1.137 1.00 98.50 393 ILE A O 1
ATOM 2942 N N . ALA A 1 394 ? 0.944 -13.791 -0.453 1.00 98.19 394 ALA A N 1
ATOM 2943 C CA . ALA A 1 394 ? 1.394 -13.730 0.933 1.00 98.19 394 ALA A CA 1
ATOM 2944 C C . ALA A 1 394 ? 2.916 -13.918 1.029 1.00 98.19 394 ALA A C 1
ATOM 2946 O O . ALA A 1 394 ? 3.582 -13.146 1.719 1.00 98.19 394 ALA A O 1
ATOM 2947 N N . ARG A 1 395 ? 3.479 -14.881 0.280 1.00 98.31 395 ARG A N 1
ATOM 2948 C CA . ARG A 1 395 ? 4.922 -15.158 0.230 1.00 98.31 395 ARG A CA 1
ATOM 2949 C C . ARG A 1 395 ? 5.725 -13.949 -0.253 1.00 98.31 395 ARG A C 1
ATOM 2951 O O . ARG A 1 395 ? 6.655 -13.541 0.437 1.00 98.31 395 ARG A O 1
ATOM 2958 N N . ILE A 1 396 ? 5.367 -13.342 -1.387 1.00 98.62 396 ILE A N 1
ATOM 2959 C CA . ILE A 1 396 ? 6.142 -12.220 -1.947 1.00 98.62 396 ILE A CA 1
ATOM 2960 C C . ILE A 1 396 ? 6.016 -10.925 -1.139 1.00 98.62 396 ILE A C 1
ATOM 2962 O O . ILE A 1 396 ? 6.822 -10.013 -1.323 1.00 98.62 396 ILE A O 1
ATOM 2966 N N . TRP A 1 397 ? 5.025 -10.813 -0.252 1.00 98.69 397 TRP A N 1
ATOM 2967 C CA . TRP A 1 397 ? 4.910 -9.685 0.671 1.00 98.69 397 TRP A CA 1
ATOM 2968 C C . TRP A 1 397 ? 5.744 -9.870 1.947 1.00 98.69 397 TRP A C 1
ATOM 2970 O O . TRP A 1 397 ? 5.991 -8.891 2.653 1.00 98.69 397 TRP A O 1
ATOM 2980 N N . LYS A 1 398 ? 6.237 -11.082 2.253 1.00 97.81 398 LYS A N 1
ATOM 2981 C CA . LYS A 1 398 ? 7.045 -11.346 3.462 1.00 97.81 398 LYS A CA 1
ATOM 2982 C C . LYS A 1 398 ? 8.345 -10.543 3.514 1.00 97.81 398 LYS A C 1
ATOM 2984 O O . LYS A 1 398 ? 8.854 -10.268 4.599 1.00 97.81 398 LYS A O 1
ATOM 2989 N N . GLY A 1 399 ? 8.886 -10.166 2.358 1.00 97.12 399 GLY A N 1
ATOM 2990 C CA . GLY A 1 399 ? 10.120 -9.401 2.230 1.00 97.12 399 GLY A CA 1
ATOM 2991 C C . GLY A 1 399 ? 9.994 -8.262 1.227 1.00 97.12 399 GLY A C 1
ATOM 2992 O O . GLY A 1 399 ? 9.096 -8.232 0.391 1.00 97.12 399 GLY A O 1
ATOM 2993 N N . GLY A 1 400 ? 10.901 -7.292 1.328 1.00 96.50 400 GLY A N 1
ATOM 2994 C CA . GLY A 1 400 ? 11.059 -6.202 0.361 1.00 96.50 400 GLY A CA 1
ATOM 2995 C C . GLY A 1 400 ? 9.973 -5.124 0.381 1.00 96.50 400 GLY A C 1
ATOM 2996 O O . GLY A 1 400 ? 10.306 -3.962 0.212 1.00 96.50 400 GLY A O 1
ATOM 2997 N N . CYS A 1 401 ? 8.702 -5.463 0.605 1.00 97.81 401 CYS A N 1
ATOM 2998 C CA . CYS A 1 401 ? 7.577 -4.526 0.568 1.00 97.81 401 CYS A CA 1
ATOM 2999 C C . CYS A 1 401 ? 7.395 -3.716 1.869 1.00 97.81 401 CYS A C 1
ATOM 3001 O O . CYS A 1 401 ? 7.962 -4.054 2.906 1.00 97.81 401 CYS A O 1
ATOM 3003 N N . ILE A 1 402 ? 6.574 -2.657 1.832 1.00 97.62 402 ILE A N 1
ATOM 3004 C CA . ILE A 1 402 ? 6.295 -1.805 3.006 1.00 97.62 402 ILE A CA 1
ATOM 3005 C C . ILE A 1 402 ? 5.472 -2.538 4.073 1.00 97.62 402 ILE A C 1
ATOM 3007 O O . ILE A 1 402 ? 5.705 -2.342 5.264 1.00 97.62 402 ILE A O 1
ATOM 3011 N N . ILE A 1 403 ? 4.537 -3.405 3.675 1.00 98.12 403 ILE A N 1
ATOM 3012 C CA . ILE A 1 403 ? 3.676 -4.132 4.623 1.00 98.12 403 ILE A CA 1
ATOM 3013 C C . ILE A 1 403 ? 4.325 -5.405 5.185 1.00 98.12 403 ILE A C 1
ATOM 3015 O O . ILE A 1 403 ? 3.683 -6.127 5.948 1.00 98.12 403 ILE A O 1
ATOM 3019 N N . ARG A 1 404 ? 5.599 -5.682 4.862 1.00 97.75 404 ARG A N 1
ATOM 3020 C CA . ARG A 1 404 ? 6.299 -6.871 5.364 1.00 97.75 404 ARG A CA 1
ATOM 3021 C C . ARG A 1 404 ? 6.187 -6.947 6.888 1.00 97.75 404 ARG A C 1
ATOM 3023 O O . ARG A 1 404 ? 6.467 -5.977 7.600 1.00 97.75 404 ARG A O 1
ATOM 3030 N N . SER A 1 405 ? 5.752 -8.094 7.393 1.00 96.81 405 SER A N 1
ATOM 3031 C CA . SER A 1 405 ? 5.451 -8.278 8.812 1.00 96.81 405 SER A CA 1
ATOM 3032 C C . SER A 1 405 ? 5.418 -9.753 9.185 1.00 96.81 405 SER A C 1
ATOM 3034 O O . SER A 1 405 ? 5.223 -10.611 8.325 1.00 96.81 405 SER A O 1
ATOM 3036 N N . LYS A 1 406 ? 5.542 -10.036 10.485 1.00 96.88 406 LYS A N 1
ATOM 3037 C CA . LYS A 1 406 ? 5.399 -11.390 11.040 1.00 96.88 406 LYS A CA 1
ATOM 3038 C C . LYS A 1 406 ? 4.005 -11.985 10.821 1.00 96.88 406 LYS A C 1
ATOM 3040 O O . LYS A 1 406 ? 3.852 -13.194 10.887 1.00 96.88 406 LYS A O 1
ATOM 3045 N N . LEU A 1 407 ? 2.995 -11.153 10.549 1.00 96.88 407 LEU A N 1
ATOM 3046 C CA . LEU A 1 407 ? 1.633 -11.594 10.234 1.00 96.88 407 LEU A CA 1
ATOM 3047 C C . LEU A 1 407 ? 1.527 -12.327 8.891 1.00 96.88 407 LEU A C 1
ATOM 3049 O O . LEU A 1 407 ? 0.596 -13.102 8.703 1.00 96.88 407 LEU A O 1
ATOM 3053 N N . LEU A 1 408 ? 2.460 -12.116 7.961 1.00 98.12 408 LEU A N 1
ATOM 3054 C CA . LEU A 1 408 ? 2.383 -12.749 6.643 1.00 98.12 408 LEU A CA 1
ATOM 3055 C C . LEU A 1 408 ? 2.685 -14.250 6.668 1.00 98.12 408 LEU A C 1
ATOM 3057 O O . LEU A 1 408 ? 2.211 -14.965 5.788 1.00 98.12 408 LEU A O 1
ATOM 3061 N N . ASP A 1 409 ? 3.404 -14.734 7.683 1.00 97.56 409 ASP A N 1
ATOM 3062 C CA . ASP A 1 409 ? 3.617 -16.168 7.904 1.00 97.56 409 ASP A CA 1
ATOM 3063 C C . ASP A 1 409 ? 2.300 -16.911 8.182 1.00 97.56 409 ASP A C 1
ATOM 3065 O O . ASP A 1 409 ? 1.914 -17.736 7.350 1.00 97.56 409 ASP A O 1
ATOM 3069 N N . PRO A 1 410 ? 1.534 -16.581 9.243 1.00 97.94 410 PRO A N 1
ATOM 3070 C CA . PRO A 1 410 ? 0.255 -17.236 9.495 1.00 97.94 410 PRO A CA 1
ATOM 3071 C C . PRO A 1 410 ? -0.790 -16.967 8.398 1.00 97.94 410 PRO A C 1
ATOM 3073 O O . PRO A 1 410 ? -1.656 -17.807 8.170 1.00 97.94 410 PRO A O 1
ATOM 3076 N N . ILE A 1 411 ? -0.718 -15.840 7.671 1.00 98.50 411 ILE A N 1
ATOM 3077 C CA . ILE A 1 411 ? -1.573 -15.604 6.488 1.00 98.50 411 ILE A CA 1
ATOM 3078 C C . ILE A 1 411 ? -1.264 -16.625 5.389 1.00 98.50 411 ILE A C 1
ATOM 3080 O O . ILE A 1 411 ? -2.176 -17.227 4.823 1.00 98.50 411 ILE A O 1
ATOM 3084 N N . ARG A 1 412 ? 0.020 -16.835 5.080 1.00 97.81 412 ARG A N 1
ATOM 3085 C CA . ARG A 1 412 ? 0.438 -17.819 4.079 1.00 97.81 412 ARG A CA 1
ATOM 3086 C C . ARG A 1 412 ? 0.041 -19.233 4.500 1.00 97.81 412 ARG A C 1
ATOM 3088 O O . ARG A 1 412 ? -0.467 -19.981 3.669 1.00 97.81 412 ARG A O 1
ATOM 3095 N N . GLU A 1 413 ? 0.250 -19.588 5.765 1.00 97.94 413 GLU A N 1
ATOM 3096 C CA . GLU A 1 413 ? -0.146 -20.886 6.328 1.00 97.94 413 GLU A CA 1
ATOM 3097 C C . GLU A 1 413 ? -1.656 -21.122 6.208 1.00 97.94 413 GLU A C 1
ATOM 3099 O O . GLU A 1 413 ? -2.069 -22.190 5.761 1.00 97.94 413 GLU A O 1
ATOM 3104 N N . ALA A 1 414 ? -2.477 -20.107 6.489 1.00 98.19 414 ALA A N 1
ATOM 3105 C CA . ALA A 1 414 ? -3.930 -20.198 6.363 1.00 98.19 414 ALA A CA 1
ATOM 3106 C C . ALA A 1 414 ? -4.387 -20.547 4.932 1.00 98.19 414 ALA A C 1
ATOM 3108 O O . ALA A 1 414 ? -5.283 -21.374 4.752 1.00 98.19 414 ALA A O 1
ATOM 3109 N N . TYR A 1 415 ? -3.754 -19.964 3.908 1.00 97.06 415 TYR A N 1
ATOM 3110 C CA . TYR A 1 415 ? -4.057 -20.283 2.507 1.00 97.06 415 TYR A CA 1
ATOM 3111 C C . TYR A 1 415 ? -3.425 -21.589 2.016 1.00 97.06 415 TYR A C 1
ATOM 3113 O O . TYR A 1 415 ? -3.960 -22.201 1.093 1.00 97.06 415 TYR A O 1
ATOM 3121 N N . LEU A 1 416 ? -2.313 -22.028 2.613 1.00 96.56 416 LEU A N 1
ATOM 3122 C CA . LEU A 1 416 ? -1.752 -23.358 2.359 1.00 96.56 416 LEU A CA 1
ATOM 3123 C C . LEU A 1 416 ? -2.684 -24.456 2.883 1.00 96.56 416 LEU A C 1
ATOM 3125 O O . LEU A 1 416 ? -2.904 -25.447 2.193 1.00 96.56 416 LEU A O 1
ATOM 3129 N N . GLU A 1 417 ? -3.238 -24.269 4.082 1.00 96.88 417 GLU A N 1
ATOM 3130 C CA . GLU A 1 417 ? -4.183 -25.205 4.696 1.00 96.88 417 GLU A CA 1
ATOM 3131 C C . GLU A 1 417 ? -5.531 -25.206 3.964 1.00 96.88 417 GLU A C 1
ATOM 3133 O O . GLU A 1 417 ? -6.089 -26.266 3.675 1.00 96.88 417 GLU A O 1
ATOM 3138 N N . ASN A 1 418 ? -6.047 -24.023 3.623 1.00 95.12 418 ASN A N 1
ATOM 3139 C CA . ASN A 1 418 ? -7.305 -23.878 2.904 1.00 95.12 418 ASN A CA 1
ATOM 3140 C C . ASN A 1 418 ? -7.193 -22.845 1.765 1.00 95.12 418 ASN A C 1
ATOM 3142 O O . ASN A 1 418 ? -7.471 -21.660 1.967 1.00 95.12 418 ASN A O 1
ATOM 3146 N N . PRO A 1 419 ? -6.898 -23.285 0.527 1.00 90.12 419 PRO A N 1
ATOM 3147 C CA . PRO A 1 419 ? -6.836 -22.396 -0.638 1.00 90.12 419 PRO A CA 1
ATOM 3148 C C . PRO A 1 419 ? -8.160 -21.692 -0.975 1.00 90.12 419 PRO A C 1
ATOM 3150 O O . PRO A 1 419 ? -8.160 -20.710 -1.712 1.00 90.12 419 PRO A O 1
ATOM 3153 N N . LYS A 1 420 ? -9.291 -22.189 -0.452 1.00 88.88 420 LYS A N 1
ATOM 3154 C CA . LYS A 1 420 ? -10.636 -21.612 -0.619 1.00 88.88 420 LYS A CA 1
ATOM 3155 C C . LYS A 1 420 ? -11.086 -20.804 0.603 1.00 88.88 420 LYS A C 1
ATOM 3157 O O . LYS A 1 420 ? -12.271 -20.503 0.735 1.00 88.88 420 LYS A O 1
ATOM 3162 N N . LEU A 1 421 ? -10.173 -20.495 1.526 1.00 93.38 421 LEU A N 1
ATOM 3163 C CA . LEU A 1 421 ? -10.471 -19.698 2.708 1.00 93.38 421 LEU A CA 1
ATOM 3164 C C . LEU A 1 421 ? -11.012 -18.333 2.290 1.00 93.38 421 LEU A C 1
ATOM 3166 O O . LEU A 1 421 ? -10.296 -17.557 1.671 1.00 93.38 421 LEU A O 1
ATOM 3170 N N . HIS A 1 422 ? -12.250 -18.028 2.662 1.00 91.56 422 HIS A N 1
ATOM 3171 C CA . HIS A 1 422 ? -12.846 -16.737 2.336 1.00 91.56 422 HIS A CA 1
ATOM 3172 C C . HIS A 1 422 ? -12.280 -15.608 3.209 1.00 91.56 422 HIS A C 1
ATOM 3174 O O . HIS A 1 422 ? -11.691 -14.660 2.709 1.00 91.56 422 HIS A O 1
ATOM 3180 N N . SER A 1 423 ? -12.388 -15.752 4.531 1.00 96.19 423 SER A N 1
ATOM 3181 C CA . SER A 1 423 ? -11.915 -14.759 5.497 1.00 96.19 423 SER A CA 1
ATOM 3182 C C . SER A 1 423 ? -10.763 -15.321 6.324 1.00 96.19 423 SER A C 1
ATOM 3184 O O . SER A 1 423 ? -10.881 -16.389 6.927 1.00 96.19 423 SER A O 1
ATOM 3186 N N . LEU A 1 424 ? -9.668 -14.564 6.402 1.00 97.56 424 LEU A N 1
ATOM 3187 C CA . LEU A 1 424 ? -8.544 -14.808 7.302 1.00 97.56 424 LEU A CA 1
ATOM 3188 C C . LEU A 1 424 ? -8.991 -14.873 8.762 1.00 97.56 424 LEU A C 1
ATOM 3190 O O . LEU A 1 424 ? -8.458 -15.689 9.508 1.00 97.56 424 LEU A O 1
ATOM 3194 N N . MET A 1 425 ? -10.011 -14.108 9.169 1.00 96.94 425 MET A N 1
ATOM 3195 C CA . MET A 1 425 ? -10.555 -14.168 10.537 1.00 96.94 425 MET A CA 1
ATOM 3196 C C . MET A 1 425 ? -11.087 -15.559 10.920 1.00 96.94 425 MET A C 1
ATOM 3198 O O . MET A 1 425 ? -11.197 -15.863 12.107 1.00 96.94 425 MET A O 1
ATOM 3202 N N . MET A 1 426 ? -11.404 -16.406 9.934 1.00 96.44 426 MET A N 1
ATOM 3203 C CA . MET A 1 426 ? -11.883 -17.774 10.146 1.00 96.44 426 MET A CA 1
ATOM 3204 C C . MET A 1 426 ? -10.759 -18.818 10.192 1.00 96.44 426 MET A C 1
ATOM 3206 O O . MET A 1 426 ? -11.022 -19.962 10.570 1.00 96.44 426 MET A O 1
ATOM 3210 N N . ALA A 1 427 ? -9.522 -18.462 9.830 1.00 97.50 427 ALA A N 1
ATOM 3211 C CA . ALA A 1 427 ? -8.398 -19.390 9.916 1.00 97.50 427 ALA A CA 1
ATOM 3212 C C . ALA A 1 427 ? -8.050 -19.690 11.385 1.00 97.50 427 ALA A C 1
ATOM 3214 O O . ALA A 1 427 ? -8.161 -18.783 12.215 1.00 97.50 427 ALA A O 1
ATOM 3215 N N . PRO A 1 428 ? -7.588 -20.911 11.725 1.00 95.69 428 PRO A N 1
ATOM 3216 C CA . PRO A 1 428 ? -7.384 -21.333 13.113 1.00 95.69 428 PRO A CA 1
ATOM 3217 C C . PRO A 1 428 ? -6.592 -20.332 13.965 1.00 95.69 428 PRO A C 1
ATOM 3219 O O . PRO A 1 428 ? -7.098 -19.879 14.989 1.00 95.69 428 PRO A O 1
ATOM 3222 N N . TYR A 1 429 ? -5.415 -19.903 13.492 1.00 96.69 429 TYR A N 1
ATOM 3223 C CA . TYR A 1 429 ? -4.559 -18.944 14.198 1.00 96.69 429 TYR A CA 1
ATOM 3224 C C . TYR A 1 429 ? -5.281 -17.625 14.522 1.00 96.69 429 TYR A C 1
ATOM 3226 O O . TYR A 1 429 ? -5.306 -17.188 15.673 1.00 96.69 429 TYR A O 1
ATOM 3234 N N . PHE A 1 430 ? -5.892 -16.988 13.518 1.00 97.50 430 PHE A N 1
ATOM 3235 C CA . PHE A 1 430 ? -6.541 -15.685 13.691 1.00 97.50 430 PHE A CA 1
ATOM 3236 C C . PHE A 1 430 ? -7.827 -15.794 14.497 1.00 97.50 430 PHE A C 1
ATOM 3238 O O . PHE A 1 430 ? -8.060 -14.973 15.383 1.00 97.50 430 PHE A O 1
ATOM 3245 N N . LYS A 1 431 ? -8.634 -16.824 14.238 1.00 96.94 431 LYS A N 1
ATOM 3246 C CA . LYS A 1 431 ? -9.854 -17.102 14.990 1.00 96.94 431 LYS A CA 1
ATOM 3247 C C . LYS A 1 431 ? -9.542 -17.231 16.478 1.00 96.94 431 LYS A C 1
ATOM 3249 O O . LYS A 1 431 ? -10.189 -16.564 17.277 1.00 96.94 431 LYS A O 1
ATOM 3254 N N . ASP A 1 432 ? -8.538 -18.021 16.852 1.00 96.69 432 ASP A N 1
ATOM 3255 C CA . ASP A 1 432 ? -8.195 -18.264 18.258 1.00 96.69 432 ASP A CA 1
ATOM 3256 C C . ASP A 1 432 ? -7.750 -16.979 18.980 1.00 96.69 432 ASP A C 1
ATOM 3258 O O . ASP A 1 432 ? -8.120 -16.749 20.137 1.00 96.69 432 ASP A O 1
ATOM 3262 N N . VAL A 1 433 ? -7.030 -16.089 18.285 1.00 95.88 433 VAL A N 1
ATOM 3263 C CA . VAL A 1 433 ? -6.712 -14.744 18.790 1.00 95.88 433 VAL A CA 1
ATOM 3264 C C . VAL A 1 433 ? -7.984 -13.907 18.952 1.00 95.88 433 VAL A C 1
ATOM 3266 O O . VAL A 1 433 ? -8.227 -13.351 20.025 1.00 95.88 433 VAL A O 1
ATOM 3269 N N . LEU A 1 434 ? -8.806 -13.821 17.904 1.00 96.75 434 LEU A N 1
ATOM 3270 C CA . LEU A 1 434 ? -9.949 -12.911 17.833 1.00 96.75 434 LEU A CA 1
ATOM 3271 C C . LEU A 1 434 ? -11.091 -13.303 18.775 1.00 96.75 434 LEU A C 1
ATOM 3273 O O . LEU A 1 434 ? -11.751 -12.412 19.303 1.00 96.75 434 LEU A O 1
ATOM 3277 N N . VAL A 1 435 ? -11.326 -14.594 19.032 1.00 96.38 435 VAL A N 1
ATOM 3278 C CA . VAL A 1 435 ? -12.402 -15.053 19.934 1.00 96.38 435 VAL A CA 1
ATOM 3279 C C . VAL A 1 435 ? -11.997 -15.052 21.408 1.00 96.38 435 VAL A C 1
ATOM 3281 O O . VAL A 1 435 ? -12.850 -15.210 22.284 1.00 96.38 435 VAL A O 1
ATOM 3284 N N . SER A 1 436 ? -10.709 -14.861 21.710 1.00 97.31 436 SER A N 1
ATOM 3285 C CA . SER A 1 436 ? -10.220 -14.792 23.085 1.00 97.31 436 SER A CA 1
ATOM 3286 C C . SER A 1 436 ? -10.961 -13.712 23.875 1.00 97.31 436 SER A C 1
ATOM 3288 O O . SER A 1 436 ? -10.943 -12.529 23.527 1.00 97.31 436 SER A O 1
ATOM 3290 N N . ALA A 1 437 ? -11.571 -14.100 25.000 1.00 96.56 437 ALA A N 1
ATOM 3291 C CA . ALA A 1 437 ? -12.337 -13.182 25.845 1.00 96.56 437 ALA A CA 1
ATOM 3292 C C . ALA A 1 437 ? -11.493 -11.990 26.332 1.00 96.56 437 ALA A C 1
ATOM 3294 O O . ALA A 1 437 ? -11.986 -10.863 26.424 1.00 96.56 437 ALA A O 1
ATOM 3295 N N . LYS A 1 438 ? -10.202 -12.223 26.613 1.00 96.50 438 LYS A N 1
ATOM 3296 C CA . LYS A 1 438 ? -9.256 -11.164 26.989 1.00 96.50 438 LYS A CA 1
ATOM 3297 C C . LYS A 1 438 ? -9.053 -10.184 25.835 1.00 96.50 438 LYS A C 1
ATOM 3299 O O . LYS A 1 438 ? -9.160 -8.979 26.050 1.00 96.50 438 LYS A O 1
ATOM 3304 N N . PHE A 1 439 ? -8.798 -10.707 24.639 1.00 96.94 439 PHE A N 1
ATOM 3305 C CA . PHE A 1 439 ? -8.524 -9.911 23.448 1.00 96.94 439 PHE A CA 1
ATOM 3306 C C . PHE A 1 439 ? -9.743 -9.065 23.054 1.00 96.94 439 PHE A C 1
ATOM 3308 O O . PHE A 1 439 ? -9.636 -7.850 22.909 1.00 96.94 439 PHE A O 1
ATOM 3315 N N . GLN A 1 440 ? -10.935 -9.669 23.025 1.00 97.31 440 GLN A N 1
ATOM 3316 C CA . GLN A 1 440 ? -12.204 -8.972 22.782 1.00 97.31 440 GLN A CA 1
ATOM 3317 C C . GLN A 1 440 ? -12.461 -7.854 23.795 1.00 97.31 440 GLN A C 1
ATOM 3319 O O . GLN A 1 440 ? -12.817 -6.733 23.423 1.00 97.31 440 GLN A O 1
ATOM 3324 N N . LYS A 1 441 ? -12.252 -8.125 25.090 1.00 98.06 441 LYS A N 1
ATOM 3325 C CA . LYS A 1 441 ? -12.404 -7.111 26.141 1.00 98.06 441 LYS A CA 1
ATOM 3326 C C . LYS A 1 441 ? -11.436 -5.947 25.937 1.00 98.06 441 LYS A C 1
ATOM 3328 O O . LYS A 1 441 ? -11.837 -4.796 26.098 1.00 98.06 441 LYS A O 1
ATOM 3333 N N . ASN A 1 442 ? -10.186 -6.239 25.596 1.00 98.38 442 ASN A N 1
ATOM 3334 C CA . ASN A 1 442 ? -9.146 -5.244 25.374 1.00 98.38 442 ASN A CA 1
ATOM 3335 C C . ASN A 1 442 ? -9.426 -4.385 24.138 1.00 98.38 442 ASN A C 1
ATOM 3337 O O . ASN A 1 442 ? -9.431 -3.159 24.244 1.00 98.38 442 ASN A O 1
ATOM 3341 N N . TRP A 1 443 ? -9.773 -4.999 23.009 1.00 98.19 443 TRP A N 1
ATOM 3342 C CA . TRP A 1 443 ? -10.123 -4.271 21.792 1.00 98.19 443 TRP A CA 1
ATOM 3343 C C . TRP A 1 443 ? -11.307 -3.318 22.015 1.00 98.19 443 TRP A C 1
ATOM 3345 O O . TRP A 1 443 ? -11.216 -2.120 21.733 1.00 98.19 443 TRP A O 1
ATOM 3355 N N . ARG A 1 444 ? -12.391 -3.809 22.633 1.00 98.44 444 ARG A N 1
ATOM 3356 C CA . ARG A 1 444 ? -13.568 -2.987 22.969 1.00 98.44 444 ARG A CA 1
ATOM 3357 C C . ARG A 1 444 ? -13.238 -1.895 23.975 1.00 98.44 444 ARG A C 1
ATOM 3359 O O . ARG A 1 444 ? -13.715 -0.770 23.837 1.00 98.44 444 ARG A O 1
ATOM 3366 N N . ARG A 1 445 ? -12.414 -2.198 24.981 1.00 97.75 445 ARG A N 1
ATOM 3367 C CA . ARG A 1 445 ? -11.950 -1.210 25.960 1.00 97.75 445 ARG A CA 1
ATOM 3368 C C . ARG A 1 445 ? -11.199 -0.079 25.279 1.00 97.75 445 ARG A C 1
ATOM 3370 O O . ARG A 1 445 ? -11.467 1.068 25.614 1.00 97.75 445 ARG A O 1
ATOM 3377 N N . TRP A 1 446 ? -10.300 -0.372 24.344 1.00 98.06 446 TRP A N 1
ATOM 3378 C CA . TRP A 1 446 ? -9.576 0.669 23.621 1.00 98.06 446 TRP A CA 1
ATOM 3379 C C . TRP A 1 446 ? -10.542 1.587 22.865 1.00 98.06 446 TRP A C 1
ATOM 3381 O O . TRP A 1 446 ? -10.577 2.786 23.137 1.00 98.06 446 TRP A O 1
ATOM 3391 N N . VAL A 1 447 ? -11.396 1.015 22.008 1.00 98.19 447 VAL A N 1
ATOM 3392 C CA . VAL A 1 447 ? -12.350 1.780 21.185 1.00 98.19 447 VAL A CA 1
ATOM 3393 C C . VAL A 1 447 ? -13.294 2.614 22.049 1.00 98.19 447 VAL A C 1
ATOM 3395 O O . VAL A 1 447 ? -13.404 3.822 21.856 1.00 98.19 447 VAL A O 1
ATOM 3398 N N . THR A 1 448 ? -13.938 2.005 23.048 1.00 96.00 448 THR A N 1
ATOM 3399 C CA . THR A 1 448 ? -14.865 2.728 23.936 1.00 96.00 448 THR A CA 1
ATOM 3400 C C . THR A 1 448 ? -14.163 3.813 24.750 1.00 96.00 448 THR A C 1
ATOM 3402 O O . THR A 1 448 ? -14.753 4.869 24.975 1.00 96.00 448 THR A O 1
ATOM 3405 N N . THR A 1 449 ? -12.905 3.598 25.154 1.00 94.00 449 THR A N 1
ATOM 3406 C CA . THR A 1 449 ? -12.109 4.618 25.856 1.00 94.00 449 THR A CA 1
ATOM 3407 C C . THR A 1 449 ? -11.816 5.798 24.939 1.00 94.00 449 THR A C 1
ATOM 3409 O O . THR A 1 449 ? -12.099 6.927 25.326 1.00 94.00 449 THR A O 1
ATOM 3412 N N . MET A 1 450 ? -11.316 5.559 23.721 1.00 94.25 450 MET A N 1
ATOM 3413 C CA . MET A 1 450 ? -11.010 6.635 22.768 1.00 94.25 450 MET A CA 1
ATOM 3414 C C . MET A 1 450 ? -12.257 7.459 22.435 1.00 94.25 450 MET A C 1
ATOM 3416 O O . MET A 1 450 ? -12.228 8.682 22.561 1.00 94.25 450 MET A O 1
ATOM 3420 N N . VAL A 1 451 ? -13.377 6.790 22.134 1.00 93.38 451 VAL A N 1
ATOM 3421 C CA . VAL A 1 451 ? -14.666 7.448 21.867 1.00 93.38 451 VAL A CA 1
ATOM 3422 C C . VAL A 1 451 ? -15.131 8.272 23.067 1.00 93.38 451 VAL A C 1
ATOM 3424 O O . VAL A 1 451 ? -15.505 9.430 22.902 1.00 93.38 451 VAL A O 1
ATOM 3427 N N . SER A 1 452 ? -15.073 7.715 24.282 1.00 90.50 452 SER A N 1
ATOM 3428 C CA . SER A 1 452 ? -15.483 8.440 25.493 1.00 90.50 452 SER A CA 1
ATOM 3429 C C . SER A 1 452 ? -14.620 9.682 25.724 1.00 90.50 452 SER A C 1
ATOM 3431 O O . SER A 1 452 ? -15.140 10.729 26.098 1.00 90.50 452 SER A O 1
ATOM 3433 N N . LEU A 1 453 ? -13.310 9.588 25.478 1.00 88.88 453 LEU A N 1
ATOM 3434 C CA . LEU A 1 453 ? -12.375 10.710 25.599 1.00 88.88 453 LEU A CA 1
ATOM 3435 C C . LEU A 1 453 ? -12.507 11.742 24.461 1.00 88.88 453 LEU A C 1
ATOM 3437 O O . LEU A 1 453 ? -11.847 12.778 24.514 1.00 88.88 453 LEU A O 1
ATOM 3441 N N . GLY A 1 454 ? -13.331 11.478 23.440 1.00 89.56 454 GLY A N 1
ATOM 3442 C CA . GLY A 1 454 ? -13.450 12.327 22.255 1.00 89.56 454 GLY A CA 1
ATOM 3443 C C . GLY A 1 454 ? -12.203 12.308 21.366 1.00 89.56 454 GLY A C 1
ATOM 3444 O O . GLY A 1 454 ? -11.934 13.291 20.677 1.00 89.56 454 GLY A O 1
ATOM 3445 N N . LEU A 1 455 ? -11.424 11.223 21.407 1.00 91.38 455 LEU A N 1
ATOM 3446 C CA . LEU A 1 455 ? -10.236 11.027 20.579 1.00 91.38 455 LEU A CA 1
ATOM 3447 C C . LEU A 1 455 ? -10.598 10.268 19.288 1.00 91.38 455 LEU A C 1
ATOM 3449 O O . LEU A 1 455 ? -11.392 9.325 19.345 1.00 91.38 455 LEU A O 1
ATOM 3453 N N . PRO A 1 456 ? -10.020 10.647 18.130 1.00 92.56 456 PRO A N 1
ATOM 3454 C CA . PRO A 1 456 ? -10.251 9.955 16.867 1.00 92.56 456 PRO A CA 1
ATOM 3455 C C . PRO A 1 456 ? -9.701 8.523 16.921 1.00 92.56 456 PRO A C 1
ATOM 3457 O O . PRO A 1 456 ? -8.606 8.283 17.428 1.00 92.56 456 PRO A O 1
ATOM 3460 N N . VAL A 1 457 ? -10.481 7.577 16.399 1.00 96.25 457 VAL A N 1
ATOM 3461 C CA . VAL A 1 457 ? -10.194 6.131 16.410 1.00 96.25 457 VAL A CA 1
ATOM 3462 C C . VAL A 1 457 ? -10.822 5.476 15.173 1.00 96.25 457 VAL A C 1
ATOM 3464 O O . VAL A 1 457 ? -11.528 4.475 15.253 1.00 96.25 457 VAL A O 1
ATOM 3467 N N . ASP A 1 458 ? -10.644 6.114 14.018 1.00 96.19 458 ASP A N 1
ATOM 3468 C CA . ASP A 1 458 ? -11.393 5.842 12.791 1.00 96.19 458 ASP A CA 1
ATOM 3469 C C . ASP A 1 458 ? -11.185 4.405 12.290 1.00 96.19 458 ASP A C 1
ATOM 3471 O O . ASP A 1 458 ? -12.131 3.617 12.224 1.00 96.19 458 ASP A O 1
ATOM 3475 N N . SER A 1 459 ? -9.943 4.031 11.969 1.00 97.88 459 SER A N 1
ATOM 3476 C CA . SER A 1 459 ? -9.624 2.711 11.408 1.00 97.88 459 SER A CA 1
ATOM 3477 C C . SER A 1 459 ? -9.758 1.602 12.442 1.00 97.88 459 SER A C 1
ATOM 3479 O O . SER A 1 459 ? -10.230 0.509 12.118 1.00 97.88 459 SER A O 1
ATOM 3481 N N . VAL A 1 460 ? -9.388 1.867 13.696 1.00 98.50 460 VAL A N 1
ATOM 3482 C CA . VAL A 1 460 ? -9.470 0.863 14.762 1.00 98.50 460 VAL A CA 1
ATOM 3483 C C . VAL A 1 460 ? -10.927 0.575 15.155 1.00 98.50 460 VAL A C 1
ATOM 3485 O O . VAL A 1 460 ? -11.284 -0.589 15.361 1.00 98.50 460 VAL A O 1
ATOM 3488 N N . ALA A 1 461 ? -11.803 1.587 15.204 1.00 98.62 461 ALA A N 1
ATOM 3489 C CA . ALA A 1 461 ? -13.234 1.382 15.458 1.00 98.62 461 ALA A CA 1
ATOM 3490 C C . ALA A 1 461 ? -13.958 0.761 14.255 1.00 98.62 461 ALA A C 1
ATOM 3492 O O . ALA A 1 461 ? -14.805 -0.121 14.434 1.00 98.62 461 ALA A O 1
ATOM 3493 N N . ALA A 1 462 ? -13.600 1.166 13.032 1.00 98.69 462 ALA A N 1
ATOM 3494 C CA . ALA A 1 462 ? -14.106 0.550 11.808 1.00 98.69 462 ALA A CA 1
ATOM 3495 C C . ALA A 1 462 ? -13.771 -0.949 11.752 1.00 98.69 462 ALA A C 1
ATOM 3497 O O . ALA A 1 462 ? -14.627 -1.758 11.403 1.00 98.69 462 ALA A O 1
ATOM 3498 N N . SER A 1 463 ? -12.566 -1.330 12.182 1.00 98.75 463 SER A N 1
ATOM 3499 C CA . SER A 1 463 ? -12.135 -2.733 12.252 1.00 98.75 463 SER A CA 1
ATOM 3500 C C . SER A 1 463 ? -12.927 -3.547 13.277 1.00 98.75 463 SER A C 1
ATOM 3502 O O . SER A 1 463 ? -13.291 -4.688 13.001 1.00 98.75 463 SER A O 1
ATOM 3504 N N . LEU A 1 464 ? -13.233 -2.969 14.446 1.00 98.69 464 LEU A N 1
ATOM 3505 C CA . LEU A 1 464 ? -14.072 -3.639 15.448 1.00 98.69 464 LEU A CA 1
ATOM 3506 C C . LEU A 1 464 ? -15.486 -3.865 14.907 1.00 98.69 464 LEU A C 1
ATOM 3508 O O . LEU A 1 464 ? -16.037 -4.956 15.020 1.00 98.69 464 LEU A O 1
ATOM 3512 N N . THR A 1 465 ? -16.047 -2.838 14.269 1.00 98.12 465 THR A N 1
ATOM 3513 C CA . THR A 1 465 ? -17.384 -2.911 13.670 1.00 98.12 465 THR A CA 1
ATOM 3514 C C . THR A 1 465 ? -17.422 -3.913 12.517 1.00 98.12 465 THR A C 1
ATOM 3516 O O . THR A 1 465 ? -18.410 -4.624 12.366 1.00 98.12 465 THR A O 1
ATOM 3519 N N . TYR A 1 466 ? -16.349 -4.008 11.729 1.00 98.56 466 TYR A N 1
ATOM 3520 C CA . TYR A 1 466 ? -16.192 -5.017 10.683 1.00 98.56 466 TYR A CA 1
ATOM 3521 C C . TYR A 1 466 ? -16.272 -6.437 11.250 1.00 98.56 466 TYR A C 1
ATOM 3523 O O . TYR A 1 466 ? -17.093 -7.226 10.787 1.00 98.56 466 TYR A O 1
ATOM 3531 N N . TYR A 1 467 ? -15.500 -6.729 12.301 1.00 98.44 467 TYR A N 1
ATOM 3532 C CA . TYR A 1 467 ? -15.547 -8.019 12.991 1.00 98.44 467 TYR A CA 1
ATOM 3533 C C . TYR A 1 467 ? -16.949 -8.328 13.541 1.00 98.44 467 TYR A C 1
ATOM 3535 O O . TYR A 1 467 ? -17.488 -9.410 13.299 1.00 98.44 467 TYR A O 1
ATOM 3543 N N . ASP A 1 468 ? -17.569 -7.374 14.242 1.00 98.31 468 ASP A N 1
ATOM 3544 C CA . ASP A 1 468 ? -18.908 -7.546 14.822 1.00 98.31 468 ASP A CA 1
ATOM 3545 C C . ASP A 1 468 ? -19.972 -7.764 13.734 1.00 98.31 468 ASP A C 1
ATOM 3547 O O . ASP A 1 468 ? -20.847 -8.616 13.874 1.00 98.31 468 ASP A O 1
ATOM 3551 N N . THR A 1 469 ? -19.875 -7.038 12.619 1.00 97.69 469 THR A N 1
ATOM 3552 C CA . THR A 1 469 ? -20.803 -7.166 11.486 1.00 97.69 469 THR A CA 1
ATOM 3553 C C . THR A 1 469 ? -20.648 -8.521 10.805 1.00 97.69 469 THR A C 1
ATOM 3555 O O . THR A 1 469 ? -21.643 -9.204 10.579 1.00 97.69 469 THR A O 1
ATOM 3558 N N . TYR A 1 470 ? -19.411 -8.938 10.520 1.00 96.75 470 TYR A N 1
ATOM 3559 C CA . TYR A 1 470 ? -19.124 -10.204 9.847 1.00 96.75 470 TYR A CA 1
ATOM 3560 C C . TYR A 1 470 ? -19.505 -11.425 10.702 1.00 96.75 470 TYR A C 1
ATOM 3562 O O . TYR A 1 470 ? -19.960 -12.438 10.178 1.00 96.75 470 TYR A O 1
ATOM 3570 N N . SER A 1 471 ? -19.378 -11.323 12.029 1.00 96.19 471 SER A N 1
ATOM 3571 C CA . SER A 1 471 ? -19.727 -12.397 12.972 1.00 96.19 471 SER A CA 1
ATOM 3572 C C . SER A 1 471 ? -21.198 -12.404 13.422 1.00 96.19 471 SER A C 1
ATOM 3574 O O . SER A 1 471 ? -21.598 -13.266 14.208 1.00 96.19 471 SER A O 1
ATOM 3576 N N . THR A 1 472 ? -22.035 -11.491 12.916 1.00 97.88 472 THR A N 1
ATOM 3577 C CA . THR A 1 472 ? -23.461 -11.412 13.266 1.00 97.88 472 THR A CA 1
ATOM 3578 C C . THR A 1 472 ? -24.335 -12.066 12.195 1.00 97.88 472 THR A C 1
ATOM 3580 O O . THR A 1 472 ? -24.545 -11.512 11.120 1.00 97.88 472 THR A O 1
ATOM 3583 N N . ALA A 1 473 ? -24.938 -13.215 12.519 1.00 97.19 473 ALA A N 1
ATOM 3584 C CA . ALA A 1 473 ? -25.748 -13.995 11.573 1.00 97.19 473 ALA A CA 1
ATOM 3585 C C . ALA A 1 473 ? -26.988 -13.259 11.025 1.00 97.19 473 ALA A C 1
ATOM 3587 O O . ALA A 1 473 ? -27.426 -13.527 9.908 1.00 97.19 473 ALA A O 1
ATOM 3588 N N . ARG A 1 474 ? -27.581 -12.341 11.802 1.00 96.81 474 ARG A N 1
ATOM 3589 C CA . ARG A 1 474 ? -28.746 -11.551 11.380 1.00 96.81 474 ARG A CA 1
ATOM 3590 C C . ARG A 1 474 ? -28.513 -10.068 11.631 1.00 96.81 474 ARG A C 1
ATOM 3592 O O . ARG A 1 474 ? -28.645 -9.590 12.754 1.00 96.81 474 ARG A O 1
ATOM 3599 N N . LEU A 1 475 ? -28.198 -9.350 10.559 1.00 97.94 475 LEU A N 1
ATOM 3600 C CA . LEU A 1 475 ? -27.989 -7.904 10.560 1.00 97.94 475 LEU A CA 1
ATOM 3601 C C . LEU A 1 475 ? -29.314 -7.128 10.445 1.00 97.94 475 LEU A C 1
ATOM 3603 O O . LEU A 1 475 ? -30.307 -7.674 9.955 1.00 97.94 475 LEU A O 1
ATOM 3607 N N . PRO A 1 476 ? -29.335 -5.829 10.808 1.00 97.81 476 PRO A N 1
ATOM 3608 C CA . PRO A 1 476 ? -30.522 -4.975 10.691 1.00 97.81 476 PRO A CA 1
ATOM 3609 C C . PRO A 1 476 ? -30.911 -4.624 9.237 1.00 97.81 476 PRO A C 1
ATOM 3611 O O . PRO A 1 476 ? -31.772 -3.773 9.010 1.00 97.81 476 PRO A O 1
ATOM 3614 N N . ALA A 1 477 ? -30.313 -5.276 8.232 1.00 97.50 477 ALA A N 1
ATOM 3615 C CA . ALA A 1 477 ? -30.623 -5.073 6.816 1.00 97.50 477 ALA A CA 1
ATOM 3616 C C . ALA A 1 477 ? -32.074 -5.443 6.454 1.00 97.50 477 ALA A C 1
ATOM 3618 O O . ALA A 1 477 ? -32.604 -4.963 5.455 1.00 97.50 477 ALA A O 1
ATOM 3619 N N . ASN A 1 478 ? -32.762 -6.221 7.293 1.00 96.94 478 ASN A N 1
ATOM 3620 C CA . ASN A 1 478 ? -34.201 -6.449 7.167 1.00 96.94 478 ASN A CA 1
ATOM 3621 C C . ASN A 1 478 ? -35.018 -5.145 7.269 1.00 96.94 478 ASN A C 1
ATOM 3623 O O . ASN A 1 478 ? -36.006 -5.002 6.555 1.00 96.94 478 ASN A O 1
ATOM 3627 N N . MET A 1 479 ? -34.604 -4.187 8.110 1.00 98.12 479 MET A N 1
ATOM 3628 C CA . MET A 1 479 ? -35.249 -2.869 8.188 1.00 98.12 479 MET A CA 1
ATOM 3629 C C . MET A 1 479 ? -35.019 -2.067 6.903 1.00 98.12 479 MET A C 1
ATOM 3631 O O . MET A 1 479 ? -35.957 -1.474 6.381 1.00 98.12 479 MET A O 1
ATOM 3635 N N . ILE A 1 480 ? -33.798 -2.102 6.357 1.00 97.88 480 ILE A N 1
ATOM 3636 C CA . ILE A 1 480 ? -33.466 -1.451 5.079 1.00 97.88 480 ILE A CA 1
ATOM 3637 C C . ILE A 1 480 ? -34.340 -2.024 3.958 1.00 97.88 480 ILE A C 1
ATOM 3639 O O . ILE A 1 480 ? -34.940 -1.270 3.197 1.00 97.88 480 ILE A O 1
ATOM 3643 N N . GLN A 1 481 ? -34.466 -3.352 3.881 1.00 97.12 481 GLN A N 1
ATOM 3644 C CA . GLN A 1 481 ? -35.331 -4.015 2.904 1.00 97.12 481 GLN A CA 1
ATOM 3645 C C . GLN A 1 481 ? -36.802 -3.601 3.054 1.00 97.12 481 GLN A C 1
ATOM 3647 O O . GLN A 1 481 ? -37.435 -3.265 2.057 1.00 97.12 481 GLN A O 1
ATOM 3652 N N . ALA A 1 482 ? -37.329 -3.547 4.282 1.00 96.81 482 ALA A N 1
ATOM 3653 C CA . ALA A 1 482 ? -38.699 -3.098 4.532 1.00 96.81 482 ALA A CA 1
ATOM 3654 C C . ALA A 1 482 ? -38.918 -1.631 4.121 1.00 96.81 482 ALA A C 1
ATOM 3656 O O . ALA A 1 482 ? -39.930 -1.310 3.503 1.00 96.81 482 ALA A O 1
ATOM 3657 N N . GLN A 1 483 ? -37.964 -0.742 4.420 1.00 97.38 483 GLN A N 1
ATOM 3658 C CA . GLN A 1 483 ? -38.013 0.662 4.002 1.00 97.38 483 GLN A CA 1
ATOM 3659 C C . GLN A 1 483 ? -38.039 0.782 2.476 1.00 97.38 483 GLN A C 1
ATOM 3661 O O . GLN A 1 483 ? -38.931 1.436 1.942 1.00 97.38 483 GLN A O 1
ATOM 3666 N N . ARG A 1 484 ? -37.101 0.113 1.789 1.00 97.06 484 ARG A N 1
ATOM 3667 C CA . ARG A 1 484 ? -36.990 0.097 0.322 1.00 97.06 484 ARG A CA 1
ATOM 3668 C C . ARG A 1 484 ? -38.281 -0.359 -0.344 1.00 97.06 484 ARG A C 1
ATOM 3670 O O . ARG A 1 484 ? -38.733 0.266 -1.296 1.00 97.06 484 ARG A O 1
ATOM 3677 N N . ASP A 1 485 ? -38.886 -1.418 0.173 1.00 96.62 485 ASP A N 1
ATOM 3678 C CA . ASP A 1 485 ? -40.156 -1.894 -0.354 1.00 96.62 485 ASP A CA 1
ATOM 3679 C C . ASP A 1 485 ? -41.312 -0.925 -0.062 1.00 96.62 485 ASP A C 1
ATOM 3681 O O . ASP A 1 485 ? -42.128 -0.655 -0.934 1.00 96.62 485 ASP A O 1
ATOM 3685 N N . THR A 1 486 ? -41.333 -0.312 1.126 1.00 95.12 486 THR A N 1
ATOM 3686 C CA . THR A 1 486 ? -42.390 0.633 1.524 1.00 95.12 486 THR A CA 1
ATOM 3687 C C . THR A 1 486 ? -42.464 1.868 0.623 1.00 95.12 486 THR A C 1
ATOM 3689 O O . THR A 1 486 ? -43.565 2.316 0.311 1.00 95.12 486 THR A O 1
ATOM 3692 N N . PHE A 1 487 ? -41.323 2.462 0.247 1.00 94.56 487 PHE A N 1
ATOM 3693 C CA . PHE A 1 487 ? -41.317 3.693 -0.557 1.00 94.56 487 PHE A CA 1
ATOM 3694 C C . PHE A 1 487 ? -41.175 3.462 -2.064 1.00 94.56 487 PHE A C 1
ATOM 3696 O O . PHE A 1 487 ? -41.429 4.393 -2.826 1.00 94.56 487 PHE A O 1
ATOM 3703 N N . GLY A 1 488 ? -40.712 2.286 -2.494 1.00 94.50 488 GLY A N 1
ATOM 3704 C CA . GLY A 1 488 ? -40.292 2.068 -3.880 1.00 94.50 488 GLY A CA 1
ATOM 3705 C C . GLY A 1 488 ? -40.602 0.690 -4.445 1.00 94.50 488 GLY A C 1
ATOM 3706 O O . GLY A 1 488 ? -40.084 0.383 -5.514 1.00 94.50 488 GLY A O 1
ATOM 3707 N N . GLU A 1 489 ? -41.381 -0.137 -3.734 1.00 92.38 489 GLU A N 1
ATOM 3708 C CA . GLU A 1 489 ? -41.833 -1.461 -4.195 1.00 92.38 489 GLU A CA 1
ATOM 3709 C C . GLU A 1 489 ? -40.674 -2.305 -4.751 1.00 92.38 489 GLU A C 1
ATOM 3711 O O . GLU A 1 489 ? -40.769 -2.991 -5.763 1.00 92.38 489 GLU A O 1
ATOM 3716 N N . HIS A 1 490 ? -39.517 -2.225 -4.090 1.00 93.88 490 HIS A N 1
ATOM 3717 C CA . HIS A 1 490 ? -38.306 -2.929 -4.510 1.00 93.88 490 HIS A CA 1
ATOM 3718 C C . HIS A 1 490 ? -38.348 -4.437 -4.233 1.00 93.88 490 HIS A C 1
ATOM 3720 O O . HIS A 1 490 ? -37.461 -5.163 -4.689 1.00 93.88 490 HIS A O 1
ATOM 3726 N N . GLY A 1 491 ? -39.336 -4.902 -3.466 1.00 93.75 491 GLY A N 1
ATOM 3727 C CA . GLY A 1 491 ? -39.455 -6.278 -3.023 1.00 93.75 491 GLY A CA 1
ATOM 3728 C C . GLY A 1 491 ? -38.338 -6.714 -2.068 1.00 93.75 491 GLY A C 1
ATOM 3729 O O . GLY A 1 491 ? -37.354 -6.012 -1.809 1.00 93.75 491 GLY A O 1
ATOM 3730 N N . PHE A 1 492 ? -38.485 -7.912 -1.511 1.00 95.31 492 PHE A N 1
ATOM 3731 C CA . PHE A 1 492 ? -37.492 -8.535 -0.637 1.00 95.31 492 PHE A CA 1
ATOM 3732 C C . PHE A 1 492 ? -37.578 -10.067 -0.662 1.00 95.31 492 PHE A C 1
ATOM 3734 O O . PHE A 1 492 ? -38.485 -10.655 -1.250 1.00 95.31 492 PHE A O 1
ATOM 3741 N N . GLU A 1 493 ? -36.598 -10.713 -0.033 1.00 96.25 493 GLU A N 1
ATOM 3742 C CA . GLU A 1 493 ? -36.543 -12.161 0.198 1.00 96.25 493 GLU A CA 1
ATOM 3743 C C . GLU A 1 493 ? -36.963 -12.473 1.643 1.00 96.25 493 GLU A C 1
ATOM 3745 O O . GLU A 1 493 ? -36.837 -11.628 2.537 1.00 96.25 493 GLU A O 1
ATOM 3750 N N . ARG A 1 494 ? -37.478 -13.681 1.888 1.00 94.62 494 ARG A N 1
ATOM 3751 C CA . ARG A 1 494 ? -37.982 -14.108 3.200 1.00 94.62 494 ARG A CA 1
ATOM 3752 C C . ARG A 1 494 ? -37.130 -15.231 3.779 1.00 94.62 494 ARG A C 1
ATOM 3754 O O . ARG A 1 494 ? -36.620 -16.069 3.056 1.00 94.62 494 ARG A O 1
ATOM 3761 N N . VAL A 1 495 ? -37.020 -15.271 5.106 1.00 95.50 495 VAL A N 1
ATOM 3762 C CA . VAL A 1 495 ? -36.274 -16.332 5.812 1.00 95.50 495 VAL A CA 1
ATOM 3763 C C . VAL A 1 495 ? -37.066 -17.633 5.951 1.00 95.50 495 VAL A C 1
ATOM 3765 O O . VAL A 1 495 ? -36.491 -18.669 6.251 1.00 95.50 495 VAL A O 1
ATOM 3768 N N . ASP A 1 496 ? -38.389 -17.567 5.789 1.00 95.94 496 ASP A N 1
ATOM 3769 C CA . ASP A 1 496 ? -39.315 -18.688 5.965 1.00 95.94 496 ASP A CA 1
ATOM 3770 C C . ASP A 1 496 ? -39.832 -19.265 4.639 1.00 95.94 496 ASP A C 1
ATOM 3772 O O . ASP A 1 496 ? -40.611 -20.217 4.656 1.00 95.94 496 ASP A O 1
ATOM 3776 N N . LYS A 1 497 ? -39.453 -18.675 3.495 1.00 94.69 497 LYS A N 1
ATOM 3777 C CA . LYS A 1 497 ? -39.925 -19.071 2.162 1.00 94.69 497 LYS A CA 1
ATOM 3778 C C . LYS A 1 497 ? -38.871 -18.798 1.099 1.00 94.69 497 LYS A C 1
ATOM 3780 O O . LYS A 1 497 ? -38.333 -17.694 1.052 1.00 94.69 497 LYS A O 1
ATOM 3785 N N . ASP A 1 498 ? -38.700 -19.746 0.186 1.00 91.75 498 ASP A N 1
ATOM 3786 C CA . ASP A 1 498 ? -37.892 -19.547 -1.014 1.00 91.75 498 ASP A CA 1
ATOM 3787 C C . ASP A 1 498 ? -38.571 -18.562 -1.979 1.00 91.75 498 ASP A C 1
ATOM 3789 O O . ASP A 1 498 ? -39.800 -18.465 -2.045 1.00 91.75 498 ASP A O 1
ATOM 3793 N N . GLY A 1 499 ? -37.769 -17.819 -2.739 1.00 87.50 499 GLY A N 1
ATOM 3794 C CA . GLY A 1 499 ? -38.239 -16.864 -3.744 1.00 87.50 499 GLY A CA 1
ATOM 3795 C C . GLY A 1 499 ? -37.839 -15.416 -3.459 1.00 87.50 499 GLY A C 1
ATOM 3796 O O . GLY A 1 499 ? -37.426 -15.056 -2.357 1.00 87.50 499 GLY A O 1
ATOM 3797 N N . LYS A 1 500 ? -37.967 -14.577 -4.491 1.00 87.75 500 LYS A N 1
ATOM 3798 C CA . LYS A 1 500 ? -37.622 -13.148 -4.471 1.00 87.75 500 LYS A CA 1
ATOM 3799 C C . LYS A 1 500 ? -38.836 -12.301 -4.850 1.00 87.75 500 LYS A C 1
ATOM 3801 O O . LYS A 1 500 ? -39.753 -12.807 -5.488 1.00 87.75 500 LYS A O 1
ATOM 3806 N N . GLY A 1 501 ? -38.820 -11.018 -4.485 1.00 89.50 501 GLY A N 1
ATOM 3807 C CA . GLY A 1 501 ? -39.869 -10.068 -4.877 1.00 89.50 501 GLY A CA 1
ATOM 3808 C C . GLY A 1 501 ? -41.131 -10.135 -4.016 1.00 89.50 501 GLY A C 1
ATOM 3809 O O . GLY A 1 501 ? -42.216 -9.814 -4.482 1.00 89.50 501 GLY A O 1
ATOM 3810 N N . TYR A 1 502 ? -41.021 -10.571 -2.758 1.00 93.12 502 TYR A N 1
ATOM 3811 C CA . TYR A 1 502 ? -42.117 -10.397 -1.808 1.00 93.12 502 TYR A CA 1
ATOM 3812 C C . TYR A 1 502 ? -42.314 -8.907 -1.527 1.00 93.12 502 TYR A C 1
ATOM 3814 O O . TYR A 1 502 ? -41.330 -8.202 -1.327 1.00 93.12 502 TYR A O 1
ATOM 3822 N N . HIS A 1 503 ? -43.566 -8.457 -1.453 1.00 94.12 503 HIS A N 1
ATOM 3823 C CA . HIS A 1 503 ? -43.924 -7.082 -1.103 1.00 94.12 503 HIS A CA 1
ATOM 3824 C C . HIS A 1 503 ? -44.713 -7.048 0.209 1.00 94.12 503 HIS A C 1
ATOM 3826 O O . HIS A 1 503 ? -45.460 -7.979 0.526 1.00 94.12 503 HIS A O 1
ATOM 3832 N N . LEU A 1 504 ? -44.559 -5.973 0.982 1.00 90.19 504 LEU A N 1
ATOM 3833 C CA . LEU A 1 504 ? -45.271 -5.739 2.239 1.00 90.19 504 LEU A CA 1
ATOM 3834 C C . LEU A 1 504 ? -46.771 -5.547 2.000 1.00 90.19 504 LEU A C 1
ATOM 3836 O O . LEU A 1 504 ? -47.581 -5.969 2.825 1.00 90.19 504 LEU A O 1
ATOM 3840 N N . ASN A 1 505 ? -47.138 -4.932 0.873 1.00 82.62 505 ASN A N 1
ATOM 3841 C CA . ASN A 1 505 ? -48.521 -4.740 0.461 1.00 82.62 505 ASN A CA 1
ATOM 3842 C C . ASN A 1 505 ? -48.703 -5.115 -1.020 1.00 82.62 505 ASN A C 1
ATOM 3844 O O . ASN A 1 505 ? -48.686 -4.230 -1.867 1.00 82.62 505 ASN A O 1
ATOM 3848 N N . PRO A 1 506 ? -48.895 -6.405 -1.344 1.00 66.62 506 PRO A N 1
ATOM 3849 C CA . PRO A 1 506 ? -48.990 -6.887 -2.727 1.00 66.62 506 PRO A CA 1
ATOM 3850 C C . PRO A 1 506 ? -50.260 -6.439 -3.483 1.00 66.62 506 PRO A C 1
ATOM 3852 O O . PRO A 1 506 ? -50.514 -6.932 -4.576 1.00 66.62 506 PRO A O 1
ATOM 3855 N N . ALA A 1 507 ? -51.093 -5.580 -2.883 1.00 62.38 507 ALA A N 1
ATOM 3856 C CA . ALA A 1 507 ? -52.345 -5.076 -3.452 1.00 62.38 507 ALA A CA 1
ATOM 3857 C C . ALA A 1 507 ? -52.298 -3.582 -3.840 1.00 62.38 507 ALA A C 1
ATOM 3859 O O . ALA A 1 507 ? -53.325 -3.033 -4.243 1.00 62.38 507 ALA A O 1
ATOM 3860 N N . ARG A 1 508 ? -51.148 -2.922 -3.670 1.00 56.12 508 ARG A N 1
ATOM 3861 C CA . ARG A 1 508 ? -50.805 -1.702 -4.413 1.00 56.12 508 ARG A CA 1
ATOM 3862 C C . ARG A 1 508 ? -50.061 -2.118 -5.670 1.00 56.12 508 ARG A C 1
ATOM 3864 O O . ARG A 1 508 ? -50.325 -1.460 -6.698 1.00 56.12 508 ARG A O 1
#

pLDDT: mean 93.83, std 8.53, range [45.5, 98.88]

Sequence (508 aa):
MNGEYDLVLYGLGVMGENFIRNFARNGYRVIGVNRTVARTELFAKEVANEPIADRVGTAETLVEACRALKSPGGAVLAMIKANDPVVEPLGGIDELFFTGSQARIGETTRSVPPLADLVPPGTVIIDAANSHPSSTARRCAEFARRGILFVGTGVSGGAEGALKGPSIMPGGTREAYEVVGKMLETVSAQVDGPCCTYLGDNEAGHFVKNIHNGIEYGIMQAISEVFFGLQQSLGLSYPELHEIFAKLTAGAHGGYLMEISTAALGMVDAETQQPVLDVIVDRAGQKGTGKWTSQMAFDLGVPVPTIAAALQARIMSSFKPQREKAARRLKHFALSRVTPKKRDELIAAAADALYATMIAAYDQGFWMLQEGSKADPAESGGLFNFTLNMVEIARIWKGGCIIRSKLLDPIREAYLENPKLHSLMMAPYFKDVLVSAKFQKNWRRWVTTMVSLGLPVDSVAASLTYYDTYSTARLPANMIQAQRDTFGEHGFERVDKDGKGYHLNPAR